Protein AF-A0A959FXG9-F1 (afdb_monomer)

Nearest PDB structures (foldseek):
  6p2m-assembly1_A  TM=4.412E-01  e=2.819E-16  Caldicellulosiruptor acetigenus 6A
  7fik-assembly1_c  TM=3.041E-01  e=5.666E-07  Xenopus laevis
  6v0p-assembly1_B  TM=4.496E-01  e=8.620E-05  Homo sapiens
  6ugh-assembly1_B  TM=3.913E-01  e=2.234E-04  Homo sapiens
  7s0u-assembly1_B  TM=3.903E-01  e=5.953E-05  Homo sapiens

Mean predicted aligned error: 5.33 Å

Secondary structure (DSSP, 8-state):
---TT--SSPPPP---EE-SSSSSS-EE-S-GGGB-EEEEEE-TT-TT-EEEEEEB-TTS--S-EEEEEESSSSSS-EEEE---SSEEEEEEEE-SS-TT-EEEEEEE-EE-SS-EE--BTT--EEEESSTTSS-EE--SSS--S-B--EEEEE-SS-TT-EEEEEE-TTSSEEEEEEESSTTSS-EEPP-TT--TTTTTT-TTT--EEEE-TT-TT-EEEESSSEEEESSTTS--EESSS-GGGSSS-S-EEEEEEPPTT-SSSEEEEETTEEEEE-STT-EEE-TT-----EEEEE--TT-TT-EEEEETTTEEEEE-GGGTT-PPEEE-SS----EE-SS-TT-EEEEETTTEEEEESSTTS--EESGGGS-TT----SS--EEE-SS-TTEEEEESSSEEEEE-TTTTT-S---PEEEE-

Radius of gyration: 24.57 Å; Cα contacts (8 Å, |Δi|>4): 1163; chains: 1; bounding box: 58×46×67 Å

Sequence (424 aa):
TGDPNISGYPAIGDGLYKSEDGGATWMHLGLTETRIISKIVIDPSNTQNLYVGTMGLPFEPGPDRGLYKSTDGGANWQEVLTISDQAGIIDLLINPQDPNVLYAAGWDRIRNNFYSLVSGPGAKIYKSVDAGLNWTPLAGGLPQDEQGRIGLAMSAQNPDVLFAEYVDPGSNLFGIFKSEDAGATWNEFPTNGLDMGLLGGFGWYFGRIEVNPNNHDDVFLLGVELWRTQDGGQNWDLANPPWWMYEVHADKHDIAFGPQGSAYDFLLATDGGLYANVGDEDFIDIENIPACDFYRVAHNPHQPDQYYGGMQDNGSSGGNAAMMNDWPRIFGGDGFQMAFHPDNPDVFYVETQNGSIRVTGDNGDSYNSLSNLMYSDDRKNWDTPYQISAHDPKVLYIGTYRAYKGDLDFIAGDPEVELTVISE

pLDDT: mean 93.14, std 8.01, range [46.41, 98.94]

Structure (mmCIF, N/CA/C/O backbone):
data_AF-A0A959FXG9-F1
#
_entry.id   AF-A0A959FXG9-F1
#
loop_
_atom_site.group_PDB
_atom_site.id
_atom_site.type_symbol
_atom_site.label_atom_id
_atom_site.label_alt_id
_atom_site.label_comp_id
_atom_site.label_asym_id
_atom_site.label_entity_id
_atom_site.label_seq_id
_atom_site.pdbx_PDB_ins_code
_atom_site.Cartn_x
_atom_site.Cartn_y
_atom_site.Cartn_z
_atom_site.occupancy
_atom_site.B_iso_or_equiv
_atom_site.auth_seq_id
_atom_site.auth_comp_id
_atom_site.auth_asym_id
_atom_site.auth_atom_id
_atom_site.pdbx_PDB_model_num
ATOM 1 N N . THR A 1 1 ? -10.962 -9.048 -0.880 1.00 96.06 1 THR A N 1
ATOM 2 C CA . THR A 1 1 ? -10.191 -9.068 -2.139 1.00 96.06 1 THR A CA 1
ATOM 3 C C . THR A 1 1 ? -10.130 -7.658 -2.698 1.00 96.06 1 THR A C 1
ATOM 5 O O . THR A 1 1 ? -10.831 -6.788 -2.185 1.00 96.06 1 THR A O 1
ATOM 8 N N . GLY A 1 2 ? -9.320 -7.441 -3.732 1.00 95.31 2 GLY A N 1
ATOM 9 C CA . GLY A 1 2 ? -9.062 -6.120 -4.305 1.00 95.31 2 GLY A CA 1
ATOM 10 C C . GLY A 1 2 ? -7.840 -5.439 -3.690 1.00 95.31 2 GLY A C 1
ATOM 11 O O . GLY A 1 2 ? -7.328 -5.901 -2.674 1.00 95.31 2 GLY A O 1
ATOM 12 N N . ASP A 1 3 ? -7.382 -4.372 -4.338 1.00 93.88 3 ASP A N 1
ATOM 13 C CA . ASP A 1 3 ? -6.212 -3.585 -3.940 1.00 93.88 3 ASP A CA 1
ATOM 14 C C . ASP A 1 3 ? -6.639 -2.348 -3.117 1.00 93.88 3 ASP A C 1
ATOM 16 O O . ASP A 1 3 ? -7.216 -1.411 -3.682 1.00 93.88 3 ASP A O 1
ATOM 20 N N . PRO A 1 4 ? -6.377 -2.318 -1.795 1.00 93.31 4 PRO A N 1
ATOM 21 C CA . PRO A 1 4 ? -6.763 -1.207 -0.927 1.00 93.31 4 PRO A CA 1
ATOM 22 C C . PRO A 1 4 ? -5.884 0.038 -1.067 1.00 93.31 4 PRO A C 1
ATOM 24 O O . PRO A 1 4 ? -6.298 1.110 -0.626 1.00 93.31 4 PRO A O 1
ATOM 27 N N . ASN A 1 5 ? -4.712 -0.067 -1.696 1.00 92.19 5 ASN A N 1
ATOM 28 C CA . ASN A 1 5 ? -3.834 1.077 -1.930 1.00 92.19 5 ASN A CA 1
ATOM 29 C C . ASN A 1 5 ? -4.308 1.914 -3.136 1.00 92.19 5 ASN A C 1
ATOM 31 O O . ASN A 1 5 ? -4.004 3.103 -3.241 1.00 92.19 5 ASN A O 1
ATOM 35 N N . ILE A 1 6 ? -5.143 1.327 -4.003 1.00 93.12 6 ILE A N 1
ATOM 36 C CA . ILE A 1 6 ? -5.851 1.995 -5.104 1.00 93.12 6 ILE A CA 1
ATOM 37 C C . ILE A 1 6 ? -4.862 2.742 -6.011 1.00 93.12 6 ILE A C 1
ATOM 39 O O . ILE A 1 6 ? -4.853 3.974 -6.084 1.00 93.12 6 ILE A O 1
ATOM 43 N N . SER A 1 7 ? -3.993 1.991 -6.690 1.00 89.06 7 SER A N 1
ATOM 44 C CA . SER A 1 7 ? -3.021 2.527 -7.652 1.00 89.06 7 SER A CA 1
ATOM 45 C C . SER A 1 7 ? -3.683 2.984 -8.969 1.00 89.06 7 SER A C 1
ATOM 47 O O . SER A 1 7 ? -4.897 3.168 -9.050 1.00 89.06 7 SER A O 1
ATOM 49 N N . GLY A 1 8 ? -2.903 3.217 -10.033 1.00 85.12 8 GLY A N 1
ATOM 50 C CA . GLY A 1 8 ? -3.450 3.531 -11.362 1.00 85.12 8 GLY A CA 1
ATOM 51 C C . GLY A 1 8 ? -4.272 2.395 -11.988 1.00 85.12 8 GLY A C 1
ATOM 52 O O . GLY A 1 8 ? -5.191 2.677 -12.756 1.00 85.12 8 GLY A O 1
ATOM 53 N N . TYR A 1 9 ? -3.972 1.144 -11.628 1.00 84.38 9 TYR A N 1
ATOM 54 C CA . TYR A 1 9 ? -4.621 -0.063 -12.148 1.00 84.38 9 TYR A CA 1
ATOM 55 C C . TYR A 1 9 ? -4.905 -1.048 -11.007 1.00 84.38 9 TYR A C 1
ATOM 57 O O . TYR A 1 9 ? -4.359 -2.149 -10.990 1.00 84.38 9 TYR A O 1
ATOM 65 N N . PRO A 1 10 ? -5.731 -0.659 -10.024 1.00 89.88 10 PRO A N 1
ATOM 66 C CA . PRO A 1 10 ? -5.929 -1.481 -8.847 1.00 89.88 10 PRO A CA 1
ATOM 67 C C . PRO A 1 10 ? -6.674 -2.757 -9.224 1.00 89.88 10 PRO A C 1
ATOM 69 O O . PRO A 1 10 ? -7.627 -2.729 -10.014 1.00 89.88 10 PRO A O 1
ATOM 72 N N . ALA A 1 11 ? -6.276 -3.876 -8.620 1.00 92.06 11 ALA A N 1
ATOM 73 C CA . ALA A 1 11 ? -7.049 -5.100 -8.714 1.00 92.06 11 ALA A CA 1
ATOM 74 C C . ALA A 1 11 ? -8.447 -4.840 -8.145 1.00 92.06 11 ALA A C 1
ATOM 76 O O . ALA A 1 11 ? -8.617 -4.468 -6.980 1.00 92.06 11 ALA A O 1
ATOM 77 N N . ILE A 1 12 ? -9.468 -5.032 -8.974 1.00 94.44 12 ILE A N 1
ATOM 78 C CA . ILE A 1 12 ? -10.848 -4.919 -8.522 1.00 94.44 12 ILE A CA 1
ATOM 79 C C . ILE A 1 12 ? -11.200 -6.185 -7.757 1.00 94.44 12 ILE A C 1
ATOM 81 O O . ILE A 1 12 ? -10.995 -7.296 -8.240 1.00 94.44 12 ILE A O 1
ATOM 85 N N . GLY A 1 13 ? -11.699 -6.007 -6.537 1.00 95.69 13 GLY A N 1
ATOM 86 C CA . GLY A 1 13 ? -12.120 -7.129 -5.719 1.00 95.69 13 GLY A CA 1
ATOM 87 C C . GLY A 1 13 ? -13.472 -7.696 -6.148 1.00 95.69 13 GLY A C 1
ATOM 88 O O . GLY A 1 13 ? -14.291 -7.040 -6.796 1.00 95.69 13 GLY A O 1
ATOM 89 N N . ASP A 1 14 ? -13.680 -8.940 -5.746 1.00 96.62 14 ASP A N 1
ATOM 90 C CA . ASP A 1 14 ? -14.895 -9.734 -5.925 1.00 96.62 14 ASP A CA 1
ATOM 91 C C . ASP A 1 14 ? -15.475 -10.127 -4.552 1.00 96.62 14 ASP A C 1
ATOM 93 O O . ASP A 1 14 ? -15.980 -11.223 -4.339 1.00 96.62 14 ASP A O 1
ATOM 97 N N . GLY A 1 15 ? -15.350 -9.239 -3.564 1.00 96.81 15 GLY A N 1
ATOM 98 C CA . GLY A 1 15 ? -15.890 -9.450 -2.222 1.00 96.81 15 GLY A CA 1
ATOM 99 C C . GLY A 1 15 ? -14.991 -10.264 -1.288 1.00 96.81 15 GLY A C 1
ATOM 100 O O . GLY A 1 15 ? -13.752 -10.235 -1.379 1.00 96.81 15 GLY A O 1
ATOM 101 N N . LEU A 1 16 ? -15.621 -10.931 -0.323 1.00 97.75 16 LEU A N 1
ATOM 102 C CA . LEU A 1 16 ? -14.959 -11.587 0.803 1.00 97.75 16 LEU A CA 1
ATOM 103 C C . LEU A 1 16 ? -14.961 -13.112 0.651 1.00 97.75 16 LEU A C 1
ATOM 105 O O . LEU A 1 16 ? -15.956 -13.705 0.243 1.00 97.75 16 LEU A O 1
ATOM 109 N N . TYR A 1 17 ? -13.856 -13.747 1.038 1.00 97.56 17 TYR A N 1
ATOM 110 C CA . TYR A 1 17 ? -13.723 -15.199 1.074 1.00 97.56 17 TYR A CA 1
ATOM 111 C C . TYR A 1 17 ? -13.308 -15.659 2.473 1.00 97.56 17 TYR A C 1
ATOM 113 O O . TYR A 1 17 ? -12.554 -14.973 3.162 1.00 97.56 17 TYR A O 1
ATOM 121 N N . LYS A 1 18 ? -13.783 -16.838 2.877 1.00 96.00 18 LYS A N 1
ATOM 122 C CA . LYS A 1 18 ? -13.435 -17.495 4.140 1.00 96.00 18 LYS A CA 1
ATOM 123 C C . LYS A 1 18 ? -12.919 -18.899 3.883 1.00 96.00 18 LYS A C 1
ATOM 125 O O . LYS A 1 18 ? -13.483 -19.631 3.076 1.00 96.00 18 LYS A O 1
ATOM 130 N N . SER A 1 19 ? -11.896 -19.274 4.632 1.00 96.44 19 SER A N 1
ATOM 131 C CA . SER A 1 19 ? -11.404 -20.640 4.734 1.00 96.44 19 SER A CA 1
ATOM 132 C C . SER A 1 19 ? -11.558 -21.125 6.176 1.00 96.44 19 SER A C 1
ATOM 134 O O . SER A 1 19 ? -11.310 -20.369 7.116 1.00 96.44 19 SER A O 1
ATOM 136 N N . GLU A 1 20 ? -11.915 -22.396 6.348 1.00 94.62 20 GLU A N 1
ATOM 137 C CA . GLU A 1 20 ? -11.960 -23.078 7.652 1.00 94.62 20 GLU A CA 1
ATOM 138 C C . GLU A 1 20 ? -10.934 -24.221 7.756 1.00 94.62 20 GLU A C 1
ATOM 140 O O . GLU A 1 20 ? -10.846 -24.884 8.787 1.00 94.62 20 GLU A O 1
ATOM 145 N N . ASP A 1 21 ? -10.136 -24.442 6.709 1.00 96.12 21 ASP A N 1
ATOM 146 C CA . ASP A 1 21 ? -9.208 -25.572 6.577 1.00 96.12 21 ASP A CA 1
ATOM 147 C C . ASP A 1 21 ? -7.757 -25.133 6.306 1.00 96.12 21 ASP A C 1
ATOM 149 O O . ASP A 1 21 ? -6.964 -25.872 5.725 1.00 96.12 21 ASP A O 1
ATOM 153 N N . GLY A 1 22 ? -7.397 -23.925 6.750 1.00 93.75 22 GLY A N 1
ATOM 154 C CA . GLY A 1 22 ? -6.043 -23.386 6.590 1.00 93.75 22 GLY A CA 1
ATOM 155 C C . GLY A 1 22 ? -5.714 -22.901 5.174 1.00 93.75 22 GLY A C 1
ATOM 156 O O . GLY A 1 22 ? -4.543 -22.751 4.844 1.00 93.75 22 GLY A O 1
ATOM 157 N N . GLY A 1 23 ? -6.728 -22.646 4.345 1.00 95.69 23 GLY A N 1
ATOM 158 C CA . GLY A 1 23 ? -6.602 -22.054 3.014 1.00 95.69 23 GLY A CA 1
ATOM 159 C C . GLY A 1 23 ? -6.664 -23.075 1.882 1.00 95.69 23 GLY A C 1
ATOM 160 O O . GLY A 1 23 ? -6.435 -22.703 0.731 1.00 95.69 23 GLY A O 1
ATOM 161 N N . ALA A 1 24 ? -6.970 -24.341 2.184 1.00 95.25 24 ALA A N 1
ATOM 162 C CA . ALA A 1 24 ? -7.098 -25.387 1.176 1.00 95.25 24 ALA A CA 1
ATOM 163 C C . ALA A 1 24 ? -8.389 -25.227 0.360 1.00 95.25 24 ALA A C 1
ATOM 165 O O . ALA A 1 24 ? -8.393 -25.492 -0.844 1.00 95.25 24 ALA A O 1
ATOM 166 N N . THR A 1 25 ? -9.470 -24.758 0.987 1.00 97.25 25 THR A N 1
ATOM 167 C CA . THR A 1 25 ? -10.713 -24.388 0.309 1.00 97.25 25 THR A CA 1
ATOM 168 C C . THR A 1 25 ? -11.227 -23.031 0.775 1.00 97.25 25 THR A C 1
ATOM 170 O O . THR A 1 25 ? -11.028 -22.613 1.914 1.00 97.25 25 THR A O 1
ATOM 173 N N . TRP A 1 26 ? -11.904 -22.328 -0.134 1.00 97.94 26 TRP A N 1
ATOM 174 C CA . TRP A 1 26 ? -12.426 -20.987 0.107 1.00 97.94 26 TRP A CA 1
ATOM 175 C C . TRP A 1 26 ? -13.906 -20.907 -0.255 1.00 97.94 26 TRP A C 1
ATOM 177 O O . TRP A 1 26 ? -14.329 -21.364 -1.317 1.00 97.94 26 TRP A O 1
ATOM 187 N N . MET A 1 27 ? -14.686 -20.296 0.630 1.00 97.25 27 MET A N 1
ATOM 188 C CA . MET A 1 27 ? -16.100 -19.993 0.447 1.00 97.25 27 MET A CA 1
ATOM 189 C C . MET A 1 27 ? -16.274 -18.495 0.219 1.00 97.25 27 MET A C 1
ATOM 191 O O . MET A 1 27 ? -15.797 -17.693 1.020 1.00 97.25 27 MET A O 1
ATOM 195 N N . HIS A 1 28 ? -16.979 -18.126 -0.848 1.00 97.88 28 HIS A N 1
ATOM 196 C CA . HIS A 1 28 ? -17.386 -16.743 -1.094 1.00 97.88 28 HIS A CA 1
ATOM 197 C C . HIS A 1 28 ? -18.493 -16.327 -0.119 1.00 97.88 28 HIS A C 1
ATOM 199 O O . HIS A 1 28 ? -19.467 -17.059 0.055 1.00 97.88 28 HIS A O 1
ATOM 205 N N . LEU A 1 29 ? -18.335 -15.165 0.516 1.00 97.69 29 LEU A N 1
ATOM 206 C CA . LEU A 1 29 ? -19.233 -14.621 1.541 1.00 97.69 29 LEU A CA 1
ATOM 207 C C . LEU A 1 29 ? -19.992 -13.367 1.071 1.00 97.69 29 LEU A C 1
ATOM 209 O O . LEU A 1 29 ? -20.528 -12.625 1.890 1.00 97.69 29 LEU A O 1
ATOM 213 N N . GLY A 1 30 ? -20.047 -13.099 -0.235 1.00 97.75 30 GLY A N 1
ATOM 214 C CA . GLY A 1 30 ? -20.704 -11.906 -0.773 1.00 97.75 30 GLY A CA 1
ATOM 215 C C . GLY A 1 30 ? -19.823 -10.653 -0.731 1.00 97.75 30 GLY A C 1
ATOM 216 O O . GLY A 1 30 ? -18.597 -10.740 -0.778 1.00 97.75 30 GLY A O 1
ATOM 217 N N . LEU A 1 31 ? -20.467 -9.478 -0.686 1.00 98.00 31 LEU A N 1
ATOM 218 C CA . LEU A 1 31 ? -19.838 -8.152 -0.833 1.00 98.00 31 LEU A CA 1
ATOM 219 C C . LEU A 1 31 ? -19.167 -7.912 -2.203 1.00 98.00 31 LEU A C 1
ATOM 221 O O . LEU A 1 31 ? -18.289 -7.069 -2.330 1.00 98.00 31 LEU A O 1
ATOM 225 N N . THR A 1 32 ? -19.584 -8.616 -3.261 1.00 97.62 32 THR A N 1
ATOM 226 C CA . THR A 1 32 ? -19.029 -8.412 -4.616 1.00 97.62 32 THR A CA 1
ATOM 227 C C . THR A 1 32 ? -19.174 -6.965 -5.103 1.00 97.62 32 THR A C 1
ATOM 229 O O . THR A 1 32 ? -18.250 -6.431 -5.714 1.00 97.62 32 THR A O 1
ATOM 232 N N . GLU A 1 33 ? -20.298 -6.301 -4.813 1.00 96.38 33 GLU A N 1
ATOM 233 C CA . GLU A 1 33 ? -20.536 -4.923 -5.273 1.00 96.38 33 GLU A CA 1
ATOM 234 C C . GLU A 1 33 ? -19.666 -3.885 -4.562 1.00 96.38 33 GLU A C 1
ATOM 236 O O . GLU A 1 33 ? -19.359 -2.848 -5.143 1.00 96.38 33 GLU A O 1
ATOM 241 N N . THR A 1 34 ? -19.157 -4.197 -3.365 1.00 97.31 34 THR A N 1
ATOM 242 C CA . THR A 1 34 ? -18.265 -3.297 -2.620 1.00 97.31 34 THR A CA 1
ATOM 243 C C . THR A 1 34 ? -16.845 -3.277 -3.175 1.00 97.31 34 THR A C 1
ATOM 245 O O . THR A 1 34 ? -16.027 -2.475 -2.729 1.00 97.31 34 THR A O 1
ATOM 248 N N . ARG A 1 35 ? -16.545 -4.150 -4.150 1.00 96.56 35 ARG A N 1
ATOM 249 C CA . ARG A 1 35 ? -15.264 -4.276 -4.855 1.00 96.56 35 ARG A CA 1
ATOM 250 C C . ARG A 1 35 ? -14.088 -4.452 -3.900 1.00 96.56 35 ARG A C 1
ATOM 252 O O . ARG A 1 35 ? -13.744 -5.578 -3.558 1.00 96.56 35 ARG A O 1
ATOM 259 N N . ILE A 1 36 ? -13.460 -3.359 -3.490 1.00 97.81 36 ILE A N 1
ATOM 260 C CA . ILE A 1 36 ? -12.250 -3.362 -2.678 1.00 97.81 36 ILE A CA 1
ATOM 261 C C . ILE A 1 36 ? -12.625 -3.532 -1.208 1.00 97.81 36 ILE A C 1
ATOM 263 O O . ILE A 1 36 ? -13.251 -2.659 -0.603 1.00 97.81 36 ILE A O 1
ATOM 267 N N . ILE A 1 37 ? -12.199 -4.661 -0.643 1.00 98.19 37 ILE A N 1
ATOM 268 C CA . ILE A 1 37 ? -12.209 -4.920 0.795 1.00 98.19 37 ILE A CA 1
ATOM 269 C C . ILE A 1 37 ? -10.875 -4.446 1.368 1.00 98.19 37 ILE A C 1
ATOM 271 O O . ILE A 1 37 ? -9.837 -5.007 1.024 1.00 98.19 37 ILE A O 1
ATOM 275 N N . SER A 1 38 ? -10.905 -3.439 2.234 1.00 97.06 38 SER A N 1
ATOM 276 C CA . SER A 1 38 ? -9.705 -2.779 2.769 1.00 97.06 38 SER A CA 1
ATOM 277 C C . SER A 1 38 ? -9.243 -3.329 4.110 1.00 97.06 38 SER A C 1
ATOM 279 O O . SER A 1 38 ? -8.047 -3.451 4.351 1.00 97.06 38 SER A O 1
ATOM 281 N N . LYS A 1 39 ? -10.184 -3.687 4.986 1.00 97.62 39 LYS A N 1
ATOM 282 C CA . LYS A 1 39 ? -9.887 -4.195 6.325 1.00 97.62 39 LYS A CA 1
ATOM 283 C C . LYS A 1 39 ? -10.965 -5.167 6.772 1.00 97.62 39 LYS A C 1
ATOM 285 O O . LYS A 1 39 ? -12.142 -4.992 6.463 1.00 97.62 39 LYS A O 1
ATOM 290 N N . ILE A 1 40 ? -10.562 -6.184 7.522 1.00 98.06 40 ILE A N 1
ATOM 291 C CA . ILE A 1 40 ? -11.460 -7.152 8.149 1.00 98.06 40 ILE A CA 1
ATOM 292 C C . ILE A 1 40 ? -11.071 -7.225 9.620 1.00 98.06 40 ILE A C 1
ATOM 294 O O . ILE A 1 40 ? -9.901 -7.436 9.930 1.00 98.06 40 ILE A O 1
ATOM 298 N N . VAL A 1 41 ? -12.041 -7.087 10.522 1.00 98.12 41 VAL A N 1
ATOM 299 C CA . VAL A 1 41 ? -11.849 -7.422 11.939 1.00 98.12 41 VAL A CA 1
ATOM 300 C C . VAL A 1 41 ? -12.943 -8.376 12.398 1.00 98.12 41 VAL A C 1
ATOM 302 O O . VAL A 1 41 ? -14.093 -8.315 11.952 1.00 98.12 41 VAL A O 1
ATOM 305 N N . ILE A 1 42 ? -12.559 -9.284 13.286 1.00 98.00 42 ILE A N 1
ATOM 306 C CA . ILE A 1 42 ? -13.419 -10.326 13.839 1.00 98.00 42 ILE A CA 1
ATOM 307 C C . ILE A 1 42 ? -13.560 -10.041 15.327 1.00 98.00 42 ILE A C 1
ATOM 309 O O . ILE A 1 42 ? -12.567 -9.782 16.005 1.00 98.00 42 ILE A O 1
ATOM 313 N N . ASP A 1 43 ? -14.786 -10.093 15.836 1.00 98.00 43 ASP A N 1
ATOM 314 C CA . ASP A 1 43 ? -15.041 -10.006 17.271 1.00 98.00 43 ASP A CA 1
ATOM 315 C C . ASP A 1 43 ? -14.404 -11.214 17.990 1.00 98.00 43 ASP A C 1
ATOM 317 O O . ASP A 1 43 ? -14.803 -12.360 17.740 1.00 98.00 43 ASP A O 1
ATOM 321 N N . PRO A 1 44 ? -13.428 -10.994 18.893 1.00 96.31 44 PRO A N 1
ATOM 322 C CA . PRO A 1 44 ? -12.719 -12.084 19.561 1.00 96.31 44 PRO A CA 1
ATOM 323 C C . PRO A 1 44 ? -13.591 -12.837 20.573 1.00 96.31 44 PRO A C 1
ATOM 325 O O . PRO A 1 44 ? -13.258 -13.960 20.951 1.00 96.31 44 PRO A O 1
ATOM 328 N N . SER A 1 45 ? -14.703 -12.244 21.017 1.00 96.81 45 SER A N 1
ATOM 329 C CA . SER A 1 45 ? -15.657 -12.876 21.932 1.00 96.81 45 SER A CA 1
ATOM 330 C C . SER A 1 45 ? -16.747 -13.669 21.203 1.00 96.81 45 SER A C 1
ATOM 332 O O . SER A 1 45 ? -17.342 -14.578 21.788 1.00 96.81 45 SER A O 1
ATOM 334 N N . ASN A 1 46 ? -17.001 -13.356 19.928 1.00 97.50 46 ASN A N 1
ATOM 335 C CA . ASN A 1 46 ? -17.997 -14.023 19.097 1.00 97.50 46 ASN A CA 1
ATOM 336 C C . ASN A 1 46 ? -17.634 -13.945 17.608 1.00 97.50 46 ASN A C 1
ATOM 338 O O . ASN A 1 46 ? -17.990 -12.994 16.916 1.00 97.50 46 ASN A O 1
ATOM 342 N N . THR A 1 47 ? -17.045 -15.012 17.075 1.00 96.00 47 THR A N 1
ATOM 343 C CA . THR A 1 47 ? -16.579 -15.083 15.680 1.00 96.00 47 THR A CA 1
ATOM 344 C C . THR A 1 47 ? -17.687 -15.033 14.619 1.00 96.00 47 THR A C 1
ATOM 346 O O . THR A 1 47 ? -17.386 -14.975 13.428 1.00 96.00 47 THR A O 1
ATOM 349 N N . GLN A 1 48 ? -18.966 -15.025 15.015 1.00 97.44 48 GLN A N 1
ATOM 350 C CA . GLN A 1 48 ? -20.080 -14.755 14.100 1.00 97.44 48 GLN A CA 1
ATOM 351 C C . GLN A 1 48 ? -20.198 -13.265 13.746 1.00 97.44 48 GLN A C 1
ATOM 353 O O . GLN A 1 48 ? -20.759 -12.925 12.700 1.00 97.44 48 GLN A O 1
ATOM 358 N N . ASN A 1 49 ? -19.673 -12.388 14.606 1.00 98.38 49 ASN A N 1
ATOM 359 C CA . ASN A 1 49 ? -19.627 -10.953 14.379 1.00 98.38 49 ASN A CA 1
ATOM 360 C C . ASN A 1 49 ? -18.374 -10.597 13.567 1.00 98.38 49 ASN A C 1
ATOM 362 O O . ASN A 1 49 ? -17.246 -10.725 14.045 1.00 98.38 49 ASN A O 1
ATOM 366 N N . LEU A 1 50 ? -18.589 -10.125 12.341 1.00 98.50 50 LEU A N 1
ATOM 367 C CA . LEU A 1 50 ? -17.535 -9.711 11.415 1.00 98.50 50 LEU A CA 1
ATOM 368 C C . LEU A 1 50 ? -17.772 -8.263 11.010 1.00 98.50 50 LEU A C 1
ATOM 370 O O . LEU A 1 50 ? -18.922 -7.880 10.790 1.00 98.50 50 LEU A O 1
ATOM 374 N N . TYR A 1 51 ? -16.702 -7.493 10.849 1.00 98.81 51 TYR A N 1
ATOM 375 C CA . TYR A 1 51 ? -16.761 -6.132 10.327 1.00 98.81 51 TYR A CA 1
ATOM 376 C C . TYR A 1 51 ? -15.780 -5.989 9.169 1.00 98.81 51 TYR A C 1
ATOM 378 O O . TYR A 1 51 ? -14.637 -6.441 9.255 1.00 98.81 51 TYR A O 1
ATOM 386 N N . VAL A 1 52 ? -16.241 -5.380 8.082 1.00 98.75 52 VAL A N 1
ATOM 387 C CA . VAL A 1 52 ? -15.515 -5.311 6.816 1.00 98.75 52 VAL A CA 1
ATOM 388 C C . VAL A 1 52 ? -15.559 -3.891 6.274 1.00 98.75 52 VAL A C 1
ATOM 390 O O . VAL A 1 52 ? -16.628 -3.380 5.934 1.00 98.75 52 VAL A O 1
ATOM 393 N N . GLY A 1 53 ? -14.392 -3.252 6.227 1.00 98.62 53 GLY A N 1
ATOM 394 C CA . GLY A 1 53 ? -14.194 -1.961 5.583 1.00 98.62 53 GLY A CA 1
ATOM 395 C C . GLY A 1 53 ? -14.153 -2.118 4.066 1.00 98.62 53 GLY A C 1
ATOM 396 O O . GLY A 1 53 ? -13.595 -3.087 3.542 1.00 98.62 53 GLY A O 1
ATOM 397 N N . THR A 1 54 ? -14.773 -1.177 3.362 1.00 98.56 54 THR A N 1
ATOM 398 C CA . THR A 1 54 ? -14.906 -1.220 1.905 1.00 98.56 54 THR A CA 1
ATOM 399 C C . THR A 1 54 ? -14.640 0.141 1.278 1.00 98.56 54 THR A C 1
ATOM 401 O O . THR A 1 54 ? -14.970 1.181 1.858 1.00 98.56 54 THR A O 1
ATOM 404 N N . MET A 1 55 ? -14.058 0.120 0.076 1.00 97.94 55 MET A N 1
ATOM 405 C CA . MET A 1 55 ? -13.720 1.319 -0.701 1.00 97.94 55 MET A CA 1
ATOM 406 C C . MET A 1 55 ? -14.546 1.460 -1.986 1.00 97.94 55 MET A C 1
ATOM 408 O O . MET A 1 55 ? -14.369 2.438 -2.709 1.00 97.94 55 MET A O 1
ATOM 412 N N . GLY A 1 56 ? -15.470 0.534 -2.263 1.00 97.00 56 GLY A N 1
ATOM 413 C CA . GLY A 1 56 ? -16.322 0.574 -3.451 1.00 97.00 56 GLY A CA 1
ATOM 414 C C . GLY A 1 56 ? -15.534 0.469 -4.758 1.00 97.00 56 GLY A C 1
ATOM 415 O O . GLY A 1 56 ? -14.352 0.112 -4.788 1.00 97.00 56 GLY A O 1
ATOM 416 N N . LEU A 1 57 ? -16.199 0.787 -5.871 1.00 96.25 57 LEU A N 1
ATOM 417 C CA . LEU A 1 57 ? -15.538 0.921 -7.166 1.00 96.25 57 LEU A CA 1
ATOM 418 C C . LEU A 1 57 ? -14.630 2.169 -7.142 1.00 96.25 57 LEU A C 1
ATOM 420 O O . LEU A 1 57 ? -15.139 3.283 -7.020 1.00 96.25 57 LEU A O 1
ATOM 424 N N . PRO A 1 58 ? -13.299 2.035 -7.291 1.00 95.12 58 PRO A N 1
ATOM 425 C CA . PRO A 1 58 ? -12.375 3.142 -7.039 1.00 95.12 58 PRO A CA 1
ATOM 426 C C . PRO A 1 58 ? -12.424 4.242 -8.108 1.00 95.12 58 PRO A C 1
ATOM 428 O O . PRO A 1 58 ? -11.865 5.315 -7.901 1.00 95.12 58 PRO A O 1
ATOM 431 N N . PHE A 1 59 ? -13.065 3.999 -9.253 1.00 95.88 59 PHE A N 1
ATOM 432 C CA . PHE A 1 59 ? -13.023 4.900 -10.409 1.00 95.88 59 PHE A CA 1
ATOM 433 C C . PHE A 1 59 ? -14.056 6.032 -10.355 1.00 95.88 59 PHE A C 1
ATOM 435 O O . PHE A 1 59 ? -13.903 7.031 -11.069 1.00 95.88 59 PHE A O 1
ATOM 442 N N . GLU A 1 60 ? -15.083 5.898 -9.514 1.00 95.25 60 GLU A N 1
ATOM 443 C CA . GLU A 1 60 ? -16.209 6.827 -9.438 1.00 95.25 60 GLU A CA 1
ATOM 444 C C . GLU A 1 60 ? -16.837 6.886 -8.034 1.00 95.25 60 GLU A C 1
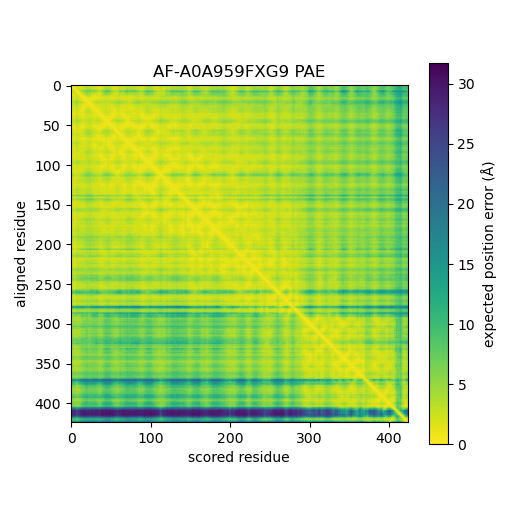ATOM 446 O O . GLU A 1 60 ? -16.600 5.996 -7.207 1.00 95.25 60 GLU A O 1
ATOM 451 N N . PRO A 1 61 ? -17.631 7.932 -7.744 1.00 97.38 61 PRO A N 1
ATOM 452 C CA . PRO A 1 61 ? -18.476 7.952 -6.561 1.00 97.38 61 PRO A CA 1
ATOM 453 C C . PRO A 1 61 ? -19.548 6.855 -6.622 1.00 97.38 61 PRO A C 1
ATOM 455 O O . PRO A 1 61 ? -20.123 6.609 -7.682 1.00 97.38 61 PRO A O 1
ATOM 458 N N . GLY A 1 62 ? -19.854 6.222 -5.493 1.00 97.25 62 GLY A N 1
ATOM 459 C CA . GLY A 1 62 ? -20.844 5.151 -5.426 1.00 97.25 62 GLY A CA 1
ATOM 460 C C . GLY A 1 62 ? -21.259 4.793 -3.997 1.00 97.25 62 GLY A C 1
ATOM 461 O O . GLY A 1 62 ? -20.576 5.173 -3.047 1.00 97.25 62 GLY A O 1
ATOM 462 N N . PRO A 1 63 ? -22.382 4.072 -3.836 1.00 97.06 63 PRO A N 1
ATOM 463 C CA . PRO A 1 63 ? -22.957 3.770 -2.527 1.00 97.06 63 PRO A CA 1
ATOM 464 C C . PRO A 1 63 ? -22.247 2.624 -1.796 1.00 97.06 63 PRO A C 1
ATOM 466 O O . PRO A 1 63 ? -22.400 2.492 -0.592 1.00 97.06 63 PRO A O 1
ATOM 469 N N . ASP A 1 64 ? -21.466 1.794 -2.491 1.00 97.62 64 ASP A N 1
ATOM 470 C CA . ASP A 1 64 ? -20.893 0.563 -1.929 1.00 97.62 64 ASP A CA 1
ATOM 471 C C . ASP A 1 64 ? -19.593 0.804 -1.129 1.00 97.62 64 ASP A C 1
ATOM 473 O O . ASP A 1 64 ? -18.676 -0.021 -1.134 1.00 97.62 64 ASP A O 1
ATOM 477 N N . ARG A 1 65 ? -19.502 1.967 -0.471 1.00 98.00 65 ARG A N 1
ATOM 478 C CA . ARG A 1 65 ? -18.364 2.438 0.328 1.00 98.00 65 ARG A CA 1
ATOM 479 C C . ARG A 1 65 ? -18.793 2.596 1.777 1.00 98.00 65 ARG A C 1
ATOM 481 O O . ARG A 1 65 ? -19.747 3.309 2.062 1.00 98.00 65 ARG A O 1
ATOM 488 N N . GLY A 1 66 ? -18.053 1.996 2.700 1.00 98.25 66 GLY A N 1
ATOM 489 C CA . GLY A 1 66 ? -18.411 2.064 4.112 1.00 98.25 66 GLY A CA 1
ATOM 490 C C . GLY A 1 66 ? -17.976 0.848 4.913 1.00 98.25 66 GLY A C 1
ATOM 491 O O . GLY A 1 66 ? -17.130 0.058 4.483 1.00 98.25 66 GLY A O 1
ATOM 492 N N . LEU A 1 67 ? -18.559 0.714 6.101 1.00 98.88 67 LEU A N 1
ATOM 493 C CA . LEU A 1 67 ? -18.361 -0.425 6.989 1.00 98.88 67 LEU A CA 1
ATOM 494 C C . LEU A 1 67 ? -19.570 -1.351 6.930 1.00 98.88 67 LEU A C 1
ATOM 496 O O . LEU A 1 67 ? -20.695 -0.931 7.201 1.00 98.88 67 LEU A O 1
ATOM 500 N N . TYR A 1 68 ? -19.319 -2.627 6.672 1.00 98.81 68 TYR A N 1
ATOM 501 C CA . TYR A 1 68 ? -20.330 -3.675 6.667 1.00 98.81 68 TYR A CA 1
ATOM 502 C C . TYR A 1 68 ? -20.139 -4.589 7.871 1.00 98.81 68 TYR A C 1
ATOM 504 O O . TYR A 1 68 ? -19.015 -4.936 8.224 1.00 98.81 68 TYR A O 1
ATOM 512 N N . LYS A 1 69 ? -21.242 -4.998 8.496 1.00 98.69 69 LYS A N 1
ATOM 513 C CA . LYS A 1 69 ? -21.273 -5.918 9.631 1.00 98.69 69 LYS A CA 1
ATOM 514 C C . LYS A 1 69 ? -22.072 -7.168 9.288 1.00 98.69 69 LYS A C 1
ATOM 516 O O . LYS A 1 69 ? -23.161 -7.079 8.729 1.00 98.69 69 LYS A O 1
ATOM 521 N N . SER A 1 70 ? -21.563 -8.316 9.710 1.00 98.75 70 SER A N 1
ATOM 522 C CA . SER A 1 70 ? -22.301 -9.577 9.792 1.00 98.75 70 SER A CA 1
ATOM 523 C C . SER A 1 70 ? -22.457 -9.979 11.258 1.00 98.75 70 SER A C 1
ATOM 525 O O . SER A 1 70 ? -21.566 -9.712 12.061 1.00 98.75 70 SER A O 1
ATOM 527 N N . THR A 1 71 ? -23.549 -10.666 11.595 1.00 98.44 71 THR A N 1
ATOM 528 C CA . THR A 1 71 ? -23.770 -11.311 12.908 1.00 98.44 71 THR A CA 1
ATOM 529 C C . THR A 1 71 ? -23.991 -12.824 12.802 1.00 98.44 71 THR A C 1
ATOM 531 O O . THR A 1 71 ? -24.316 -13.482 13.791 1.00 98.44 71 THR A O 1
ATOM 534 N N . ASP A 1 72 ? -23.812 -13.394 11.608 1.00 97.94 72 ASP A N 1
ATOM 535 C CA . ASP A 1 72 ? -24.053 -14.803 11.295 1.00 97.94 72 ASP A CA 1
ATOM 536 C C . ASP A 1 72 ? -22.872 -15.476 10.572 1.00 97.94 72 ASP A C 1
ATOM 538 O O . ASP A 1 72 ? -23.038 -16.484 9.887 1.00 97.94 72 ASP A O 1
ATOM 542 N N . GLY A 1 73 ? -21.656 -14.960 10.779 1.00 96.69 73 GLY A N 1
ATOM 543 C CA . GLY A 1 73 ? -20.429 -15.529 10.215 1.00 96.69 73 GLY A CA 1
ATOM 544 C C . GLY A 1 73 ? -20.217 -15.233 8.726 1.00 96.69 73 GLY A C 1
ATOM 545 O O . GLY A 1 73 ? -19.425 -15.923 8.085 1.00 96.69 73 GLY A O 1
ATOM 546 N N . GLY A 1 74 ? -20.898 -14.215 8.194 1.00 97.56 74 GLY A N 1
ATOM 547 C CA . GLY A 1 74 ? -20.741 -13.691 6.838 1.00 97.56 74 GLY A CA 1
ATOM 548 C C . GLY A 1 74 ? -21.812 -14.162 5.859 1.00 97.56 74 GLY A C 1
ATOM 549 O O . GLY A 1 74 ? -21.616 -14.028 4.655 1.00 97.56 74 GLY A O 1
ATOM 550 N N . ALA A 1 75 ? -22.922 -14.726 6.347 1.00 96.75 75 ALA A N 1
ATOM 551 C CA . ALA A 1 75 ? -24.028 -15.141 5.490 1.00 96.75 75 ALA A CA 1
ATOM 552 C C . ALA A 1 75 ? -24.914 -13.949 5.092 1.00 96.75 75 ALA A C 1
ATOM 554 O O . ALA A 1 75 ? -25.429 -13.921 3.975 1.00 96.75 75 ALA A O 1
ATOM 555 N N . ASN A 1 76 ? -25.067 -12.958 5.977 1.00 98.19 76 ASN A N 1
ATOM 556 C CA . ASN A 1 76 ? -25.762 -11.705 5.695 1.00 98.19 76 ASN A CA 1
ATOM 557 C C . ASN A 1 76 ? -24.941 -10.501 6.164 1.00 98.19 76 ASN A C 1
ATOM 559 O O . ASN A 1 76 ? -24.299 -10.529 7.213 1.00 98.19 76 ASN A O 1
ATOM 563 N N . TRP A 1 77 ? -25.027 -9.412 5.402 1.00 98.56 77 TRP A N 1
ATOM 564 C CA . TRP A 1 77 ? -24.301 -8.175 5.666 1.00 98.56 77 TRP A CA 1
ATOM 565 C C . TRP A 1 77 ? -25.256 -6.996 5.787 1.00 98.56 77 TRP A C 1
ATOM 567 O O . TRP A 1 77 ? -26.202 -6.862 5.010 1.00 98.56 77 TRP A O 1
ATOM 577 N N . GLN A 1 78 ? -24.976 -6.126 6.748 1.00 98.38 78 GLN A N 1
ATOM 578 C CA . GLN A 1 78 ? -25.633 -4.843 6.928 1.00 98.38 78 GLN A CA 1
ATOM 579 C C . GLN A 1 78 ? -24.577 -3.741 6.888 1.00 98.38 78 GLN A C 1
ATOM 581 O O . GLN A 1 78 ? -23.586 -3.813 7.609 1.00 98.38 78 GLN A O 1
ATOM 586 N N . GLU A 1 79 ? -24.804 -2.704 6.092 1.00 98.50 79 GLU A N 1
ATOM 587 C CA . GLU A 1 79 ? -24.003 -1.486 6.170 1.00 98.50 79 GLU A CA 1
ATOM 588 C C . GLU A 1 79 ? -24.309 -0.748 7.485 1.00 98.50 79 GLU A C 1
ATOM 590 O O . GLU A 1 79 ? -25.470 -0.492 7.818 1.00 98.50 79 GLU A O 1
ATOM 595 N N . VAL A 1 80 ? -23.265 -0.456 8.260 1.00 98.69 80 VAL A N 1
ATOM 596 C CA . VAL A 1 80 ? -23.360 0.132 9.606 1.00 98.69 80 VAL A CA 1
ATOM 597 C C . VAL A 1 80 ? -22.682 1.498 9.732 1.00 98.69 80 VAL A C 1
ATOM 599 O O . VAL A 1 80 ? -22.917 2.206 10.708 1.00 98.69 80 VAL A O 1
ATOM 602 N N . LEU A 1 81 ? -21.864 1.888 8.752 1.00 98.75 81 LEU A N 1
ATOM 603 C CA . LEU A 1 81 ? -21.285 3.226 8.655 1.00 98.75 81 LEU A CA 1
ATOM 604 C C . LEU A 1 81 ? -21.094 3.604 7.186 1.00 98.75 81 LEU A C 1
ATOM 606 O O . LEU A 1 81 ? -20.323 2.952 6.487 1.00 98.75 81 LEU A O 1
ATOM 610 N N . THR A 1 82 ? -21.723 4.702 6.777 1.00 98.31 82 THR A N 1
ATOM 611 C CA . THR A 1 82 ? -21.501 5.371 5.489 1.00 98.31 82 THR A CA 1
ATOM 612 C C . THR A 1 82 ? -20.923 6.755 5.764 1.00 98.31 82 THR A C 1
ATOM 614 O O . THR A 1 82 ? -21.431 7.469 6.632 1.00 98.31 82 THR A O 1
ATOM 617 N N . ILE A 1 83 ? -19.879 7.150 5.034 1.00 98.19 83 ILE A N 1
ATOM 618 C CA . ILE A 1 83 ? -19.273 8.486 5.159 1.00 98.19 83 ILE A CA 1
ATOM 6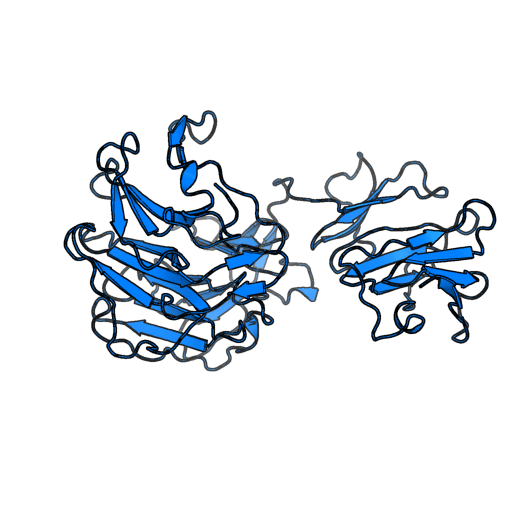19 C C . ILE A 1 83 ? -19.779 9.396 4.040 1.00 98.19 83 ILE A C 1
ATOM 621 O O . ILE A 1 83 ? -20.396 10.430 4.297 1.00 98.19 83 ILE A O 1
ATOM 625 N N . SER A 1 84 ? -19.524 9.002 2.794 1.00 97.94 84 SER A N 1
ATOM 626 C CA . SER A 1 84 ? -19.986 9.668 1.578 1.00 97.94 84 SER A CA 1
ATOM 627 C C . SER A 1 84 ? -19.928 8.681 0.410 1.00 97.94 84 SER A C 1
ATOM 629 O O . SER A 1 84 ? -19.468 7.553 0.563 1.00 97.94 84 SER A O 1
ATOM 631 N N . ASP A 1 85 ? -20.347 9.112 -0.775 1.00 97.69 85 ASP A N 1
ATOM 632 C CA . ASP A 1 85 ? -20.185 8.338 -2.006 1.00 97.69 85 ASP A CA 1
ATOM 633 C C . ASP A 1 85 ? -18.737 8.333 -2.537 1.00 97.69 85 ASP A C 1
ATOM 635 O O . ASP A 1 85 ? -18.444 7.627 -3.497 1.00 97.69 85 ASP A O 1
ATOM 639 N N . GLN A 1 86 ? -17.810 9.079 -1.925 1.00 97.56 86 GLN A N 1
ATOM 640 C CA . GLN A 1 86 ? -16.395 9.164 -2.331 1.00 97.56 86 GLN A CA 1
ATOM 641 C C . GLN A 1 86 ? -15.432 8.610 -1.276 1.00 97.56 86 GLN A C 1
ATOM 643 O O . GLN A 1 86 ? -14.286 8.288 -1.601 1.00 97.56 86 GLN A O 1
ATOM 648 N N . ALA A 1 87 ? -15.897 8.468 -0.032 1.00 98.25 87 ALA A N 1
ATOM 649 C CA . ALA A 1 87 ? -15.104 8.018 1.100 1.00 98.25 87 ALA A CA 1
ATOM 650 C C . ALA A 1 87 ? -15.522 6.623 1.567 1.00 98.25 87 ALA A C 1
ATOM 652 O O . ALA A 1 87 ? -16.684 6.382 1.893 1.00 98.25 87 ALA A O 1
ATOM 653 N N . GLY A 1 88 ? -14.548 5.717 1.610 1.00 98.38 88 GLY A N 1
ATOM 654 C CA . GLY A 1 88 ? -14.696 4.386 2.193 1.00 98.38 88 GLY A CA 1
ATOM 655 C C . GLY A 1 88 ? -14.025 4.288 3.557 1.00 98.38 88 GLY A C 1
ATOM 656 O O . GLY A 1 88 ? -13.568 5.288 4.108 1.00 98.38 88 GLY A O 1
ATOM 657 N N . ILE A 1 89 ? -13.957 3.071 4.089 1.00 98.69 89 ILE A N 1
ATOM 658 C CA . ILE A 1 89 ? -13.208 2.771 5.315 1.00 98.69 89 ILE A CA 1
ATOM 659 C C . ILE A 1 89 ? -11.873 2.177 4.905 1.00 98.69 89 ILE A C 1
ATOM 661 O O . ILE A 1 89 ? -11.878 1.144 4.248 1.00 98.69 89 ILE A O 1
ATOM 665 N N . ILE A 1 90 ? -10.754 2.795 5.269 1.00 97.94 90 ILE A N 1
ATOM 666 C CA . ILE A 1 90 ? -9.412 2.312 4.906 1.00 97.94 90 ILE A CA 1
ATOM 667 C C . ILE A 1 90 ? -8.757 1.500 6.025 1.00 97.94 90 ILE A C 1
ATOM 669 O O . ILE A 1 90 ? -7.979 0.593 5.743 1.00 97.94 90 ILE A O 1
ATOM 673 N N . ASP A 1 91 ? -9.125 1.765 7.280 1.00 98.44 91 ASP A N 1
ATOM 674 C CA . ASP A 1 91 ? -8.620 1.031 8.437 1.00 98.44 91 ASP A CA 1
ATOM 675 C C . ASP A 1 91 ? -9.689 0.873 9.525 1.00 98.44 91 ASP A C 1
ATOM 677 O O . ASP A 1 91 ? -10.674 1.618 9.579 1.00 98.44 91 ASP A O 1
ATOM 681 N N . LEU A 1 92 ? -9.520 -0.133 10.377 1.00 98.50 92 LEU A N 1
ATOM 682 C CA . LEU A 1 92 ? -10.504 -0.551 11.366 1.00 98.50 92 LEU A CA 1
ATOM 683 C C . LEU A 1 92 ? -9.821 -1.261 12.537 1.00 98.50 92 LEU A C 1
ATOM 685 O O . LEU A 1 92 ? -9.049 -2.200 12.345 1.00 98.50 92 LEU A O 1
ATOM 689 N N . LEU A 1 93 ? -10.182 -0.854 13.752 1.00 98.62 93 LEU A N 1
ATOM 690 C CA . LEU A 1 93 ? -9.763 -1.475 15.004 1.00 98.62 93 LEU A CA 1
ATOM 691 C C . LEU A 1 93 ? -10.984 -1.932 15.802 1.00 98.62 93 LEU A C 1
ATOM 693 O O . LEU A 1 93 ? -12.015 -1.254 15.837 1.00 98.62 93 LEU A O 1
ATOM 697 N N . ILE A 1 94 ? -10.833 -3.050 16.505 1.00 98.44 94 ILE A N 1
ATOM 698 C CA . ILE A 1 94 ? -11.783 -3.538 17.506 1.00 98.44 94 ILE A CA 1
ATOM 699 C C . ILE A 1 94 ? -11.053 -3.678 18.834 1.00 98.44 94 ILE A C 1
ATOM 701 O O . ILE A 1 94 ? -9.954 -4.229 18.879 1.00 98.44 94 ILE A O 1
ATOM 705 N N . ASN A 1 95 ? -11.645 -3.173 19.913 1.00 98.12 95 ASN A N 1
ATOM 706 C CA . ASN A 1 95 ? -11.070 -3.362 21.235 1.00 98.12 95 ASN A CA 1
ATOM 707 C C . ASN A 1 95 ? -11.211 -4.848 21.629 1.00 98.12 95 ASN A C 1
ATOM 709 O O . ASN A 1 95 ? -12.335 -5.346 21.741 1.00 98.12 95 ASN A O 1
ATOM 713 N N . PRO A 1 96 ? -10.102 -5.576 21.861 1.00 95.44 96 PRO A N 1
ATOM 714 C CA . PRO A 1 96 ? -10.166 -7.005 22.144 1.00 95.44 96 PRO A CA 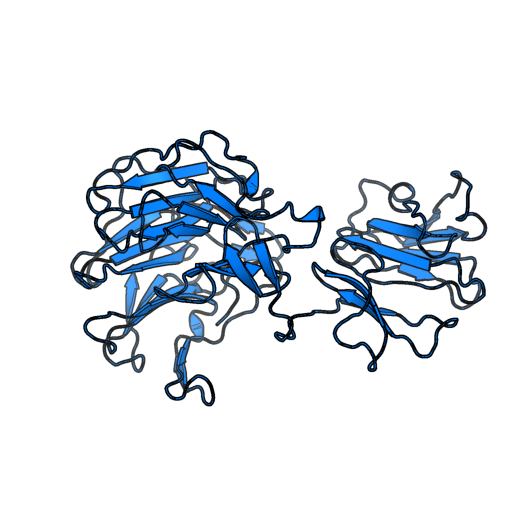1
ATOM 715 C C . PRO A 1 96 ? -10.723 -7.328 23.538 1.00 95.44 96 PRO A C 1
ATOM 717 O O . PRO A 1 96 ? -11.125 -8.463 23.790 1.00 95.44 96 PRO A O 1
ATOM 720 N N . GLN A 1 97 ? -10.739 -6.347 24.446 1.00 95.88 97 GLN A N 1
ATOM 721 C CA . GLN A 1 97 ? -11.267 -6.471 25.806 1.00 95.88 97 GLN A CA 1
ATOM 722 C C . GLN A 1 97 ? -12.746 -6.057 25.894 1.00 95.88 97 GLN A C 1
ATOM 724 O O . GLN A 1 97 ? -13.465 -6.564 26.754 1.00 95.88 97 GLN A O 1
ATOM 729 N N . ASP A 1 98 ? -13.207 -5.183 24.994 1.00 97.38 98 ASP A N 1
ATOM 730 C CA . ASP A 1 98 ? -14.616 -4.803 24.838 1.00 97.38 98 ASP A CA 1
ATOM 731 C C . ASP A 1 98 ? -14.994 -4.661 23.350 1.00 97.38 98 ASP A C 1
ATOM 733 O O . ASP A 1 98 ? -14.915 -3.565 22.789 1.00 97.38 98 ASP A O 1
ATOM 737 N N . PRO A 1 99 ? -15.461 -5.746 22.704 1.00 97.44 99 PRO A N 1
ATOM 738 C CA . PRO A 1 99 ? -15.821 -5.747 21.283 1.00 97.44 99 PRO A CA 1
ATOM 739 C C . PRO A 1 99 ? -16.980 -4.814 20.886 1.00 97.44 99 PRO A C 1
ATOM 741 O O . PRO A 1 99 ? -17.298 -4.705 19.700 1.00 97.44 99 PRO A O 1
ATOM 744 N N . ASN A 1 100 ? -17.625 -4.127 21.840 1.00 98.12 100 ASN A N 1
ATOM 745 C CA . ASN A 1 100 ? -18.570 -3.051 21.526 1.00 98.12 100 ASN A CA 1
ATOM 746 C C . ASN A 1 100 ? -17.864 -1.764 21.081 1.00 98.12 100 ASN A C 1
ATOM 748 O O . ASN A 1 100 ? -18.486 -0.920 20.425 1.00 98.12 100 ASN A O 1
ATOM 752 N N . VAL A 1 101 ? -16.584 -1.609 21.431 1.00 98.69 101 VAL A N 1
ATOM 753 C CA . VAL A 1 101 ? -15.776 -0.444 21.087 1.00 98.69 101 VAL A CA 1
ATOM 754 C C . VAL A 1 101 ? -15.005 -0.708 19.797 1.00 98.69 101 VAL A C 1
ATOM 756 O O . VAL A 1 101 ? -14.155 -1.597 19.731 1.00 98.69 101 VAL A O 1
ATOM 759 N N . LEU A 1 102 ? -15.295 0.092 18.771 1.00 98.88 102 LEU A N 1
ATOM 760 C CA . LEU A 1 102 ? -14.637 0.028 17.465 1.00 98.88 102 LEU A CA 1
ATOM 761 C C . LEU A 1 102 ? -14.204 1.417 17.008 1.00 98.88 102 LEU A C 1
ATOM 763 O O . LEU A 1 102 ? -14.848 2.414 17.345 1.00 98.88 102 LEU A O 1
ATOM 767 N N . TYR A 1 103 ? -13.163 1.451 16.182 1.00 98.94 103 TYR A N 1
ATOM 768 C CA . TYR A 1 103 ? -12.651 2.658 15.541 1.00 98.94 103 TYR A CA 1
ATOM 769 C C . TYR A 1 103 ? -12.512 2.412 14.050 1.00 98.94 103 TYR A C 1
ATOM 771 O O . TYR A 1 103 ? -11.901 1.422 13.669 1.00 98.94 103 TYR A O 1
ATOM 779 N N . ALA A 1 104 ? -13.052 3.295 13.219 1.00 98.88 104 ALA A N 1
ATOM 780 C CA . ALA A 1 104 ? -12.994 3.178 11.768 1.00 98.88 104 ALA A CA 1
ATOM 781 C C . ALA A 1 104 ? -12.385 4.447 11.171 1.00 98.88 104 ALA A C 1
ATOM 783 O O . ALA A 1 104 ? -12.805 5.553 11.518 1.00 98.88 104 ALA A O 1
ATOM 784 N N . ALA A 1 105 ? -11.410 4.290 10.282 1.00 98.69 105 ALA A N 1
ATOM 785 C CA . ALA A 1 105 ? -10.781 5.389 9.570 1.00 98.69 105 ALA A CA 1
ATOM 786 C C . ALA A 1 105 ? -11.406 5.538 8.183 1.00 98.69 105 ALA A C 1
ATOM 788 O O . ALA A 1 105 ? -11.364 4.616 7.368 1.00 98.69 105 ALA A O 1
ATOM 789 N N . GLY A 1 106 ? -12.001 6.697 7.930 1.00 98.44 106 GLY A N 1
ATOM 790 C CA . GLY A 1 106 ? -12.505 7.085 6.623 1.00 98.44 106 GLY A CA 1
ATOM 791 C C . GLY A 1 106 ? -11.402 7.587 5.700 1.00 98.44 106 GLY A C 1
ATOM 792 O O . GLY A 1 106 ? -10.397 8.098 6.186 1.00 98.44 106 GLY A O 1
ATOM 793 N N . TRP A 1 107 ? -11.595 7.486 4.384 1.00 98.19 107 TRP A N 1
ATOM 794 C CA . TRP A 1 107 ? -10.709 8.118 3.401 1.00 98.19 107 TRP A CA 1
ATOM 795 C C . TRP A 1 107 ? -11.402 8.340 2.051 1.00 98.19 107 TRP A C 1
ATOM 797 O O . TRP A 1 107 ? -11.922 7.393 1.452 1.00 98.19 107 TRP A O 1
ATOM 807 N N . ASP A 1 108 ? -11.394 9.585 1.561 1.00 98.06 108 ASP A N 1
ATOM 808 C CA . ASP A 1 108 ? -11.826 9.938 0.206 1.00 98.06 108 ASP A CA 1
ATOM 809 C C . ASP A 1 108 ? -10.810 9.443 -0.821 1.00 98.06 108 ASP A C 1
ATOM 811 O O . ASP A 1 108 ? -9.674 9.921 -0.884 1.00 98.06 108 ASP A O 1
ATOM 815 N N . ARG A 1 109 ? -11.230 8.499 -1.667 1.00 97.00 109 ARG A N 1
ATOM 816 C CA . ARG A 1 109 ? -10.345 7.920 -2.677 1.00 97.00 109 ARG A CA 1
ATOM 817 C C . ARG A 1 109 ? -11.085 7.624 -3.968 1.00 97.00 109 ARG A C 1
ATOM 819 O O . ARG A 1 109 ? -11.910 6.710 -4.044 1.00 97.00 109 ARG A O 1
ATOM 826 N N . ILE A 1 110 ? -10.727 8.377 -5.004 1.00 96.69 110 ILE A N 1
ATOM 827 C CA . ILE A 1 110 ? -11.140 8.127 -6.385 1.00 96.69 110 ILE A CA 1
ATOM 828 C C . ILE A 1 110 ? -9.908 8.176 -7.270 1.00 96.69 110 ILE A C 1
ATOM 830 O O . ILE A 1 110 ? -9.132 9.129 -7.220 1.00 96.69 110 ILE A O 1
ATOM 834 N N . ARG A 1 111 ? -9.742 7.178 -8.127 1.00 94.56 111 ARG A N 1
ATOM 835 C CA . ARG A 1 111 ? -8.661 7.142 -9.101 1.00 94.56 111 ARG A CA 1
ATOM 836 C C . ARG A 1 111 ? -9.218 6.733 -10.444 1.00 94.56 111 ARG A C 1
ATOM 838 O O . ARG A 1 111 ? -9.682 5.620 -10.579 1.00 94.56 111 ARG A O 1
ATOM 845 N N . ASN A 1 112 ? -9.154 7.615 -11.436 1.00 92.69 112 ASN A N 1
ATOM 846 C CA . ASN A 1 112 ? -9.490 7.299 -12.824 1.00 92.69 112 ASN A CA 1
ATOM 847 C C . ASN A 1 112 ? -8.498 7.975 -13.784 1.00 92.69 112 ASN A C 1
ATOM 849 O O . ASN A 1 112 ? -7.527 8.606 -13.361 1.00 92.69 112 ASN A O 1
ATOM 853 N N . ASN A 1 113 ? -8.745 7.853 -15.089 1.00 90.19 113 ASN A N 1
ATOM 854 C CA . ASN A 1 113 ? -7.865 8.386 -16.135 1.00 90.19 113 ASN A CA 1
ATOM 855 C C . ASN A 1 113 ? -7.801 9.923 -16.186 1.00 90.19 113 ASN A C 1
ATOM 857 O O . ASN A 1 113 ? -6.942 10.466 -16.876 1.00 90.19 113 ASN A O 1
ATOM 861 N N . PHE A 1 114 ? -8.700 10.626 -15.493 1.00 89.50 114 PHE A N 1
ATOM 862 C CA . PHE A 1 114 ? -8.790 12.086 -15.516 1.00 89.50 114 PHE A CA 1
ATOM 863 C C . PHE A 1 114 ? -8.244 12.733 -14.245 1.00 89.50 114 PHE A C 1
ATOM 865 O O . PHE A 1 114 ? -7.671 13.817 -14.323 1.00 89.50 114 PHE A O 1
ATOM 872 N N . TYR A 1 115 ? -8.416 12.097 -13.084 1.00 92.19 115 TYR A N 1
ATOM 873 C CA . TYR A 1 115 ? -7.932 12.630 -11.813 1.00 92.19 115 TYR A CA 1
ATOM 874 C C . TYR A 1 115 ? -7.636 11.537 -10.777 1.00 92.19 115 TYR A C 1
ATOM 876 O O . TYR A 1 115 ? -7.995 10.366 -10.929 1.00 92.19 115 TYR A O 1
ATOM 884 N N . SER A 1 116 ? -6.940 11.947 -9.718 1.00 94.62 116 SER A N 1
ATOM 885 C CA . SER A 1 116 ? -6.604 11.142 -8.546 1.00 94.62 116 SER A CA 1
ATOM 886 C C . SER A 1 116 ? -6.954 11.959 -7.304 1.00 94.62 116 SER A C 1
ATOM 888 O O . SER A 1 116 ? -6.246 12.905 -6.969 1.00 94.62 116 SER A O 1
ATOM 890 N N . LEU A 1 117 ? -8.073 11.632 -6.662 1.00 96.94 117 LEU A N 1
ATOM 891 C CA . LEU A 1 117 ? -8.462 12.169 -5.362 1.00 96.94 117 LEU A CA 1
ATOM 892 C C . LEU A 1 117 ? -7.760 11.334 -4.288 1.00 96.94 117 LEU A C 1
ATOM 894 O O . LEU A 1 117 ? -7.986 10.125 -4.210 1.00 96.94 117 LEU A O 1
ATOM 898 N N . VAL A 1 118 ? -6.859 11.957 -3.531 1.00 96.81 118 VAL A N 1
ATOM 899 C CA . VAL A 1 118 ? -6.048 11.317 -2.474 1.00 96.81 118 VAL A CA 1
ATOM 900 C C . VAL A 1 118 ? -6.364 11.858 -1.082 1.00 96.81 118 VAL A C 1
ATOM 902 O O . VAL A 1 118 ? -5.822 11.354 -0.104 1.00 96.81 118 VAL A O 1
ATOM 905 N N . SER A 1 119 ? -7.222 12.873 -0.989 1.00 97.50 119 SER A N 1
ATOM 906 C CA . SER A 1 119 ? -7.592 13.543 0.252 1.00 97.50 119 SER A CA 1
ATOM 907 C C . SER A 1 119 ? -8.999 14.118 0.167 1.00 97.50 119 SER A C 1
ATOM 909 O O . SER A 1 119 ? -9.485 14.407 -0.928 1.00 97.50 119 SER A O 1
ATOM 911 N N . GLY A 1 120 ? -9.633 14.331 1.316 1.00 97.75 120 GLY A N 1
ATOM 912 C CA . GLY A 1 120 ? -10.953 14.942 1.391 1.00 97.75 120 GLY A CA 1
ATOM 913 C C . GLY A 1 120 ? -11.507 15.028 2.816 1.00 97.75 120 GLY A C 1
ATOM 914 O O . GLY A 1 120 ? -10.823 14.687 3.784 1.00 97.75 120 GLY A O 1
ATOM 915 N N . PRO A 1 121 ? -12.745 15.526 2.973 1.00 97.50 121 PRO A N 1
ATOM 916 C CA . PRO A 1 121 ? -13.362 15.756 4.280 1.00 97.50 121 PRO A CA 1
ATOM 917 C C . PRO A 1 121 ? -13.859 14.477 4.978 1.00 97.50 121 PRO A C 1
ATOM 919 O O . PRO A 1 121 ? -14.240 14.531 6.151 1.00 97.50 121 PRO A O 1
ATOM 922 N N . GLY A 1 122 ? -13.914 13.349 4.269 1.00 97.81 122 GLY A N 1
ATOM 923 C CA . GLY A 1 122 ? -14.236 12.025 4.792 1.00 97.81 122 GLY A CA 1
ATOM 924 C C . GLY A 1 122 ? -13.060 11.338 5.489 1.00 97.81 122 GLY A C 1
ATOM 925 O O . GLY A 1 122 ? -13.297 10.384 6.234 1.00 97.81 122 GLY A O 1
ATOM 926 N N . ALA A 1 123 ? -11.833 11.847 5.322 1.00 98.00 123 ALA A N 1
ATOM 927 C CA . ALA A 1 123 ? -10.640 11.422 6.051 1.00 98.00 123 ALA A CA 1
ATOM 928 C C . ALA A 1 123 ? -10.714 11.776 7.547 1.00 98.00 123 ALA A C 1
ATOM 930 O O . ALA A 1 123 ? -10.179 12.785 8.008 1.00 98.00 123 ALA A O 1
ATOM 931 N N . LYS A 1 124 ? -11.439 10.953 8.310 1.00 98.31 124 LYS A N 1
ATOM 932 C CA . LYS A 1 124 ? -11.700 11.123 9.747 1.00 98.31 124 LYS A CA 1
ATOM 933 C C . LYS A 1 124 ? -11.735 9.781 10.456 1.00 98.31 124 LYS A C 1
ATOM 935 O O . LYS A 1 124 ? -12.028 8.755 9.848 1.00 98.31 124 LYS A O 1
ATOM 940 N N . ILE A 1 125 ? -11.528 9.805 11.768 1.00 98.81 125 ILE A N 1
ATOM 941 C CA . ILE A 1 125 ? -11.692 8.631 12.628 1.00 98.81 125 ILE A CA 1
ATOM 942 C C . ILE A 1 125 ? -13.078 8.675 13.264 1.00 98.81 125 ILE A C 1
ATOM 944 O O . ILE A 1 125 ? -13.488 9.700 13.804 1.00 98.81 125 ILE A O 1
ATOM 948 N N . TYR A 1 126 ? -13.794 7.559 13.232 1.00 98.81 126 TYR A N 1
ATOM 949 C CA . TYR A 1 126 ? -15.106 7.385 13.844 1.00 98.81 126 TYR A CA 1
ATOM 950 C C . TYR A 1 126 ? -15.010 6.348 14.956 1.00 98.81 126 TYR A C 1
ATOM 952 O O . TYR A 1 126 ? -14.293 5.362 14.814 1.00 98.81 126 TYR A O 1
ATOM 960 N N . LYS A 1 127 ? -15.756 6.543 16.045 1.00 98.81 127 LYS A N 1
ATOM 961 C CA . LYS A 1 127 ? -15.847 5.600 17.163 1.00 98.81 127 LYS A CA 1
ATOM 962 C C . LYS A 1 127 ? -17.271 5.096 17.344 1.00 98.81 127 LYS A C 1
ATOM 964 O O . LYS A 1 127 ? -18.217 5.884 17.327 1.00 98.81 127 LYS A O 1
ATOM 969 N N . SER A 1 128 ? -17.390 3.802 17.600 1.00 98.88 128 SER A N 1
ATOM 970 C CA . SER A 1 128 ? -18.585 3.152 18.132 1.00 98.88 128 SER A CA 1
ATOM 971 C C . SER A 1 128 ? -18.315 2.673 19.558 1.00 98.88 128 SER A C 1
ATOM 973 O O . SER A 1 128 ? -17.193 2.287 19.876 1.00 98.88 128 SER A O 1
ATOM 975 N N . VAL A 1 129 ? -19.355 2.649 20.395 1.00 98.69 129 VAL A N 1
ATOM 976 C CA . VAL A 1 129 ? -19.347 2.029 21.739 1.00 98.69 129 VAL A CA 1
ATOM 977 C C . VAL A 1 129 ? -20.496 1.029 21.930 1.00 98.69 129 VAL A C 1
ATOM 979 O O . VAL A 1 129 ? -20.789 0.614 23.048 1.00 98.69 129 VAL A O 1
ATOM 982 N N . ASP A 1 130 ? -21.179 0.664 20.845 1.00 98.38 130 ASP A N 1
ATOM 983 C CA . ASP A 1 130 ? -22.353 -0.211 20.835 1.00 98.38 130 ASP A CA 1
ATOM 984 C C . ASP A 1 130 ? -22.296 -1.244 19.696 1.00 98.38 130 ASP A C 1
ATOM 986 O O . ASP A 1 130 ? -23.304 -1.580 19.074 1.00 98.38 130 ASP A O 1
ATOM 990 N N . ALA A 1 131 ? -21.094 -1.767 19.433 1.00 98.12 131 ALA A N 1
ATOM 991 C CA . ALA A 1 131 ? -20.829 -2.794 18.425 1.00 98.12 131 ALA A CA 1
ATOM 992 C C . ALA A 1 131 ? -21.226 -2.364 16.999 1.00 98.12 131 ALA A C 1
ATOM 994 O O . ALA A 1 131 ? -21.734 -3.158 16.202 1.00 98.12 131 ALA A O 1
ATOM 995 N N . GLY A 1 132 ? -21.010 -1.095 16.673 1.00 98.00 132 GLY A N 1
ATOM 996 C CA . GLY A 1 132 ? -21.229 -0.513 15.358 1.00 98.00 132 GLY A CA 1
ATOM 997 C C . GLY A 1 132 ? -22.680 -0.141 15.078 1.00 98.00 132 GLY A C 1
ATOM 998 O O . GLY A 1 132 ? -23.009 0.045 13.916 1.00 98.00 132 GLY A O 1
ATOM 999 N N . LEU A 1 133 ? -23.558 -0.051 16.084 1.00 97.50 133 LEU A N 1
ATOM 1000 C CA . LEU A 1 133 ? -24.930 0.420 15.864 1.00 97.50 133 LEU A CA 1
ATOM 1001 C C . LEU A 1 133 ? -24.969 1.936 15.643 1.00 97.50 133 LEU A C 1
ATOM 1003 O O . LEU A 1 133 ? -25.764 2.408 14.833 1.00 97.50 133 LEU A O 1
ATOM 1007 N N . ASN A 1 134 ? -24.116 2.688 16.343 1.00 98.38 134 ASN A N 1
ATOM 1008 C CA . ASN A 1 134 ? -23.961 4.128 16.185 1.00 98.38 134 ASN A CA 1
ATOM 1009 C C . ASN A 1 134 ? -22.481 4.518 16.129 1.00 98.38 134 ASN A C 1
ATOM 1011 O O . ASN A 1 134 ? -21.638 3.975 16.842 1.00 98.38 134 ASN A O 1
ATOM 1015 N N . TRP A 1 135 ? -22.182 5.533 15.320 1.00 98.69 135 TRP A N 1
ATOM 1016 C CA . TRP A 1 135 ? -20.828 6.037 15.111 1.00 98.69 135 TRP A CA 1
ATOM 1017 C C . TRP A 1 135 ? -20.765 7.538 15.348 1.00 98.69 135 TRP A C 1
ATOM 1019 O O . TRP A 1 135 ? -21.640 8.287 14.918 1.00 98.69 135 TRP A O 1
ATOM 1029 N N . THR A 1 136 ? -19.712 7.981 16.027 1.00 98.38 136 THR A N 1
ATOM 1030 C CA . THR A 1 136 ? -19.439 9.400 16.275 1.00 98.38 136 THR A CA 1
ATOM 1031 C C . THR A 1 136 ? -18.061 9.751 15.715 1.00 98.38 136 THR A C 1
ATOM 1033 O O . THR A 1 136 ? -17.102 9.050 16.046 1.00 98.38 136 THR A O 1
ATOM 1036 N N . PRO A 1 137 ? -17.923 10.801 14.882 1.00 98.06 137 PRO A N 1
ATOM 1037 C CA . PRO A 1 137 ? -16.610 11.266 14.450 1.00 98.06 137 PRO A CA 1
ATOM 1038 C C . PRO A 1 137 ? -15.817 11.767 15.660 1.00 98.06 137 PRO A C 1
ATOM 1040 O O . PRO A 1 137 ? -16.341 12.506 16.497 1.00 98.06 137 PRO A O 1
ATOM 1043 N N . LEU A 1 138 ? -14.559 11.356 15.753 1.00 98.31 138 LEU A N 1
ATOM 1044 C CA . LEU A 1 138 ? -13.646 11.802 16.790 1.00 98.31 138 LEU A CA 1
ATOM 1045 C C . LEU A 1 138 ? -13.060 13.171 16.444 1.00 98.31 138 LEU A C 1
ATOM 1047 O O . LEU A 1 138 ? -12.849 13.530 15.287 1.00 98.31 138 LEU A O 1
ATOM 1051 N N . ALA A 1 139 ? -12.797 13.930 17.499 1.00 94.44 139 ALA A N 1
ATOM 1052 C CA . ALA A 1 139 ? -12.091 15.201 17.469 1.00 94.44 139 ALA A CA 1
ATOM 1053 C C . ALA A 1 139 ? -11.118 15.213 18.660 1.00 94.44 139 ALA A C 1
ATOM 1055 O O . ALA A 1 139 ? -10.612 14.166 19.051 1.00 94.44 139 ALA A O 1
ATOM 1056 N N . GLY A 1 140 ? -10.868 16.376 19.265 1.00 95.50 140 GLY A N 1
ATOM 1057 C CA . GLY A 1 140 ? -10.095 16.446 20.511 1.00 95.50 140 GLY A CA 1
ATOM 1058 C C . GLY A 1 140 ? -8.582 16.447 20.303 1.00 95.50 140 GLY A C 1
ATOM 1059 O O . GLY A 1 140 ? -7.862 15.917 21.137 1.00 95.50 140 GLY A O 1
ATOM 1060 N N . GLY A 1 141 ? -8.120 17.041 19.199 1.00 97.81 141 GLY A N 1
ATOM 1061 C CA . GLY A 1 141 ? -6.700 17.181 18.851 1.00 97.81 141 GLY A CA 1
ATOM 1062 C C . GLY A 1 141 ? -6.363 16.657 17.456 1.00 97.81 141 GLY A C 1
ATOM 1063 O O . GLY A 1 141 ? -5.373 17.079 16.873 1.00 97.81 141 GLY A O 1
ATOM 1064 N N . LEU A 1 142 ? -7.225 15.805 16.893 1.00 98.44 142 LEU A N 1
ATOM 1065 C CA . LEU A 1 142 ? -7.093 15.316 15.520 1.00 98.44 142 LEU A CA 1
ATOM 1066 C C . LEU A 1 142 ? -7.339 16.423 14.478 1.00 98.44 142 LEU A C 1
ATOM 1068 O O . LEU A 1 142 ? -8.174 17.309 14.724 1.00 98.44 142 LEU A O 1
ATOM 1072 N N . PRO A 1 143 ? -6.709 16.335 13.290 1.00 96.88 143 PRO A N 1
ATOM 1073 C CA . PRO A 1 143 ? -6.960 17.253 12.182 1.00 96.88 143 PRO A CA 1
ATOM 1074 C C . PRO A 1 143 ? -8.446 17.339 11.813 1.00 96.88 143 PRO A C 1
ATOM 1076 O O . PRO A 1 143 ? -9.164 16.341 11.849 1.00 96.88 143 PRO A O 1
ATOM 1079 N N . GLN A 1 144 ? -8.919 18.546 11.487 1.00 93.06 144 GLN A N 1
ATOM 1080 C CA . GLN A 1 144 ? -10.319 18.793 11.099 1.00 93.06 144 GLN A CA 1
ATOM 1081 C C . GLN A 1 144 ? -10.479 19.239 9.639 1.00 93.06 144 GLN A C 1
ATOM 1083 O O . GLN A 1 144 ? -11.588 19.164 9.104 1.00 93.06 144 GLN A O 1
ATOM 1088 N N . ASP A 1 145 ? -9.391 19.701 9.020 1.00 95.38 145 ASP A N 1
ATOM 1089 C CA . ASP A 1 145 ? -9.325 20.029 7.596 1.00 95.38 145 ASP A CA 1
ATOM 1090 C C . ASP A 1 145 ? -9.244 18.753 6.740 1.00 95.38 145 ASP A C 1
ATOM 1092 O O . ASP A 1 145 ? -9.185 17.642 7.267 1.00 95.38 145 ASP A O 1
ATOM 1096 N N . GLU A 1 146 ? -9.260 18.905 5.415 1.00 96.44 146 GLU A N 1
ATOM 1097 C CA . GLU A 1 146 ? -9.120 17.776 4.491 1.00 96.44 146 GLU A CA 1
ATOM 1098 C C . GLU A 1 146 ? -7.765 17.085 4.668 1.00 96.44 146 GLU A C 1
ATOM 1100 O O . GLU A 1 146 ? -6.718 17.735 4.677 1.00 96.44 146 GLU A O 1
ATOM 1105 N N . GLN A 1 147 ? -7.800 15.759 4.780 1.00 97.56 147 GLN A N 1
ATOM 1106 C CA . GLN A 1 147 ? -6.620 14.912 4.938 1.00 97.56 147 GLN A CA 1
ATOM 1107 C C . GLN A 1 147 ? -6.667 13.741 3.961 1.00 97.56 147 GLN A C 1
ATOM 1109 O O . GLN A 1 147 ? -7.686 13.495 3.313 1.00 97.56 147 GLN A O 1
ATOM 1114 N N . GLY A 1 148 ? -5.538 13.056 3.826 1.00 97.44 148 GLY A N 1
ATOM 1115 C CA . GLY A 1 148 ? -5.380 11.838 3.051 1.00 97.44 148 GLY A CA 1
ATOM 1116 C C . GLY A 1 148 ? -5.677 10.573 3.850 1.00 97.44 148 GLY A C 1
ATOM 1117 O O . GLY A 1 148 ? -6.563 10.539 4.703 1.00 97.44 148 GLY A O 1
ATOM 1118 N N . ARG A 1 149 ? -4.951 9.505 3.523 1.00 97.56 149 ARG A N 1
ATOM 1119 C CA . ARG A 1 149 ? -5.079 8.197 4.168 1.00 97.56 149 ARG A CA 1
ATOM 1120 C C . ARG A 1 149 ? -4.750 8.279 5.661 1.00 97.56 149 ARG A C 1
ATOM 1122 O O . ARG A 1 149 ? -3.920 9.084 6.082 1.00 97.56 149 ARG A O 1
ATOM 1129 N N . ILE A 1 150 ? -5.415 7.434 6.444 1.00 98.56 150 ILE A N 1
ATOM 1130 C CA . ILE A 1 150 ? -5.229 7.331 7.891 1.00 98.56 150 ILE A CA 1
ATOM 1131 C C . ILE A 1 150 ? -4.900 5.880 8.234 1.00 98.56 150 ILE A C 1
ATOM 1133 O O . ILE A 1 150 ? -5.661 4.982 7.869 1.00 98.56 150 ILE A O 1
ATOM 1137 N N . GLY A 1 151 ? -3.800 5.675 8.953 1.00 98.38 151 GLY A N 1
ATOM 1138 C CA . GLY A 1 151 ? -3.447 4.397 9.570 1.00 98.38 151 GLY A CA 1
ATOM 1139 C C . GLY A 1 151 ? -3.781 4.415 11.058 1.00 98.38 151 GLY A C 1
ATOM 1140 O O . GLY A 1 151 ? -3.567 5.432 11.720 1.00 98.38 151 GLY A O 1
ATOM 1141 N N . LEU A 1 152 ? -4.305 3.315 11.597 1.00 98.69 152 LEU A N 1
ATOM 1142 C CA . LEU A 1 152 ? -4.653 3.183 13.010 1.00 98.69 152 LEU A CA 1
ATOM 1143 C C . LEU A 1 152 ? -3.919 2.013 13.667 1.00 98.69 152 LEU A C 1
ATOM 1145 O O . LEU A 1 152 ? -3.900 0.906 13.139 1.00 98.69 152 LEU A O 1
ATOM 1149 N N . ALA A 1 153 ? -3.434 2.226 14.890 1.00 98.56 153 ALA A N 1
ATOM 1150 C CA . ALA A 1 153 ? -2.922 1.156 15.743 1.00 98.56 153 ALA A CA 1
ATOM 1151 C C . ALA A 1 153 ? -3.469 1.257 17.171 1.00 98.56 153 ALA A C 1
ATOM 1153 O O . ALA A 1 153 ? -3.824 2.331 17.659 1.00 98.56 153 ALA A O 1
ATOM 1154 N N . MET A 1 154 ? -3.531 0.115 17.853 1.00 98.31 154 MET A N 1
ATOM 1155 C CA . MET A 1 154 ? -3.998 -0.010 19.233 1.00 98.31 154 MET A CA 1
ATOM 1156 C C . MET A 1 154 ? -2.981 -0.802 20.040 1.00 98.31 154 MET A C 1
ATOM 1158 O O . MET A 1 154 ? -2.495 -1.838 19.591 1.00 98.31 154 MET A O 1
ATOM 1162 N N . SER A 1 155 ? -2.698 -0.354 21.260 1.00 97.69 155 SER A N 1
ATOM 1163 C CA . SER A 1 155 ? -1.887 -1.147 22.178 1.00 97.69 155 SER A CA 1
ATOM 1164 C C . SER A 1 155 ? -2.644 -2.401 22.617 1.00 97.69 155 SER A C 1
ATOM 1166 O O . SER A 1 155 ? -3.731 -2.324 23.190 1.00 97.69 155 SER A O 1
ATOM 1168 N N . ALA A 1 156 ? -2.029 -3.571 22.434 1.00 94.00 156 ALA A N 1
ATOM 1169 C CA . ALA A 1 156 ? -2.575 -4.825 22.951 1.00 94.00 156 ALA A CA 1
ATOM 1170 C C . ALA A 1 156 ? -2.548 -4.892 24.494 1.00 94.00 156 ALA A C 1
ATOM 1172 O O . ALA A 1 156 ? -3.352 -5.600 25.101 1.00 94.00 156 ALA A O 1
ATOM 1173 N N . GLN A 1 157 ? -1.640 -4.144 25.137 1.00 93.56 157 GLN A N 1
ATOM 1174 C CA . GLN A 1 157 ? -1.508 -4.083 26.597 1.00 93.56 157 GLN A CA 1
ATOM 1175 C C . GLN A 1 157 ? -2.580 -3.196 27.234 1.00 93.56 157 GLN A C 1
ATOM 1177 O O . GLN A 1 157 ? -3.057 -3.490 28.331 1.00 93.56 157 GLN A O 1
ATOM 1182 N N . ASN A 1 158 ? -2.951 -2.115 26.546 1.00 96.69 158 ASN A N 1
ATOM 1183 C CA . ASN A 1 158 ? -3.981 -1.185 26.979 1.00 96.69 158 ASN A CA 1
ATOM 1184 C C . ASN A 1 158 ? -4.763 -0.645 25.766 1.00 96.69 158 ASN A C 1
ATOM 1186 O O . ASN A 1 158 ? -4.312 0.324 25.157 1.00 96.69 158 ASN A O 1
ATOM 1190 N N . PRO A 1 159 ? -5.942 -1.209 25.449 1.00 97.31 159 PRO A N 1
ATOM 1191 C CA . PRO A 1 159 ? -6.777 -0.764 24.331 1.00 97.31 159 PRO A CA 1
ATOM 1192 C C . PRO A 1 159 ? -7.263 0.695 24.378 1.00 97.31 159 PRO A C 1
ATOM 1194 O O . PRO A 1 159 ? -7.792 1.180 23.379 1.00 97.31 159 PRO A O 1
ATOM 1197 N N . ASP A 1 160 ? -7.088 1.403 25.499 1.00 97.56 160 ASP A N 1
ATOM 1198 C CA . ASP A 1 160 ? -7.341 2.848 25.575 1.00 97.56 160 ASP A CA 1
ATOM 1199 C C . ASP A 1 160 ? -6.211 3.670 24.929 1.00 97.56 160 ASP A C 1
ATOM 1201 O O . ASP A 1 160 ? -6.406 4.847 24.618 1.00 97.56 160 ASP A O 1
ATOM 1205 N N . VAL A 1 161 ? -5.038 3.060 24.713 1.00 98.50 161 VAL A N 1
ATOM 1206 C CA . VAL A 1 161 ? -3.910 3.676 24.014 1.00 98.50 161 VAL A CA 1
ATOM 1207 C C . VAL A 1 161 ? -4.008 3.392 22.522 1.00 98.50 161 VAL A C 1
ATOM 1209 O O . VAL A 1 161 ? -3.901 2.245 22.079 1.00 98.50 161 VAL A O 1
ATOM 1212 N N . LEU A 1 162 ? -4.183 4.463 21.753 1.00 98.75 162 LEU A N 1
ATOM 1213 C CA . LEU A 1 162 ? -4.386 4.432 20.310 1.00 98.75 162 LEU A CA 1
ATOM 1214 C C . LEU A 1 162 ? -3.383 5.339 19.618 1.00 98.75 162 LEU A C 1
ATOM 1216 O O . LEU A 1 162 ? -3.012 6.385 20.153 1.00 98.75 162 LEU A O 1
ATOM 1220 N N . PHE A 1 163 ? -3.027 4.970 18.397 1.00 98.81 163 PHE A N 1
ATOM 1221 C CA . PHE A 1 163 ? -2.197 5.768 17.515 1.00 98.81 163 PHE A CA 1
ATOM 1222 C C . PHE A 1 163 ? -2.913 5.986 16.189 1.00 98.81 163 PHE A C 1
ATOM 1224 O O . PHE A 1 163 ? -3.645 5.113 15.717 1.00 98.81 163 PHE A O 1
ATOM 1231 N N . ALA A 1 164 ? -2.695 7.156 15.604 1.00 98.69 164 ALA A N 1
ATOM 1232 C CA . ALA A 1 164 ? -3.189 7.496 14.286 1.00 98.69 164 ALA A CA 1
ATOM 1233 C C . ALA A 1 164 ? -2.100 8.201 13.483 1.00 98.69 164 ALA A C 1
ATOM 1235 O O . ALA A 1 164 ? -1.589 9.236 13.908 1.00 98.69 164 ALA A O 1
ATOM 1236 N N . GLU A 1 165 ? -1.778 7.659 12.320 1.00 98.38 165 GLU A N 1
ATOM 1237 C CA . GLU A 1 165 ? -0.967 8.321 11.304 1.00 98.38 165 GLU A CA 1
ATOM 1238 C C . GLU A 1 165 ? -1.903 9.033 10.326 1.00 98.38 165 GLU A C 1
ATOM 1240 O O . GLU A 1 165 ? -2.882 8.440 9.874 1.00 98.38 165 GLU A O 1
ATOM 1245 N N . TYR A 1 166 ? -1.614 10.291 9.998 1.00 98.31 166 TYR A N 1
ATOM 1246 C CA . TYR A 1 166 ? -2.328 11.039 8.966 1.00 98.31 166 TYR A CA 1
ATOM 1247 C C . TYR A 1 166 ? -1.399 11.358 7.805 1.00 98.31 166 TYR A C 1
ATOM 1249 O O . TYR A 1 166 ? -0.264 11.789 8.004 1.00 98.31 166 TYR A O 1
ATOM 1257 N N . VAL A 1 167 ? -1.929 11.232 6.596 1.00 98.38 167 VAL A N 1
ATOM 1258 C CA . VAL A 1 167 ? -1.294 11.697 5.363 1.00 98.38 167 VAL A CA 1
ATOM 1259 C C . VAL A 1 167 ? -1.886 13.046 4.965 1.00 98.38 167 VAL A C 1
ATOM 1261 O O . VAL A 1 167 ? -3.093 13.248 5.077 1.00 98.38 167 VAL A O 1
ATOM 1264 N N . ASP A 1 168 ? -1.053 13.970 4.493 1.00 97.06 168 ASP A N 1
ATOM 1265 C CA . ASP A 1 168 ? -1.492 15.289 4.038 1.00 97.06 168 ASP A CA 1
ATOM 1266 C C . ASP A 1 168 ? -2.038 15.257 2.588 1.00 97.06 168 ASP A C 1
ATOM 1268 O O . ASP A 1 168 ? -1.842 14.282 1.854 1.00 97.06 168 ASP A O 1
ATOM 1272 N N . PRO A 1 169 ? -2.705 16.325 2.105 1.00 96.81 169 PRO A N 1
ATOM 1273 C CA . PRO A 1 169 ? -3.147 16.407 0.706 1.00 96.81 169 PRO A CA 1
ATOM 1274 C C . PRO A 1 169 ? -2.020 16.314 -0.342 1.00 96.81 169 PRO A C 1
ATOM 1276 O O . PRO A 1 169 ? -2.285 16.057 -1.516 1.00 96.81 169 PRO A O 1
ATOM 1279 N N . GLY A 1 170 ? -0.765 16.526 0.064 1.00 95.81 170 GLY A N 1
ATOM 1280 C CA . GLY A 1 170 ? 0.435 16.356 -0.754 1.00 95.81 170 GLY A CA 1
ATOM 1281 C C . GLY A 1 170 ? 0.975 14.923 -0.777 1.00 95.81 170 GLY A C 1
ATOM 1282 O O . GLY A 1 170 ? 2.005 14.694 -1.407 1.00 95.81 170 GLY A O 1
ATOM 1283 N N . SER A 1 171 ? 0.284 13.967 -0.143 1.00 96.12 171 SER A N 1
ATOM 1284 C CA . SER A 1 171 ? 0.690 12.560 -0.025 1.00 96.12 171 SER A CA 1
ATOM 1285 C C . SER A 1 171 ? 1.984 12.339 0.772 1.00 96.12 171 SER A C 1
ATOM 1287 O O . SER A 1 171 ? 2.718 11.389 0.501 1.00 96.12 171 SER A O 1
ATOM 1289 N N . ASN A 1 172 ? 2.254 13.185 1.767 1.00 96.81 172 ASN A N 1
ATOM 1290 C CA . ASN A 1 172 ? 3.342 13.010 2.737 1.00 96.81 172 ASN A CA 1
ATOM 1291 C C . ASN A 1 172 ? 2.787 12.751 4.139 1.00 96.81 172 ASN A C 1
ATOM 1293 O O . ASN A 1 172 ? 1.591 12.921 4.377 1.00 96.81 172 ASN A O 1
ATOM 1297 N N . LEU A 1 173 ? 3.653 12.361 5.079 1.00 97.88 173 LEU A N 1
ATOM 1298 C CA . LEU A 1 173 ? 3.261 12.239 6.480 1.00 97.88 173 LEU A CA 1
ATOM 1299 C C . LEU A 1 173 ? 2.853 13.625 7.004 1.00 97.88 173 LEU A C 1
ATOM 1301 O O . LEU A 1 173 ? 3.684 14.527 7.100 1.00 97.88 173 LEU A O 1
ATOM 1305 N N . PHE A 1 174 ? 1.580 13.785 7.364 1.00 97.50 174 PHE A N 1
ATOM 1306 C CA . PHE A 1 174 ? 1.091 14.978 8.052 1.00 97.50 174 PHE A CA 1
ATOM 1307 C C . PHE A 1 174 ? 1.569 14.982 9.505 1.00 97.50 174 PHE A C 1
ATOM 1309 O O . PHE A 1 174 ? 2.078 15.982 10.006 1.00 97.50 174 PHE A O 1
ATOM 1316 N N . GLY A 1 175 ? 1.397 13.848 10.185 1.00 97.31 175 GLY A N 1
ATOM 1317 C CA . GLY A 1 175 ? 1.771 13.686 11.580 1.00 97.31 175 GLY A CA 1
ATOM 1318 C C . GLY A 1 175 ? 1.212 12.410 12.190 1.00 97.31 175 GLY A C 1
ATOM 1319 O O . GLY A 1 175 ? 0.384 11.716 11.596 1.00 97.31 175 GLY A O 1
ATOM 1320 N N . ILE A 1 176 ? 1.672 12.128 13.403 1.00 98.50 176 ILE A N 1
ATOM 1321 C CA . ILE A 1 176 ? 1.256 10.979 14.201 1.00 98.50 176 ILE A CA 1
ATOM 1322 C C . ILE A 1 176 ? 0.591 11.521 15.460 1.00 98.50 176 ILE A C 1
ATOM 1324 O O . ILE A 1 176 ? 1.058 12.495 16.048 1.00 98.50 176 ILE A O 1
ATOM 1328 N N . PHE A 1 177 ? -0.494 10.891 15.888 1.00 98.69 177 PHE A N 1
ATOM 1329 C CA . PHE A 1 177 ? -1.254 11.284 17.064 1.00 98.69 177 PHE A CA 1
ATOM 1330 C C . PHE A 1 177 ? -1.406 10.098 18.000 1.00 98.69 177 PHE A C 1
ATOM 1332 O O . PHE A 1 177 ? -1.669 8.986 17.550 1.00 98.69 177 PHE A O 1
ATOM 1339 N N . LYS A 1 178 ? -1.292 10.347 19.304 1.00 98.69 178 LYS A N 1
ATOM 1340 C CA . LYS A 1 178 ? -1.519 9.357 20.359 1.00 98.69 178 LYS A CA 1
ATOM 1341 C C . LYS A 1 178 ? -2.690 9.785 21.235 1.00 98.69 178 LYS A C 1
ATOM 1343 O O . LYS A 1 178 ? -2.776 10.942 21.652 1.00 98.69 178 LYS A O 1
ATOM 1348 N N . SER A 1 179 ? -3.561 8.836 21.544 1.00 98.75 179 SER A N 1
ATOM 1349 C CA . SER A 1 179 ? -4.552 8.940 22.611 1.00 98.75 179 SER A CA 1
ATOM 1350 C C . SER A 1 179 ? -4.206 7.954 23.720 1.00 98.75 179 SER A C 1
ATOM 1352 O O . SER A 1 179 ? -3.693 6.873 23.445 1.00 98.75 179 SER A O 1
ATOM 1354 N N . GLU A 1 180 ? -4.489 8.327 24.966 1.00 98.12 180 GLU A N 1
ATOM 1355 C CA . GLU A 1 180 ? -4.349 7.462 26.149 1.00 98.12 180 GLU A CA 1
ATOM 1356 C C . GLU A 1 180 ? -5.682 7.304 26.905 1.00 98.12 180 GLU A C 1
ATOM 1358 O O . GLU A 1 180 ? -5.716 6.792 28.022 1.00 98.12 180 GLU A O 1
ATOM 1363 N N . ASP A 1 181 ? -6.783 7.769 26.308 1.00 98.06 181 ASP A N 1
ATOM 1364 C CA . ASP A 1 181 ? -8.126 7.809 26.893 1.00 98.06 181 ASP A CA 1
ATOM 1365 C C . ASP A 1 181 ? -9.200 7.299 25.913 1.00 98.06 181 ASP A C 1
ATOM 1367 O O . ASP A 1 181 ? -10.323 7.812 25.834 1.00 98.06 181 ASP A O 1
ATOM 1371 N N . ALA A 1 182 ? -8.847 6.259 25.154 1.00 98.12 182 ALA A N 1
ATOM 1372 C CA . ALA A 1 182 ? -9.713 5.583 24.195 1.00 98.12 182 ALA A CA 1
ATOM 1373 C C . ALA A 1 182 ? -10.229 6.511 23.080 1.00 98.12 182 ALA A C 1
ATOM 1375 O O . ALA A 1 182 ? -11.354 6.344 22.586 1.00 98.12 182 ALA A O 1
ATOM 1376 N N . GLY A 1 183 ? -9.420 7.485 22.668 1.00 98.31 183 GLY A N 1
ATOM 1377 C CA . GLY A 1 183 ? -9.701 8.402 21.569 1.00 98.31 183 GLY A CA 1
ATOM 1378 C C . GLY A 1 183 ? -10.532 9.626 21.951 1.00 98.31 183 GLY A C 1
ATOM 1379 O O . GLY A 1 183 ? -11.076 10.266 21.050 1.00 98.31 183 GLY A O 1
ATOM 1380 N N . ALA A 1 184 ? -10.679 9.943 23.243 1.00 98.25 184 ALA A N 1
ATOM 1381 C CA . ALA A 1 184 ? -11.391 11.145 23.680 1.00 98.25 184 ALA A CA 1
ATOM 1382 C C . ALA A 1 184 ? -10.535 12.413 23.506 1.00 98.25 184 ALA A C 1
ATOM 1384 O O . ALA A 1 184 ? -11.057 13.456 23.104 1.00 98.25 184 ALA A O 1
ATOM 1385 N N . THR A 1 185 ? -9.230 12.311 23.759 1.00 98.69 185 THR A N 1
ATOM 1386 C CA . THR A 1 185 ? -8.227 13.340 23.479 1.00 98.69 185 THR A CA 1
ATOM 1387 C C . THR A 1 185 ? -7.035 12.746 22.737 1.00 98.69 185 THR A C 1
ATOM 1389 O O . THR A 1 185 ? -6.671 11.584 22.922 1.00 98.69 185 THR A O 1
ATOM 1392 N N . TRP A 1 186 ? -6.441 13.557 21.866 1.00 98.81 186 TRP A N 1
ATOM 1393 C CA . TRP A 1 186 ? -5.310 13.195 21.023 1.00 98.81 186 TRP A CA 1
ATOM 1394 C C . TRP A 1 186 ? -4.235 14.268 21.123 1.00 98.81 186 TRP A C 1
ATOM 1396 O O . TRP A 1 186 ? -4.530 15.460 21.055 1.00 98.81 186 TRP A O 1
ATOM 1406 N N . ASN A 1 187 ? -2.986 13.840 21.257 1.00 98.44 187 ASN A N 1
ATOM 1407 C CA . ASN A 1 187 ? -1.820 14.717 21.246 1.00 98.44 187 ASN A CA 1
ATOM 1408 C C . ASN A 1 187 ? -0.898 14.307 20.101 1.00 98.44 187 ASN A C 1
ATOM 1410 O O . ASN A 1 187 ? -0.840 13.125 19.759 1.00 98.44 187 ASN A O 1
ATOM 1414 N N . GLU A 1 188 ? -0.170 15.266 19.529 1.00 98.12 188 GLU A N 1
ATOM 1415 C CA . GLU A 1 188 ? 0.903 14.957 18.582 1.00 98.12 188 GLU A CA 1
ATOM 1416 C C . GLU A 1 188 ? 1.913 14.011 19.238 1.00 98.12 188 GLU A C 1
ATOM 1418 O O . GLU A 1 188 ? 2.356 14.220 20.372 1.00 98.12 188 GLU A O 1
ATOM 1423 N N . PHE A 1 189 ? 2.243 12.944 18.523 1.00 98.19 189 PHE A N 1
ATOM 1424 C CA . PHE A 1 189 ? 3.236 11.974 18.933 1.00 98.19 189 PHE A CA 1
ATOM 1425 C C . PHE A 1 189 ? 4.618 12.453 18.467 1.00 98.19 189 PHE A C 1
ATOM 1427 O O . PHE A 1 189 ? 4.751 12.865 17.313 1.00 98.19 189 PHE A O 1
ATOM 1434 N N . PRO A 1 190 ? 5.644 12.447 19.333 1.00 97.94 190 PRO A N 1
ATOM 1435 C CA . PRO A 1 190 ? 6.955 12.983 18.978 1.00 97.94 190 PRO A CA 1
ATOM 1436 C C . PRO A 1 190 ? 7.607 12.251 17.790 1.00 97.94 190 PRO A C 1
ATOM 1438 O O . PRO A 1 190 ? 7.494 11.034 17.651 1.00 97.94 190 PRO A O 1
ATOM 1441 N N . THR A 1 191 ? 8.296 13.009 16.931 1.00 97.12 191 THR A N 1
ATOM 1442 C CA . THR A 1 191 ? 8.908 12.527 15.674 1.00 97.12 191 THR A CA 1
ATOM 1443 C C . THR A 1 191 ? 10.395 12.878 15.563 1.00 97.12 191 THR A C 1
ATOM 1445 O O . THR A 1 191 ? 10.936 13.065 14.476 1.00 97.12 191 THR A O 1
ATOM 1448 N N . ASN A 1 192 ? 11.091 13.025 16.691 1.00 96.81 192 ASN A N 1
ATOM 1449 C CA . ASN A 1 192 ? 12.500 13.410 16.664 1.00 96.81 192 ASN A CA 1
ATOM 1450 C C . ASN A 1 192 ? 13.355 12.297 16.027 1.00 96.81 192 ASN A C 1
ATOM 1452 O O . ASN A 1 192 ? 13.300 11.150 16.456 1.00 96.81 192 ASN A O 1
ATOM 1456 N N . GLY A 1 193 ? 14.137 12.653 15.004 1.00 96.38 193 GLY A N 1
ATOM 1457 C CA . GLY A 1 193 ? 14.933 11.710 14.206 1.00 96.38 193 GLY A CA 1
ATOM 1458 C C . GLY A 1 193 ? 14.206 11.118 12.993 1.00 96.38 193 GLY A C 1
ATOM 1459 O O . GLY A 1 193 ? 14.871 10.619 12.092 1.00 96.38 193 GLY A O 1
ATOM 1460 N N . LEU A 1 194 ? 12.876 11.241 12.916 1.00 97.50 194 LEU A N 1
ATOM 1461 C CA . LEU A 1 194 ? 12.080 10.690 11.820 1.00 97.50 194 LEU A CA 1
ATOM 1462 C C . LEU A 1 194 ? 12.253 11.514 10.536 1.00 97.50 194 LEU A C 1
ATOM 1464 O O . LEU A 1 194 ? 12.102 12.740 10.548 1.00 97.50 194 LEU A O 1
ATOM 1468 N N . ASP A 1 195 ? 12.494 10.843 9.410 1.00 96.12 195 ASP A N 1
ATOM 1469 C CA . ASP A 1 195 ? 12.381 11.479 8.098 1.00 96.12 195 ASP A CA 1
ATOM 1470 C C . ASP A 1 195 ? 10.906 11.687 7.737 1.00 96.12 195 ASP A C 1
ATOM 1472 O O . ASP A 1 195 ? 10.190 10.746 7.410 1.00 96.12 195 ASP A O 1
ATOM 1476 N N . MET A 1 196 ? 10.443 12.937 7.736 1.00 94.69 196 MET A N 1
ATOM 1477 C CA . MET A 1 196 ? 9.064 13.276 7.357 1.00 94.69 196 MET A CA 1
ATOM 1478 C C . MET A 1 196 ? 8.759 13.008 5.868 1.00 94.69 196 MET A C 1
ATOM 1480 O O . MET A 1 196 ? 7.598 13.037 5.460 1.00 94.69 196 MET A O 1
ATOM 1484 N N . GLY A 1 197 ? 9.785 12.733 5.058 1.00 95.06 197 GLY A N 1
ATOM 1485 C CA . GLY A 1 197 ? 9.684 12.263 3.680 1.00 95.06 197 GLY A CA 1
ATOM 1486 C C . GLY A 1 197 ? 9.552 10.744 3.531 1.00 95.06 197 GLY A C 1
ATOM 1487 O O . GLY A 1 197 ? 9.555 10.279 2.392 1.00 95.06 197 GLY A O 1
ATOM 1488 N N . LEU A 1 198 ? 9.405 9.968 4.619 1.00 96.00 198 LEU A N 1
ATOM 1489 C CA . LEU A 1 198 ? 9.433 8.494 4.581 1.00 96.00 198 LEU A CA 1
ATOM 1490 C C . LEU A 1 198 ? 8.432 7.837 3.612 1.00 96.00 198 LEU A C 1
ATOM 1492 O O . LEU A 1 198 ? 8.635 6.697 3.199 1.00 96.00 198 LEU A O 1
ATOM 1496 N N . LEU A 1 199 ? 7.349 8.537 3.255 1.00 96.88 199 LEU A N 1
ATOM 1497 C CA . LEU A 1 199 ? 6.317 8.039 2.340 1.00 96.88 199 LEU A CA 1
ATOM 1498 C C . LEU A 1 199 ? 6.648 8.315 0.864 1.00 96.88 199 LEU A C 1
ATOM 1500 O O . LEU A 1 199 ? 5.881 7.930 -0.010 1.00 96.88 199 LEU A O 1
ATOM 1504 N N . GLY A 1 200 ? 7.726 9.046 0.558 1.00 94.75 200 GLY A N 1
ATOM 1505 C CA . GLY A 1 200 ? 8.176 9.320 -0.813 1.00 94.75 200 GLY A CA 1
ATOM 1506 C C . GLY A 1 200 ? 7.198 10.119 -1.690 1.00 94.75 200 GLY A C 1
ATOM 1507 O O . GLY A 1 200 ? 7.333 10.104 -2.911 1.00 94.75 200 GLY A O 1
ATOM 1508 N N . GLY A 1 201 ? 6.195 10.790 -1.110 1.00 95.25 201 GLY A N 1
ATOM 1509 C CA . GLY A 1 201 ? 5.081 11.395 -1.856 1.00 95.25 201 GLY A CA 1
ATOM 1510 C C . GLY A 1 201 ? 3.991 10.396 -2.282 1.00 95.25 201 GLY A C 1
ATOM 1511 O O . GLY A 1 201 ? 3.110 10.730 -3.076 1.00 95.25 201 GLY A O 1
ATOM 1512 N N . PHE A 1 202 ? 4.033 9.173 -1.750 1.00 94.69 202 PHE A N 1
ATOM 1513 C CA . PHE A 1 202 ? 3.097 8.079 -2.004 1.00 94.69 202 PHE A CA 1
ATOM 1514 C C . PHE A 1 202 ? 2.269 7.729 -0.760 1.00 94.69 202 PHE A C 1
ATOM 1516 O O . PHE A 1 202 ? 1.895 6.580 -0.561 1.00 94.69 202 PHE A O 1
ATOM 1523 N N . GLY A 1 203 ? 1.906 8.699 0.081 1.00 96.06 203 GLY A N 1
ATOM 1524 C CA . GLY A 1 203 ? 1.062 8.453 1.260 1.00 96.06 203 GLY A CA 1
ATOM 1525 C C . GLY A 1 203 ? -0.339 7.888 0.957 1.00 96.06 203 GLY A C 1
ATOM 1526 O O . GLY A 1 203 ? -1.029 7.427 1.854 1.00 96.06 203 GLY A O 1
ATOM 1527 N N . TRP A 1 204 ? -0.779 7.871 -0.304 1.00 94.25 204 TRP A N 1
ATOM 1528 C CA . TRP A 1 204 ? -1.963 7.105 -0.721 1.00 94.25 204 TRP A CA 1
ATOM 1529 C C . TRP A 1 204 ? -1.694 5.589 -0.822 1.00 94.25 204 TRP A C 1
ATOM 1531 O O . TRP A 1 204 ? -2.623 4.794 -0.673 1.00 94.25 204 TRP A O 1
ATOM 1541 N N . TYR A 1 205 ? -0.441 5.196 -1.060 1.00 94.81 205 TYR A N 1
ATOM 1542 C CA . TYR A 1 205 ? 0.040 3.816 -1.172 1.00 94.81 205 TYR A CA 1
ATOM 1543 C C . TYR A 1 205 ? 0.516 3.265 0.184 1.00 94.81 205 TYR A C 1
ATOM 1545 O O . TYR A 1 205 ? 0.216 2.122 0.525 1.00 94.81 205 TYR A O 1
ATOM 1553 N N . PHE A 1 206 ? 1.175 4.114 0.977 1.00 95.12 206 PHE A N 1
ATOM 1554 C CA . PHE A 1 206 ? 1.582 3.850 2.362 1.00 95.12 206 PHE A CA 1
ATOM 1555 C C . PHE A 1 206 ? 0.529 4.343 3.371 1.00 95.12 206 PHE A C 1
ATOM 1557 O O . PHE A 1 206 ? -0.643 4.473 3.028 1.00 95.12 206 PHE A O 1
ATOM 1564 N N . GLY A 1 207 ? 0.929 4.612 4.617 1.00 88.06 207 GLY A N 1
ATOM 1565 C CA . GLY A 1 207 ? 0.047 5.122 5.672 1.00 88.06 207 GLY A CA 1
ATOM 1566 C C . GLY A 1 207 ? -0.348 4.035 6.661 1.00 88.06 207 GLY A C 1
ATOM 1567 O O . GLY A 1 207 ? -1.537 3.844 6.937 1.00 88.06 207 GLY A O 1
ATOM 1568 N N . ARG A 1 208 ? 0.643 3.262 7.115 1.00 94.94 208 ARG A N 1
ATOM 1569 C CA . ARG A 1 208 ? 0.453 2.187 8.079 1.00 94.94 208 ARG A CA 1
ATOM 1570 C C . ARG A 1 208 ? 1.389 2.374 9.265 1.00 94.94 208 ARG A C 1
ATOM 1572 O O . ARG A 1 208 ? 2.608 2.447 9.120 1.00 94.94 208 ARG A O 1
ATOM 1579 N N . ILE A 1 209 ? 0.771 2.359 10.437 1.00 98.25 209 ILE A N 1
ATOM 1580 C CA . ILE A 1 209 ? 1.401 2.410 11.748 1.00 98.25 209 ILE A CA 1
ATOM 1581 C C . ILE A 1 209 ? 1.104 1.099 12.469 1.00 98.25 209 ILE A C 1
ATOM 1583 O O . ILE A 1 209 ? -0.027 0.620 12.437 1.00 98.25 209 ILE A O 1
ATOM 1587 N N . GLU A 1 210 ? 2.107 0.515 13.113 1.00 97.94 210 GLU A N 1
ATOM 1588 C CA . GLU A 1 210 ? 1.964 -0.730 13.870 1.00 97.94 210 GLU A CA 1
ATOM 1589 C C . GLU A 1 210 ? 2.624 -0.578 15.244 1.00 97.94 210 GLU A C 1
ATOM 1591 O O . GLU A 1 210 ? 3.630 0.112 15.401 1.00 97.94 210 GLU A O 1
ATOM 1596 N N . VAL A 1 211 ? 2.045 -1.208 16.265 1.00 97.69 211 VAL A N 1
ATOM 1597 C CA . VAL A 1 211 ? 2.519 -1.123 17.655 1.00 97.69 211 VAL A CA 1
ATOM 1598 C C . VAL A 1 211 ? 2.897 -2.513 18.130 1.00 97.69 211 VAL A C 1
ATOM 1600 O O . VAL A 1 211 ? 2.112 -3.452 17.988 1.00 97.69 211 VAL A O 1
ATOM 1603 N N . ASN A 1 212 ? 4.072 -2.645 18.746 1.00 95.56 212 ASN A N 1
ATOM 1604 C CA . ASN A 1 212 ? 4.495 -3.911 19.323 1.00 95.56 212 ASN A CA 1
ATOM 1605 C C . ASN A 1 212 ? 3.486 -4.362 20.401 1.00 95.56 212 ASN A C 1
ATOM 1607 O O . ASN A 1 212 ? 3.236 -3.635 21.370 1.00 95.56 212 ASN A O 1
ATOM 1611 N N . PRO A 1 213 ? 2.927 -5.583 20.307 1.00 94.38 213 PRO A N 1
ATOM 1612 C CA . PRO A 1 213 ? 1.918 -6.063 21.249 1.00 94.38 213 PRO A CA 1
ATOM 1613 C C . PRO A 1 213 ? 2.431 -6.187 22.694 1.00 94.38 213 PRO A C 1
ATOM 1615 O O . PRO A 1 213 ? 1.628 -6.268 23.623 1.00 94.38 213 PRO A O 1
ATOM 1618 N N . ASN A 1 214 ? 3.751 -6.194 22.900 1.00 92.19 214 ASN A N 1
ATOM 1619 C CA . ASN A 1 214 ? 4.388 -6.333 24.209 1.00 92.19 214 ASN A CA 1
ATOM 1620 C C . ASN A 1 214 ? 4.947 -5.016 24.774 1.00 92.19 214 ASN A C 1
ATOM 1622 O O . ASN A 1 214 ? 5.371 -5.001 25.933 1.00 92.19 214 ASN A O 1
ATOM 1626 N N . ASN A 1 215 ? 4.972 -3.937 23.988 1.00 94.00 215 ASN A N 1
ATOM 1627 C CA . ASN A 1 215 ? 5.455 -2.627 24.418 1.00 94.00 215 ASN A CA 1
ATOM 1628 C C . ASN A 1 215 ? 4.825 -1.514 23.570 1.00 94.00 215 ASN A C 1
ATOM 1630 O O . ASN A 1 215 ? 5.184 -1.346 22.412 1.00 94.00 215 ASN A O 1
ATOM 1634 N N . HIS A 1 216 ? 3.938 -0.708 24.151 1.00 94.94 216 HIS A N 1
ATOM 1635 C CA . HIS A 1 216 ? 3.291 0.373 23.400 1.00 94.94 216 HIS A CA 1
ATOM 1636 C C . HIS A 1 216 ? 4.171 1.593 23.091 1.00 94.94 216 HIS A C 1
ATOM 1638 O O . HIS A 1 216 ? 3.730 2.465 22.350 1.00 94.94 216 HIS A O 1
ATOM 1644 N N . ASP A 1 217 ? 5.383 1.662 23.648 1.00 96.12 217 ASP A N 1
ATOM 1645 C CA . ASP A 1 217 ? 6.375 2.683 23.295 1.00 96.12 217 ASP A CA 1
ATOM 1646 C C . ASP A 1 217 ? 7.226 2.254 22.087 1.00 96.12 217 ASP A C 1
ATOM 1648 O O . ASP A 1 217 ? 8.007 3.054 21.574 1.00 96.12 217 ASP A O 1
ATOM 1652 N N . ASP A 1 218 ? 7.058 1.004 21.637 1.00 97.00 218 ASP A N 1
ATOM 1653 C CA . ASP A 1 218 ? 7.693 0.428 20.459 1.00 97.00 218 ASP A CA 1
ATOM 1654 C C . ASP A 1 218 ? 6.727 0.456 19.264 1.00 97.00 218 ASP A C 1
ATOM 1656 O O . ASP A 1 218 ? 5.775 -0.330 19.188 1.00 97.00 218 ASP A O 1
ATOM 1660 N N . VAL A 1 219 ? 6.941 1.423 18.371 1.00 98.38 219 VAL A N 1
ATOM 1661 C CA . VAL A 1 219 ? 6.014 1.800 17.296 1.00 98.38 219 VAL A CA 1
ATOM 1662 C C . VAL A 1 219 ? 6.758 1.851 15.971 1.00 98.38 219 VAL A C 1
ATOM 1664 O O . VAL A 1 219 ? 7.860 2.391 15.892 1.00 98.38 219 VAL A O 1
ATOM 1667 N N . PHE A 1 220 ? 6.124 1.324 14.931 1.00 98.38 220 PHE A N 1
ATOM 1668 C CA . PHE A 1 220 ? 6.653 1.234 13.580 1.00 98.38 220 PHE A CA 1
ATOM 1669 C C . PHE A 1 220 ? 5.827 2.086 12.620 1.00 98.38 220 PHE A C 1
ATOM 1671 O O . PHE A 1 220 ? 4.597 2.092 12.702 1.00 98.38 220 PHE A O 1
ATOM 1678 N N . LEU A 1 221 ? 6.498 2.751 11.681 1.00 98.19 221 LEU A N 1
ATOM 1679 C CA . LEU A 1 221 ? 5.881 3.371 10.509 1.00 98.19 221 LEU A CA 1
ATOM 1680 C C . LEU A 1 221 ? 6.409 2.710 9.249 1.00 98.19 221 LEU A C 1
ATOM 1682 O O . LEU A 1 221 ? 7.620 2.564 9.065 1.00 98.19 221 LEU A O 1
ATOM 1686 N N . LEU A 1 222 ? 5.480 2.332 8.385 1.00 97.75 222 LEU A N 1
ATOM 1687 C CA . LEU A 1 222 ? 5.765 1.634 7.149 1.00 97.75 222 LEU A CA 1
ATOM 1688 C C . LEU A 1 222 ? 5.655 2.624 5.984 1.00 97.75 222 LEU A C 1
ATOM 1690 O O . LEU A 1 222 ? 4.563 3.085 5.642 1.00 97.75 222 LEU A O 1
ATOM 1694 N N . GLY A 1 223 ? 6.801 2.956 5.393 1.00 96.56 223 GLY A N 1
ATOM 1695 C CA . GLY A 1 223 ? 6.914 3.742 4.166 1.00 96.56 223 GLY A CA 1
ATOM 1696 C C . GLY A 1 223 ? 7.866 3.065 3.185 1.00 96.56 223 GLY A C 1
ATOM 1697 O O . GLY A 1 223 ? 7.939 1.839 3.134 1.00 96.56 223 GLY A O 1
ATOM 1698 N N . VAL A 1 224 ? 8.656 3.852 2.452 1.00 95.62 224 VAL A N 1
ATOM 1699 C CA . VAL A 1 224 ? 9.743 3.314 1.609 1.00 95.62 224 VAL A CA 1
ATOM 1700 C C . VAL A 1 224 ? 10.749 2.543 2.479 1.00 95.62 224 VAL A C 1
ATOM 1702 O O . VAL A 1 224 ? 11.179 1.433 2.157 1.00 95.62 224 VAL A O 1
ATOM 1705 N N . GLU A 1 225 ? 11.060 3.109 3.644 1.00 94.69 225 GLU A N 1
ATOM 1706 C CA . GLU A 1 225 ? 11.837 2.468 4.704 1.00 94.69 225 GLU A CA 1
ATOM 1707 C C . GLU A 1 225 ? 10.961 2.105 5.904 1.00 94.69 225 GLU A C 1
ATOM 1709 O O . GLU A 1 225 ? 9.889 2.689 6.098 1.00 94.69 225 GLU A O 1
ATOM 1714 N N . LEU A 1 226 ? 11.429 1.157 6.725 1.00 96.81 226 LEU A N 1
ATOM 1715 C CA . LEU A 1 226 ? 10.812 0.874 8.016 1.00 96.81 226 LEU A CA 1
ATOM 1716 C C . LEU A 1 226 ? 11.419 1.781 9.083 1.00 96.81 226 LEU A C 1
ATOM 1718 O O . LEU A 1 226 ? 12.605 1.680 9.395 1.00 96.81 226 LEU A O 1
ATOM 1722 N N . TRP A 1 227 ? 10.588 2.623 9.684 1.00 97.56 227 TRP A N 1
ATOM 1723 C CA . TRP A 1 227 ? 10.982 3.465 10.808 1.00 97.56 227 TRP A CA 1
ATOM 1724 C C . TRP A 1 227 ? 10.442 2.896 12.108 1.00 97.56 227 TRP A C 1
ATOM 1726 O O . TRP A 1 227 ? 9.307 2.423 12.152 1.00 97.56 227 TRP A O 1
ATOM 1736 N N . ARG A 1 228 ? 11.237 2.971 13.174 1.00 97.44 228 ARG A N 1
ATOM 1737 C CA . ARG A 1 228 ? 10.868 2.480 14.501 1.00 97.44 228 ARG A CA 1
ATOM 1738 C C . ARG A 1 228 ? 11.282 3.472 15.576 1.00 97.44 228 ARG A C 1
ATOM 1740 O O . ARG A 1 228 ? 12.369 4.038 15.530 1.00 97.44 228 ARG A O 1
ATOM 1747 N N . THR A 1 229 ? 10.432 3.627 16.577 1.00 98.25 229 THR A N 1
ATOM 1748 C CA . THR A 1 229 ? 10.798 4.187 17.880 1.00 98.25 229 THR A CA 1
ATOM 1749 C C . THR A 1 229 ? 10.617 3.111 18.936 1.00 98.25 229 THR A C 1
ATOM 1751 O O . THR A 1 229 ? 9.718 2.289 18.805 1.00 98.25 229 THR A O 1
ATOM 1754 N N . GLN A 1 230 ? 11.458 3.103 19.969 1.00 96.62 230 GLN A N 1
ATOM 1755 C CA . GLN A 1 230 ? 11.337 2.196 21.121 1.00 96.62 230 GLN A CA 1
ATOM 1756 C C . GLN A 1 230 ? 11.103 2.945 22.442 1.00 96.62 230 GLN A C 1
ATOM 1758 O O . GLN A 1 230 ? 11.087 2.330 23.511 1.00 96.62 230 GLN A O 1
ATOM 1763 N N . ASP A 1 231 ? 10.966 4.271 22.381 1.00 96.94 231 ASP A N 1
ATOM 1764 C CA . ASP A 1 231 ? 10.894 5.168 23.534 1.00 96.94 231 ASP A CA 1
ATOM 1765 C C . ASP A 1 231 ? 9.729 6.165 23.443 1.00 96.94 231 ASP A C 1
ATOM 1767 O O . ASP A 1 231 ? 9.782 7.261 24.007 1.00 96.94 231 ASP A O 1
ATOM 1771 N N . GLY A 1 232 ? 8.653 5.785 22.748 1.00 96.00 232 GLY A N 1
ATOM 1772 C CA . GLY A 1 232 ? 7.446 6.602 22.671 1.00 96.00 232 GLY A CA 1
ATOM 1773 C C . GLY A 1 232 ? 7.635 7.853 21.808 1.00 96.00 232 GLY A C 1
ATOM 1774 O O . GLY A 1 232 ? 7.104 8.920 22.132 1.00 96.00 232 GLY A O 1
ATOM 1775 N N . GLY A 1 233 ? 8.411 7.730 20.728 1.00 96.44 233 GLY A N 1
ATOM 1776 C CA . GLY A 1 233 ? 8.627 8.760 19.712 1.00 96.44 233 GLY A CA 1
ATOM 1777 C C . GLY A 1 233 ? 9.757 9.745 20.018 1.00 96.44 233 GLY A C 1
ATOM 1778 O O . GLY A 1 233 ? 9.983 10.679 19.243 1.00 96.44 233 GLY A O 1
ATOM 1779 N N . GLN A 1 234 ? 10.471 9.588 21.138 1.00 96.88 234 GLN A N 1
ATOM 1780 C CA . GLN A 1 234 ? 11.556 10.510 21.495 1.00 96.88 234 GLN A CA 1
ATOM 1781 C C . GLN A 1 234 ? 12.753 10.362 20.557 1.00 96.88 234 GLN A C 1
ATOM 1783 O O . GLN A 1 234 ? 13.427 11.356 20.283 1.00 96.88 234 GLN A O 1
ATOM 1788 N N . ASN A 1 235 ? 13.000 9.153 20.056 1.00 97.88 235 ASN A N 1
ATOM 1789 C CA . ASN A 1 235 ? 13.966 8.877 19.004 1.00 97.88 235 ASN A CA 1
ATOM 1790 C C . ASN A 1 235 ? 13.372 7.889 17.996 1.00 97.88 235 ASN A C 1
ATOM 1792 O O . ASN A 1 235 ? 12.737 6.900 18.375 1.00 97.88 235 ASN A O 1
ATOM 1796 N N . TRP A 1 236 ? 13.583 8.188 16.719 1.00 98.12 236 TRP A N 1
ATOM 1797 C CA . TRP A 1 236 ? 13.225 7.348 15.586 1.00 98.12 236 TRP A CA 1
ATOM 1798 C C . TRP A 1 236 ? 14.474 7.002 14.791 1.00 98.12 236 TRP A C 1
ATOM 1800 O O . TRP A 1 236 ? 15.248 7.894 14.444 1.00 98.12 236 TRP A O 1
ATOM 1810 N N . ASP A 1 237 ? 14.603 5.726 14.458 1.00 96.69 237 ASP A N 1
ATOM 1811 C CA . ASP A 1 237 ? 15.699 5.175 13.672 1.00 96.69 237 ASP A CA 1
ATOM 1812 C C . ASP A 1 237 ? 15.142 4.217 12.607 1.00 96.69 237 ASP A C 1
ATOM 1814 O O . ASP A 1 237 ? 13.979 3.791 12.663 1.00 96.69 237 ASP A O 1
ATOM 1818 N N . LEU A 1 238 ? 15.973 3.881 11.619 1.00 95.62 238 LEU A N 1
ATOM 1819 C CA . LEU A 1 238 ? 15.656 2.811 10.679 1.00 95.62 238 LEU A CA 1
ATOM 1820 C C . LEU A 1 238 ? 15.627 1.471 11.423 1.00 95.62 238 LEU A C 1
ATOM 1822 O O . LEU A 1 238 ? 16.468 1.204 12.274 1.00 95.62 238 LEU A O 1
ATOM 1826 N N . ALA A 1 239 ? 14.651 0.629 11.094 1.00 94.88 239 ALA A N 1
ATOM 1827 C CA . ALA A 1 239 ? 14.518 -0.726 11.633 1.00 94.88 239 ALA A CA 1
ATOM 1828 C C . ALA A 1 239 ? 14.968 -1.810 10.637 1.00 94.88 239 ALA A C 1
ATOM 1830 O O . ALA A 1 239 ? 14.779 -3.000 10.891 1.00 94.88 239 ALA A O 1
ATOM 1831 N N . ASN A 1 240 ? 15.540 -1.404 9.503 1.00 93.81 240 ASN A N 1
ATOM 1832 C CA . ASN A 1 240 ? 16.159 -2.271 8.508 1.00 93.81 240 ASN A CA 1
ATOM 1833 C C . ASN A 1 240 ? 17.359 -1.565 7.854 1.00 93.81 240 ASN A C 1
ATOM 1835 O O . ASN A 1 240 ? 17.388 -0.330 7.820 1.00 93.81 240 ASN A O 1
ATOM 1839 N N . PRO A 1 241 ? 18.304 -2.324 7.265 1.00 92.25 241 PRO A N 1
ATOM 1840 C CA . PRO A 1 241 ? 19.347 -1.753 6.425 1.00 92.25 241 PRO A CA 1
ATOM 1841 C C . PRO A 1 241 ? 18.729 -0.965 5.267 1.00 92.25 241 PRO A C 1
ATOM 1843 O O . PRO A 1 241 ? 17.710 -1.407 4.727 1.00 92.25 241 PRO A O 1
ATOM 1846 N N . PRO A 1 242 ? 19.330 0.155 4.836 1.00 91.75 242 PRO A N 1
ATOM 1847 C CA . PRO A 1 242 ? 18.758 0.969 3.774 1.00 91.75 242 PRO A CA 1
ATOM 1848 C C . PRO A 1 242 ? 18.450 0.188 2.491 1.00 91.75 242 PRO A C 1
ATOM 1850 O O . PRO A 1 242 ? 19.259 -0.632 2.048 1.00 91.75 242 PRO A O 1
ATOM 1853 N N . TRP A 1 243 ? 17.320 0.486 1.846 1.00 87.81 243 TRP A N 1
ATOM 1854 C CA . TRP A 1 243 ? 16.764 -0.310 0.742 1.00 87.81 243 TRP A CA 1
ATOM 1855 C C . TRP A 1 243 ? 17.728 -0.512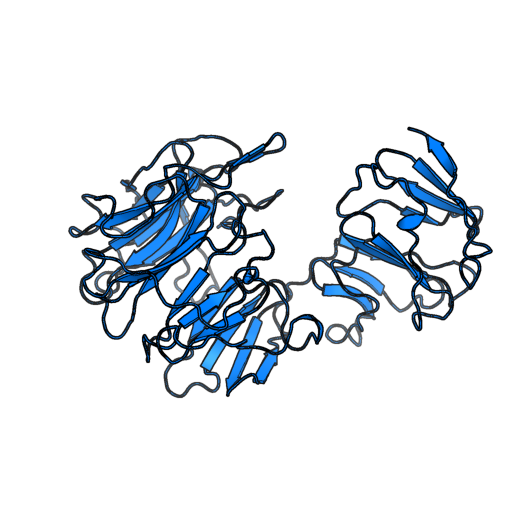 -0.435 1.00 87.81 243 TRP A C 1
ATOM 1857 O O . TRP A 1 243 ? 17.695 -1.540 -1.111 1.00 87.81 243 TRP A O 1
ATOM 1867 N N . TRP A 1 244 ? 18.638 0.436 -0.681 1.00 87.06 244 TRP A N 1
ATOM 1868 C CA . TRP A 1 244 ? 19.621 0.351 -1.768 1.00 87.06 244 TRP A CA 1
ATOM 1869 C C . TRP A 1 244 ? 20.722 -0.692 -1.527 1.00 87.06 244 TRP A C 1
ATOM 1871 O O . TRP A 1 244 ? 21.524 -0.949 -2.427 1.00 87.06 244 TRP A O 1
ATOM 1881 N N . MET A 1 245 ? 20.790 -1.278 -0.328 1.00 89.94 245 MET A N 1
ATOM 1882 C CA . MET A 1 245 ? 21.639 -2.435 -0.028 1.00 89.94 245 MET A CA 1
ATOM 1883 C C . MET A 1 245 ? 21.005 -3.753 -0.488 1.00 89.94 245 MET A C 1
ATOM 1885 O O . MET A 1 245 ? 21.724 -4.737 -0.636 1.00 89.94 245 MET A O 1
ATOM 1889 N N . TYR A 1 246 ? 19.695 -3.764 -0.770 1.00 85.69 246 TYR A N 1
ATOM 1890 C CA . TYR A 1 246 ? 18.926 -4.935 -1.208 1.00 85.69 246 TYR A CA 1
ATOM 1891 C C . TYR A 1 246 ? 18.952 -6.131 -0.243 1.00 85.69 246 TYR A C 1
ATOM 1893 O O . TYR A 1 246 ? 18.698 -7.256 -0.662 1.00 85.69 246 TYR A O 1
ATOM 1901 N N . GLU A 1 247 ? 19.249 -5.895 1.035 1.00 90.62 247 GLU A N 1
ATOM 1902 C CA . GLU A 1 247 ? 19.119 -6.906 2.095 1.00 90.62 247 GLU A CA 1
ATOM 1903 C C . GLU A 1 247 ? 17.664 -7.032 2.565 1.00 90.62 247 GLU A C 1
ATOM 1905 O O . GLU A 1 247 ? 17.186 -8.125 2.851 1.00 90.62 247 GLU A O 1
ATOM 1910 N N . VAL A 1 248 ? 16.949 -5.903 2.590 1.00 93.56 248 VAL A N 1
ATOM 1911 C CA . VAL A 1 248 ? 15.502 -5.819 2.783 1.00 93.56 248 VAL A CA 1
ATOM 1912 C C . VAL A 1 248 ? 14.957 -4.897 1.703 1.00 93.56 248 VAL A C 1
ATOM 1914 O O . VAL A 1 248 ? 15.475 -3.795 1.501 1.00 93.56 248 VAL A O 1
ATOM 1917 N N . HIS A 1 249 ? 13.932 -5.349 0.987 1.00 93.44 249 HIS A N 1
ATOM 1918 C CA . HIS A 1 249 ? 13.340 -4.579 -0.101 1.00 93.44 249 HIS A CA 1
ATOM 1919 C C . HIS A 1 249 ? 12.708 -3.265 0.395 1.00 93.44 249 HIS A C 1
ATOM 1921 O O . HIS A 1 249 ? 12.276 -3.172 1.546 1.00 93.44 249 HIS A O 1
ATOM 1927 N N . ALA A 1 250 ? 12.641 -2.246 -0.470 1.00 93.88 250 ALA A N 1
ATOM 1928 C CA . ALA A 1 250 ? 11.876 -1.016 -0.240 1.00 93.88 250 ALA A CA 1
ATOM 1929 C C . ALA A 1 250 ? 10.370 -1.299 -0.039 1.00 93.88 250 ALA A C 1
ATOM 1931 O O . ALA A 1 250 ? 9.918 -2.427 -0.214 1.00 93.88 250 ALA A O 1
ATOM 1932 N N . ASP A 1 251 ? 9.609 -0.268 0.320 1.00 94.56 251 ASP A N 1
ATOM 1933 C CA . ASP A 1 251 ? 8.141 -0.248 0.271 1.00 94.56 251 ASP A CA 1
ATOM 1934 C C . ASP A 1 251 ? 7.486 -1.262 1.216 1.00 94.56 251 ASP A C 1
ATOM 1936 O O . ASP A 1 251 ? 7.166 -2.401 0.882 1.00 94.56 251 ASP A O 1
ATOM 1940 N N . LYS A 1 252 ? 7.339 -0.841 2.473 1.00 96.44 252 LYS A N 1
ATOM 1941 C CA . LYS A 1 252 ? 6.852 -1.663 3.579 1.00 96.44 252 LYS A CA 1
ATOM 1942 C C . LYS A 1 252 ? 5.326 -1.580 3.648 1.00 96.44 252 LYS A C 1
ATOM 1944 O O . LYS A 1 252 ? 4.762 -0.487 3.677 1.00 96.44 252 LYS A O 1
ATOM 1949 N N . HIS A 1 253 ? 4.649 -2.725 3.729 1.00 95.12 253 HIS A N 1
ATOM 1950 C CA . HIS A 1 253 ? 3.182 -2.793 3.645 1.00 95.12 253 HIS A CA 1
ATOM 1951 C C . HIS A 1 253 ? 2.488 -3.475 4.825 1.00 95.12 253 HIS A C 1
ATOM 1953 O O . HIS A 1 253 ? 1.332 -3.153 5.127 1.00 95.12 253 HIS A O 1
ATOM 1959 N N . ASP A 1 254 ? 3.159 -4.401 5.510 1.00 95.75 254 ASP A N 1
ATOM 1960 C CA . ASP A 1 254 ? 2.596 -5.063 6.688 1.00 95.75 254 ASP A CA 1
ATOM 1961 C C . ASP A 1 254 ? 3.674 -5.535 7.664 1.00 95.75 254 ASP A C 1
ATOM 1963 O O . ASP A 1 254 ? 4.782 -5.884 7.255 1.00 95.75 254 ASP A O 1
ATOM 1967 N N . ILE A 1 255 ? 3.307 -5.602 8.944 1.00 96.75 255 ILE A N 1
ATOM 1968 C CA . ILE A 1 255 ? 4.076 -6.254 9.997 1.00 96.75 255 ILE A CA 1
ATOM 1969 C C . ILE A 1 255 ? 3.182 -7.252 10.728 1.00 96.75 255 ILE A C 1
ATOM 1971 O O . ILE A 1 255 ? 2.101 -6.922 11.208 1.00 96.75 255 ILE A O 1
ATOM 1975 N N . ALA A 1 256 ? 3.687 -8.473 10.896 1.00 95.50 256 ALA A N 1
ATOM 1976 C CA . ALA A 1 256 ? 3.079 -9.476 11.759 1.00 95.50 256 ALA A CA 1
ATOM 1977 C C . ALA A 1 256 ? 4.057 -9.881 12.865 1.00 95.50 256 ALA A C 1
ATOM 1979 O O . ALA A 1 256 ? 5.051 -10.564 12.615 1.00 95.50 256 ALA A O 1
ATOM 1980 N N . PHE A 1 257 ? 3.765 -9.486 14.103 1.00 95.19 257 PHE A N 1
ATOM 1981 C CA . PHE A 1 257 ? 4.604 -9.823 15.252 1.00 95.19 257 PHE A CA 1
ATOM 1982 C C . PHE A 1 257 ? 4.589 -11.326 15.551 1.00 95.19 257 PHE A C 1
ATOM 1984 O O . PHE A 1 257 ? 3.537 -11.973 15.568 1.00 95.19 257 PHE A O 1
ATOM 1991 N N . GLY A 1 258 ? 5.772 -11.878 15.817 1.00 91.56 258 GLY A N 1
ATOM 1992 C CA . GLY A 1 258 ? 5.932 -13.260 16.241 1.00 91.56 258 GLY A CA 1
ATOM 1993 C C . GLY A 1 258 ? 5.341 -13.481 17.639 1.00 91.56 258 GLY A C 1
ATOM 1994 O O . GLY A 1 258 ? 5.482 -12.627 18.520 1.00 91.56 258 GLY A O 1
ATOM 1995 N N . PRO A 1 259 ? 4.679 -14.623 17.904 1.00 87.62 259 PRO A N 1
ATOM 1996 C CA . PRO A 1 259 ? 4.273 -14.960 19.263 1.00 87.62 259 PRO A CA 1
ATOM 1997 C C . PRO A 1 259 ? 5.491 -15.099 20.187 1.00 87.62 259 PRO A C 1
ATOM 1999 O O . PRO A 1 259 ? 6.601 -15.394 19.742 1.00 87.62 259 PRO A O 1
ATOM 2002 N N . GLN A 1 260 ? 5.284 -14.941 21.496 1.00 83.81 260 GLN A N 1
ATOM 2003 C CA . GLN A 1 260 ? 6.360 -15.059 22.482 1.00 83.81 260 GLN A CA 1
ATOM 2004 C C . GLN A 1 260 ? 7.125 -16.389 22.335 1.00 83.81 260 GLN A C 1
ATOM 2006 O O . GLN A 1 260 ? 6.529 -17.466 22.377 1.00 83.81 260 GLN A O 1
ATOM 2011 N N . GLY A 1 261 ? 8.454 -16.308 22.208 1.00 84.69 261 GLY A N 1
ATOM 2012 C CA . GLY A 1 261 ? 9.328 -17.472 22.022 1.00 84.69 261 GLY A CA 1
ATOM 2013 C C . GLY A 1 261 ? 9.476 -17.941 20.569 1.00 84.69 261 GLY A C 1
ATOM 2014 O O . GLY A 1 261 ? 10.023 -19.021 20.346 1.00 84.69 261 GLY A O 1
ATOM 2015 N N . SER A 1 262 ? 8.995 -17.158 19.600 1.00 89.19 262 SER A N 1
ATOM 2016 C CA . SER A 1 262 ? 9.265 -17.373 18.174 1.00 89.19 262 SER A CA 1
ATOM 2017 C C . SER A 1 262 ? 10.746 -17.224 17.840 1.00 89.19 262 SER A C 1
ATOM 2019 O O . SER A 1 262 ? 11.514 -16.632 18.592 1.00 89.19 262 SER A O 1
ATOM 2021 N N . ALA A 1 263 ? 11.139 -17.769 16.688 1.00 91.12 263 ALA A N 1
ATOM 2022 C CA . ALA A 1 263 ? 12.492 -17.620 16.151 1.00 91.12 263 ALA A CA 1
ATOM 2023 C C . ALA A 1 263 ? 12.737 -16.256 15.473 1.00 91.12 263 ALA A C 1
ATOM 2025 O O . ALA A 1 263 ? 13.850 -16.000 15.032 1.00 91.12 263 ALA A O 1
ATOM 2026 N N . TYR A 1 264 ? 11.697 -15.431 15.360 1.00 93.81 264 TYR A N 1
ATOM 2027 C CA . TYR A 1 264 ? 11.700 -14.103 14.758 1.00 93.81 264 TYR A CA 1
ATOM 2028 C C . TYR A 1 264 ? 10.848 -13.162 15.618 1.00 93.81 264 TYR A C 1
ATOM 2030 O O . TYR A 1 264 ? 9.885 -13.612 16.252 1.00 93.81 264 TYR A O 1
ATOM 2038 N N . ASP A 1 265 ? 11.178 -11.874 15.613 1.00 93.25 265 ASP A N 1
ATOM 2039 C CA . ASP A 1 265 ? 10.442 -10.846 16.356 1.00 93.25 265 ASP A CA 1
ATOM 2040 C C . ASP A 1 265 ? 9.196 -10.400 15.584 1.00 93.25 265 ASP A C 1
ATOM 2042 O O . ASP A 1 265 ? 8.105 -10.277 16.149 1.00 93.25 265 ASP A O 1
ATOM 2046 N N . PHE A 1 266 ? 9.328 -10.225 14.269 1.00 95.81 266 PHE A N 1
ATOM 2047 C CA . PHE A 1 266 ? 8.220 -9.941 13.364 1.00 95.81 266 PHE A CA 1
ATOM 2048 C C . PHE A 1 266 ? 8.518 -10.386 11.927 1.00 95.81 266 PHE A C 1
ATOM 2050 O O . PHE A 1 266 ? 9.669 -10.573 11.536 1.00 95.81 266 PHE A O 1
ATOM 2057 N N . LEU A 1 267 ? 7.454 -10.567 11.149 1.00 96.81 267 L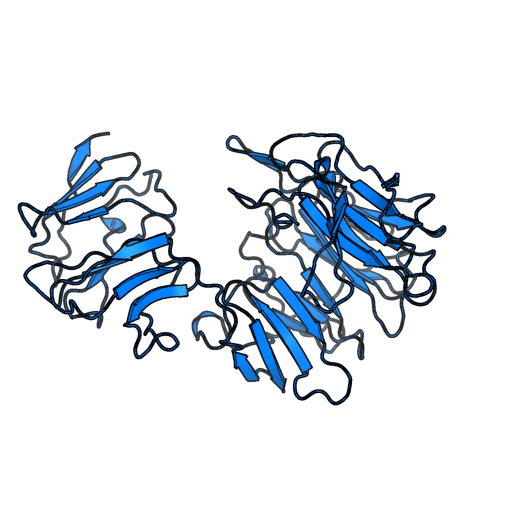EU A N 1
ATOM 2058 C CA . LEU A 1 267 ? 7.503 -10.686 9.697 1.00 96.81 267 LEU A CA 1
ATOM 2059 C C . LEU A 1 267 ? 7.186 -9.324 9.083 1.00 96.81 267 LEU A C 1
ATOM 2061 O O . LEU A 1 267 ? 6.286 -8.641 9.567 1.00 96.81 267 LEU A O 1
ATOM 2065 N N . LEU A 1 268 ? 7.892 -8.962 8.020 1.00 97.12 268 LEU A N 1
ATOM 2066 C CA . LEU A 1 268 ? 7.757 -7.712 7.286 1.00 97.12 268 LEU A CA 1
ATOM 2067 C C . LEU A 1 268 ? 7.399 -8.024 5.835 1.00 97.12 268 LEU A C 1
ATOM 2069 O O . LEU A 1 268 ? 8.177 -8.668 5.133 1.00 97.12 268 LEU A O 1
ATOM 2073 N N . ALA A 1 269 ? 6.223 -7.582 5.398 1.00 95.56 269 ALA A N 1
ATOM 2074 C CA . ALA A 1 269 ? 5.802 -7.682 4.006 1.00 95.56 269 ALA A CA 1
ATOM 2075 C C . ALA A 1 269 ? 6.173 -6.403 3.252 1.00 95.56 269 ALA A C 1
ATOM 2077 O O . ALA A 1 269 ? 5.937 -5.292 3.738 1.00 95.56 269 ALA A O 1
ATOM 2078 N N . THR A 1 270 ? 6.727 -6.583 2.060 1.00 94.38 270 THR A N 1
ATOM 2079 C CA . THR A 1 270 ? 7.204 -5.525 1.166 1.00 94.38 270 THR A CA 1
ATOM 2080 C C . THR A 1 270 ? 6.804 -5.826 -0.274 1.00 94.38 270 THR A C 1
ATOM 2082 O O . THR A 1 270 ? 6.399 -6.957 -0.556 1.00 94.38 270 THR A O 1
ATOM 2085 N N . ASP A 1 271 ? 6.980 -4.874 -1.189 1.00 90.75 271 ASP A N 1
ATOM 2086 C CA . ASP A 1 271 ? 6.769 -5.132 -2.624 1.00 90.75 271 ASP A CA 1
ATOM 2087 C C . ASP A 1 271 ? 7.712 -6.228 -3.172 1.00 90.75 271 ASP A C 1
ATOM 2089 O O . ASP A 1 271 ? 7.337 -6.981 -4.068 1.00 90.75 271 ASP A O 1
ATOM 2093 N N . GLY A 1 272 ? 8.885 -6.425 -2.556 1.00 89.56 272 GLY A N 1
ATOM 2094 C CA . GLY A 1 272 ? 9.838 -7.476 -2.931 1.00 89.56 272 GLY A CA 1
ATOM 2095 C C . GLY A 1 272 ? 9.600 -8.849 -2.298 1.00 89.56 272 GLY A C 1
ATOM 2096 O O . GLY A 1 272 ? 10.337 -9.780 -2.616 1.00 89.56 272 GLY A O 1
ATOM 2097 N N . GLY A 1 273 ? 8.612 -9.000 -1.408 1.00 91.44 273 GLY A N 1
ATOM 2098 C CA . GLY A 1 273 ? 8.333 -10.265 -0.722 1.00 91.44 273 GLY A CA 1
ATOM 2099 C C . GLY A 1 273 ? 8.230 -10.143 0.798 1.00 91.44 273 GLY A C 1
ATOM 2100 O O . GLY A 1 273 ? 7.804 -9.118 1.336 1.00 91.44 273 GLY A O 1
ATOM 2101 N N . LEU A 1 274 ? 8.573 -11.225 1.502 1.00 94.75 274 LEU A N 1
ATOM 2102 C CA . LEU A 1 274 ? 8.381 -11.364 2.946 1.00 94.75 274 LEU A CA 1
ATOM 2103 C C . LEU A 1 274 ? 9.714 -11.622 3.650 1.00 94.75 274 LEU A C 1
ATOM 2105 O O . LEU A 1 274 ? 10.431 -12.553 3.304 1.00 94.75 274 LEU A O 1
ATOM 2109 N N . TYR A 1 275 ? 9.985 -10.864 4.706 1.00 95.75 275 TYR A N 1
ATOM 2110 C CA . TYR A 1 275 ? 11.219 -10.953 5.482 1.00 95.75 275 TYR A CA 1
ATOM 2111 C C . TYR A 1 275 ? 10.913 -11.287 6.941 1.00 95.75 275 TYR A C 1
ATOM 2113 O O . TYR A 1 275 ? 9.956 -10.766 7.511 1.00 95.75 275 TYR A O 1
ATOM 2121 N N . ALA A 1 276 ? 11.725 -12.129 7.576 1.00 96.12 276 ALA A N 1
ATOM 2122 C CA . ALA A 1 276 ? 11.656 -12.392 9.014 1.00 96.12 276 ALA A CA 1
ATOM 2123 C C . ALA A 1 276 ? 12.780 -11.653 9.746 1.00 96.12 276 ALA A C 1
ATOM 2125 O O . ALA A 1 276 ? 13.949 -11.934 9.492 1.00 96.12 276 ALA A O 1
ATOM 2126 N N . ASN A 1 277 ? 12.438 -10.756 10.673 1.00 95.75 277 ASN A N 1
ATOM 2127 C CA . ASN A 1 277 ? 13.415 -10.121 11.556 1.00 95.75 277 ASN A CA 1
ATOM 2128 C C . ASN A 1 277 ? 13.824 -11.094 12.667 1.00 95.75 277 ASN A C 1
ATOM 2130 O O . ASN A 1 277 ? 12.968 -11.581 13.408 1.00 95.75 277 ASN A O 1
ATOM 2134 N N . VAL A 1 278 ? 15.118 -11.379 12.794 1.00 93.50 278 VAL A N 1
ATOM 2135 C CA . VAL A 1 278 ? 15.658 -12.354 13.763 1.00 93.50 278 VAL A CA 1
ATOM 2136 C C . VAL A 1 278 ? 16.480 -11.700 14.881 1.00 93.50 278 VAL A C 1
ATOM 2138 O O . VAL A 1 278 ? 17.235 -12.385 15.577 1.00 93.50 278 VAL A O 1
ATOM 2141 N N . GLY A 1 279 ? 16.286 -10.394 15.075 1.00 84.44 279 GLY A N 1
ATOM 2142 C CA . GLY A 1 279 ? 16.942 -9.554 16.074 1.00 84.44 279 GLY A CA 1
ATOM 2143 C C . GLY A 1 279 ? 17.587 -8.316 15.445 1.00 84.44 279 GLY A C 1
ATOM 2144 O O . GLY A 1 279 ? 18.120 -8.387 14.344 1.00 84.44 279 GLY A O 1
ATOM 2145 N N . ASP A 1 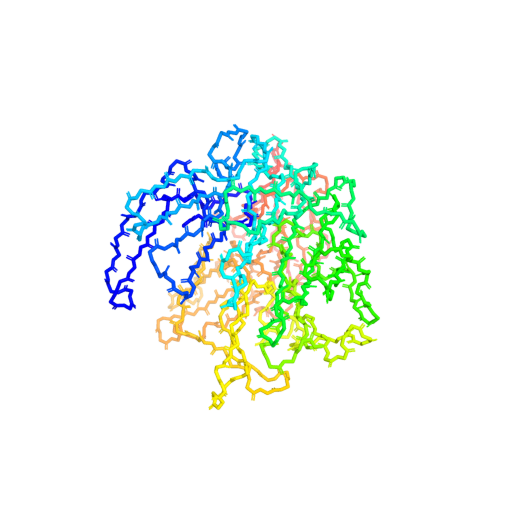280 ? 17.547 -7.186 16.157 1.00 79.81 280 ASP A N 1
ATOM 2146 C CA . ASP A 1 280 ? 18.074 -5.888 15.703 1.00 79.81 280 ASP A CA 1
ATOM 2147 C C . ASP A 1 280 ? 17.661 -5.565 14.246 1.00 79.81 280 ASP A C 1
ATOM 2149 O O . ASP A 1 280 ? 16.467 -5.561 13.937 1.00 79.81 280 ASP A O 1
ATOM 2153 N N . GLU A 1 281 ? 18.624 -5.305 13.358 1.00 82.69 281 GLU A N 1
ATOM 2154 C CA . GLU A 1 281 ? 18.423 -5.043 11.924 1.00 82.69 281 GLU A CA 1
ATOM 2155 C C . GLU A 1 281 ? 18.662 -6.294 11.050 1.00 82.69 281 GLU A C 1
ATOM 2157 O O . GLU A 1 281 ? 18.765 -6.175 9.831 1.00 82.69 281 GLU A O 1
ATOM 2162 N N . ASP A 1 282 ? 18.749 -7.496 11.635 1.00 91.06 282 ASP A N 1
ATOM 2163 C CA . ASP A 1 282 ? 19.001 -8.736 10.892 1.00 91.06 282 ASP A CA 1
ATOM 2164 C C . ASP A 1 282 ? 17.698 -9.342 10.344 1.00 91.06 282 ASP A C 1
ATOM 2166 O O . ASP A 1 282 ? 16.739 -9.607 11.082 1.00 91.06 282 ASP A O 1
ATOM 2170 N N . PHE A 1 283 ? 17.688 -9.640 9.041 1.00 95.12 283 PHE A N 1
ATOM 2171 C CA . PHE A 1 283 ? 16.541 -10.223 8.342 1.00 95.12 283 PHE A CA 1
ATOM 2172 C C . PHE A 1 283 ? 16.903 -11.491 7.566 1.00 95.12 283 PHE A C 1
ATOM 2174 O O . PHE A 1 283 ? 18.016 -11.664 7.072 1.00 95.12 283 PHE A O 1
ATOM 2181 N N . ILE A 1 284 ? 15.921 -12.381 7.440 1.00 94.38 284 ILE A N 1
ATOM 2182 C CA . ILE A 1 284 ? 15.955 -13.549 6.557 1.00 94.38 284 ILE A CA 1
ATOM 2183 C C . ILE A 1 284 ? 14.867 -13.372 5.497 1.00 94.38 284 ILE A C 1
ATOM 2185 O O . ILE A 1 284 ? 13.693 -13.262 5.854 1.00 94.38 284 ILE A O 1
ATOM 2189 N N . ASP A 1 285 ? 15.249 -13.385 4.219 1.00 92.00 285 ASP A N 1
ATOM 2190 C CA . ASP A 1 285 ? 14.306 -13.406 3.094 1.00 92.00 285 ASP A CA 1
ATOM 2191 C C . ASP A 1 285 ? 13.587 -14.767 3.009 1.00 92.00 285 ASP A C 1
ATOM 2193 O O . ASP A 1 285 ? 14.199 -15.839 3.114 1.00 92.00 285 ASP A O 1
ATOM 2197 N N . ILE A 1 286 ? 12.265 -14.735 2.857 1.00 91.75 286 ILE A N 1
ATOM 2198 C CA . ILE A 1 286 ? 11.407 -15.907 2.697 1.00 91.75 286 ILE A CA 1
ATOM 2199 C C . ILE A 1 286 ? 11.180 -16.145 1.194 1.00 91.75 286 ILE A C 1
ATOM 2201 O O . ILE A 1 286 ? 10.124 -15.884 0.624 1.00 91.75 286 ILE A O 1
ATOM 2205 N N . GLU A 1 287 ? 12.188 -16.757 0.577 1.00 83.94 287 GLU A N 1
ATOM 2206 C CA . GLU A 1 287 ? 12.334 -16.994 -0.874 1.00 83.94 287 GLU A CA 1
ATOM 2207 C C . GLU A 1 287 ? 11.321 -17.972 -1.509 1.00 83.94 287 GLU A C 1
ATOM 2209 O O . GLU A 1 287 ? 11.400 -18.310 -2.689 1.00 83.94 287 GLU A O 1
ATOM 2214 N N . ASN A 1 288 ? 10.380 -18.526 -0.741 1.00 82.88 288 ASN A N 1
ATOM 2215 C CA . ASN A 1 288 ? 9.436 -19.534 -1.240 1.00 82.88 288 ASN A CA 1
ATOM 2216 C C . ASN A 1 288 ? 8.064 -18.959 -1.629 1.00 82.88 288 ASN A C 1
ATOM 2218 O O . ASN A 1 288 ? 7.109 -19.725 -1.801 1.00 82.88 288 ASN A O 1
ATOM 2222 N N . ILE A 1 289 ? 7.972 -17.638 -1.790 1.00 85.19 289 ILE A N 1
ATOM 2223 C CA . ILE A 1 289 ? 6.779 -16.930 -2.255 1.00 85.19 289 ILE A CA 1
ATOM 2224 C C . ILE A 1 289 ? 7.023 -16.476 -3.705 1.00 85.19 289 ILE A C 1
ATOM 2226 O O . ILE A 1 289 ? 7.768 -15.526 -3.924 1.00 85.19 289 ILE A O 1
ATOM 2230 N N . PRO A 1 290 ? 6.419 -17.128 -4.719 1.00 82.38 290 PRO A N 1
ATOM 2231 C CA . PRO A 1 290 ? 6.591 -16.729 -6.114 1.00 82.38 290 PRO A CA 1
ATOM 2232 C C . PRO A 1 290 ? 5.767 -15.464 -6.410 1.00 82.38 290 PRO A C 1
ATOM 2234 O O . PRO A 1 290 ? 4.653 -15.558 -6.923 1.00 82.38 290 PRO A O 1
ATOM 2237 N N . ALA A 1 291 ? 6.306 -14.299 -6.050 1.00 82.75 291 ALA A N 1
ATOM 2238 C CA . ALA A 1 291 ? 5.668 -12.987 -6.205 1.00 82.75 291 ALA A CA 1
ATOM 2239 C C . ALA A 1 291 ? 6.229 -12.152 -7.374 1.00 82.75 291 ALA A C 1
ATOM 2241 O O . ALA A 1 291 ? 5.805 -11.021 -7.573 1.00 82.75 291 ALA A O 1
ATOM 2242 N N . CYS A 1 292 ? 7.175 -12.687 -8.154 1.00 84.75 292 CYS A N 1
ATOM 2243 C CA . CYS A 1 292 ? 7.810 -11.935 -9.236 1.00 84.75 292 CYS A CA 1
ATOM 2244 C C . CYS A 1 292 ? 6.849 -11.665 -10.404 1.00 84.75 292 CYS A C 1
ATOM 2246 O O . CYS A 1 292 ? 6.371 -12.609 -11.040 1.00 84.75 292 CYS A O 1
ATOM 2248 N N . ASP A 1 293 ? 6.708 -10.392 -10.774 1.00 89.25 293 ASP A N 1
ATOM 2249 C CA . ASP A 1 293 ? 5.945 -9.952 -11.941 1.00 89.25 293 ASP A CA 1
ATOM 2250 C C . ASP A 1 293 ? 6.869 -9.395 -13.030 1.00 89.25 293 ASP A C 1
ATOM 2252 O O . ASP A 1 293 ? 7.467 -8.328 -12.900 1.00 89.25 293 ASP A O 1
ATOM 2256 N N . PHE A 1 294 ? 6.987 -10.124 -14.143 1.00 92.19 294 PHE A N 1
ATOM 2257 C CA . PHE A 1 294 ? 7.743 -9.667 -15.309 1.00 92.19 294 PHE A CA 1
ATOM 2258 C C . PHE A 1 294 ? 6.903 -8.737 -16.183 1.00 92.19 294 PHE A C 1
ATOM 2260 O O . PHE A 1 294 ? 5.905 -9.162 -16.770 1.00 92.19 294 PHE A O 1
ATOM 2267 N N . TYR A 1 295 ? 7.378 -7.511 -16.394 1.00 93.75 295 TYR A N 1
ATOM 2268 C CA . TYR A 1 295 ? 6.816 -6.623 -17.411 1.00 93.75 295 TYR A CA 1
ATOM 2269 C C . TYR A 1 295 ? 7.141 -7.115 -18.822 1.00 93.75 295 TYR A C 1
ATOM 2271 O O . TYR A 1 295 ? 6.289 -7.112 -19.715 1.00 93.75 295 TYR A O 1
ATOM 2279 N N . ARG A 1 296 ? 8.398 -7.524 -19.039 1.00 93.81 296 ARG A N 1
ATOM 2280 C CA . ARG A 1 296 ? 8.942 -7.908 -20.347 1.00 93.81 296 ARG A CA 1
ATOM 2281 C C . ARG A 1 296 ? 9.959 -9.028 -20.206 1.00 93.81 296 ARG A C 1
ATOM 2283 O O . ARG A 1 296 ? 10.688 -9.106 -19.223 1.00 93.81 296 ARG A O 1
ATOM 2290 N N . VAL A 1 297 ? 10.066 -9.837 -21.256 1.00 94.62 297 VAL A N 1
ATOM 2291 C CA . VAL A 1 297 ? 11.141 -10.820 -21.427 1.00 94.62 297 VAL A CA 1
ATOM 2292 C C . VAL A 1 297 ? 12.009 -10.447 -22.624 1.00 94.62 297 VAL A C 1
ATOM 2294 O O . VAL A 1 297 ? 11.554 -9.798 -23.570 1.00 94.62 297 VAL A O 1
ATOM 2297 N N . ALA A 1 298 ? 13.265 -10.871 -22.594 1.00 94.19 298 ALA A N 1
ATOM 2298 C CA . ALA A 1 298 ? 14.247 -10.609 -23.629 1.00 94.19 298 ALA A CA 1
ATOM 2299 C C . ALA A 1 298 ? 15.092 -11.854 -23.915 1.00 94.19 298 ALA A C 1
ATOM 2301 O O . ALA A 1 298 ? 15.359 -12.679 -23.042 1.00 94.19 298 ALA A O 1
ATOM 2302 N N . HIS A 1 299 ? 15.524 -11.971 -25.168 1.00 93.56 299 HIS A N 1
ATOM 2303 C CA . HIS A 1 299 ? 16.411 -13.031 -25.626 1.00 93.56 299 HIS A CA 1
ATOM 2304 C C . HIS A 1 299 ? 17.800 -12.456 -25.898 1.00 93.56 299 HIS A C 1
ATOM 2306 O O . HIS A 1 299 ? 17.935 -11.513 -26.683 1.00 93.56 299 HIS A O 1
ATOM 2312 N N . ASN A 1 300 ? 18.821 -13.058 -25.291 1.00 94.94 300 ASN A N 1
ATOM 2313 C CA . ASN A 1 300 ? 20.217 -12.754 -25.572 1.00 94.94 300 ASN A CA 1
ATOM 2314 C C . ASN A 1 300 ? 20.779 -13.779 -26.578 1.00 94.94 300 ASN A C 1
ATOM 2316 O O . ASN A 1 300 ? 20.967 -14.941 -26.211 1.00 94.94 300 ASN A O 1
ATOM 2320 N N . PRO A 1 301 ? 21.094 -13.387 -27.827 1.00 94.69 301 PRO A N 1
ATOM 2321 C CA . PRO A 1 301 ? 21.595 -14.319 -28.839 1.00 94.69 301 PRO A CA 1
ATOM 2322 C C . PRO A 1 301 ? 22.984 -14.893 -28.525 1.00 94.69 301 PRO A C 1
ATOM 2324 O O . PRO A 1 301 ? 23.351 -15.923 -29.090 1.00 94.69 301 PRO A O 1
ATOM 2327 N N . HIS A 1 302 ? 23.738 -14.271 -27.615 1.00 95.31 302 HIS A N 1
ATOM 2328 C CA . HIS A 1 302 ? 25.060 -14.743 -27.186 1.00 95.31 302 HIS A CA 1
ATOM 2329 C C . HIS A 1 302 ? 24.988 -15.749 -26.036 1.00 95.31 302 HIS A C 1
ATOM 2331 O O . HIS A 1 302 ? 25.964 -16.446 -25.766 1.00 95.31 302 HIS A O 1
ATOM 2337 N N . GLN A 1 303 ? 23.837 -15.834 -25.364 1.00 95.38 303 GLN A N 1
ATOM 2338 C CA . GLN A 1 303 ? 23.583 -16.737 -24.240 1.00 95.38 303 GLN A CA 1
ATOM 2339 C C . GLN A 1 303 ? 22.198 -17.396 -24.394 1.00 95.38 303 GLN A C 1
ATOM 2341 O O . GLN A 1 303 ? 21.309 -17.160 -23.579 1.00 95.38 303 GLN A O 1
ATOM 2346 N N . PRO A 1 304 ? 21.990 -18.230 -25.433 1.00 93.75 304 PRO A N 1
ATOM 2347 C CA . PRO A 1 304 ? 20.665 -18.750 -25.795 1.00 93.75 304 PRO A CA 1
ATOM 2348 C C . PRO A 1 304 ? 20.047 -19.703 -24.757 1.00 93.75 304 PRO A C 1
ATOM 2350 O O . PRO A 1 304 ? 18.850 -19.969 -24.813 1.00 93.75 304 PRO A O 1
ATOM 2353 N N . ASP A 1 305 ? 20.847 -20.212 -23.815 1.00 95.31 305 ASP A N 1
ATOM 2354 C CA . ASP A 1 305 ? 20.387 -21.067 -22.711 1.00 95.31 305 ASP A CA 1
ATOM 2355 C C . ASP A 1 305 ? 19.944 -20.263 -21.469 1.00 95.31 305 ASP A C 1
ATOM 2357 O O . ASP A 1 305 ? 19.593 -20.853 -20.444 1.00 95.31 305 ASP A O 1
ATOM 2361 N N . GLN A 1 306 ? 19.986 -18.928 -21.540 1.00 94.94 306 GLN A N 1
ATOM 2362 C CA . GLN A 1 306 ? 19.569 -18.004 -20.486 1.00 94.94 306 GLN A CA 1
ATOM 2363 C C . GLN A 1 306 ? 18.315 -17.231 -20.911 1.00 94.94 306 GLN A C 1
ATOM 2365 O O . GLN A 1 306 ? 18.107 -16.921 -22.086 1.00 94.94 306 GLN A O 1
ATOM 2370 N N . TYR A 1 307 ? 17.492 -16.886 -19.931 1.00 94.31 307 TYR A N 1
ATOM 2371 C CA . TYR A 1 307 ? 16.307 -16.052 -20.072 1.00 94.31 307 TYR A CA 1
ATOM 2372 C C . TYR A 1 307 ? 16.543 -14.747 -19.328 1.00 94.31 307 TYR A C 1
ATOM 2374 O O . TYR A 1 307 ? 17.147 -14.745 -18.260 1.00 94.31 307 TYR A O 1
ATOM 2382 N N . TYR A 1 308 ? 16.048 -13.649 -19.883 1.00 96.31 308 TYR A N 1
ATOM 2383 C CA . TYR A 1 308 ? 16.198 -12.323 -19.301 1.00 96.31 308 TYR A CA 1
ATOM 2384 C C . TYR A 1 308 ? 14.849 -11.638 -19.248 1.00 96.31 308 TYR A C 1
ATOM 2386 O O . TYR A 1 308 ? 13.984 -11.888 -20.093 1.00 96.31 308 TYR A O 1
ATOM 2394 N N . GLY A 1 309 ? 14.677 -10.741 -18.292 1.00 95.00 309 GLY A N 1
ATOM 2395 C CA . GLY A 1 309 ? 13.481 -9.932 -18.220 1.00 95.00 309 GLY A CA 1
ATOM 2396 C C . GLY A 1 309 ? 13.579 -8.847 -17.171 1.00 95.00 309 GLY A C 1
ATOM 2397 O O . GLY A 1 309 ? 14.419 -8.893 -16.275 1.00 95.00 309 GLY A O 1
ATOM 2398 N N . GLY A 1 310 ? 12.705 -7.867 -17.328 1.00 95.50 310 GLY A N 1
ATOM 2399 C CA . GLY A 1 310 ? 12.492 -6.818 -16.355 1.00 95.50 310 GLY A CA 1
ATOM 2400 C C . GLY A 1 310 ? 11.312 -7.156 -15.459 1.00 95.50 310 GLY A C 1
ATOM 2401 O O . GLY A 1 310 ? 10.246 -7.528 -15.962 1.00 95.50 310 GLY A O 1
ATOM 2402 N N . MET A 1 311 ? 11.526 -7.050 -14.152 1.00 92.38 311 MET A N 1
ATOM 2403 C CA . MET A 1 311 ? 10.531 -7.292 -13.117 1.00 92.38 311 MET A CA 1
ATOM 2404 C C . MET A 1 311 ? 10.102 -5.976 -12.471 1.00 92.38 311 MET A C 1
ATOM 2406 O O . MET A 1 311 ? 10.931 -5.082 -12.278 1.00 92.38 311 MET A O 1
ATOM 2410 N N . GLN A 1 312 ? 8.827 -5.880 -12.104 1.00 90.81 312 GLN A N 1
ATOM 2411 C CA . GLN A 1 312 ? 8.356 -4.816 -11.226 1.00 90.81 312 GLN A CA 1
ATOM 2412 C C . GLN A 1 312 ? 9.122 -4.870 -9.896 1.00 90.81 312 GLN A C 1
ATOM 2414 O O . GLN A 1 312 ? 9.326 -5.965 -9.376 1.00 90.81 312 GLN A O 1
ATOM 2419 N N . ASP A 1 313 ? 9.612 -3.711 -9.436 1.00 89.00 313 ASP A N 1
ATOM 2420 C CA . ASP A 1 313 ? 10.371 -3.465 -8.194 1.00 89.00 313 ASP A CA 1
ATOM 2421 C C . ASP A 1 313 ? 11.709 -4.233 -8.007 1.00 89.00 313 ASP A C 1
ATOM 2423 O O . ASP A 1 313 ? 12.626 -3.769 -7.328 1.00 89.00 313 ASP A O 1
ATOM 2427 N N . ASN A 1 314 ? 11.921 -5.344 -8.719 1.00 90.12 314 ASN A N 1
ATOM 2428 C CA . ASN A 1 314 ? 13.075 -6.233 -8.552 1.00 90.12 314 ASN A CA 1
ATOM 2429 C C . ASN A 1 314 ? 14.167 -6.064 -9.627 1.00 90.12 314 ASN A C 1
ATOM 2431 O O . ASN A 1 314 ? 15.224 -6.708 -9.546 1.00 90.12 314 ASN A O 1
ATOM 2435 N N . GLY A 1 315 ? 13.959 -5.169 -10.593 1.00 92.88 315 GLY A N 1
ATOM 2436 C CA . GLY A 1 315 ? 14.944 -4.804 -11.608 1.00 92.88 315 GLY A CA 1
ATOM 2437 C C . GLY A 1 315 ? 14.981 -5.720 -12.824 1.00 92.88 315 GLY A C 1
ATOM 2438 O O . GLY A 1 315 ? 14.109 -6.553 -13.064 1.00 92.88 315 GLY A O 1
ATOM 2439 N N . SER A 1 316 ? 16.007 -5.524 -13.649 1.00 95.62 316 SER A N 1
ATOM 2440 C CA . SER A 1 316 ? 16.310 -6.423 -14.765 1.00 95.62 316 SER A CA 1
ATOM 2441 C C . SER A 1 316 ? 17.165 -7.575 -14.263 1.00 95.62 316 SER A C 1
ATOM 2443 O O . SER A 1 316 ? 18.201 -7.329 -13.646 1.00 95.62 316 SER A O 1
ATOM 2445 N N . SER A 1 317 ? 16.779 -8.808 -14.574 1.00 94.81 317 SER A N 1
ATOM 2446 C CA . SER A 1 317 ? 17.457 -10.025 -14.116 1.00 94.81 317 SER A CA 1
ATOM 2447 C C . SER A 1 317 ? 17.528 -11.063 -15.230 1.00 94.81 317 SER A C 1
ATOM 2449 O O . SER A 1 317 ? 16.788 -11.000 -16.218 1.00 94.81 317 SER A O 1
ATOM 2451 N N . GLY A 1 318 ? 18.417 -12.043 -15.084 1.00 94.44 318 GLY A N 1
ATOM 2452 C CA . GLY A 1 318 ? 18.489 -13.143 -16.036 1.00 94.44 318 GLY A CA 1
ATOM 2453 C C . GLY A 1 318 ? 19.148 -14.393 -15.485 1.00 94.44 318 GLY A C 1
ATOM 2454 O O . GLY A 1 318 ? 20.015 -14.327 -14.622 1.00 94.44 318 GLY A O 1
ATOM 2455 N N . GLY A 1 319 ? 18.727 -15.540 -15.998 1.00 94.75 319 GLY A N 1
ATOM 2456 C CA . GLY A 1 319 ? 19.167 -16.846 -15.536 1.00 94.75 319 GLY A CA 1
ATOM 2457 C C . GLY A 1 319 ? 18.445 -17.970 -16.269 1.00 94.75 319 GLY A C 1
ATOM 2458 O O . GLY A 1 319 ? 17.815 -17.773 -17.309 1.00 94.75 319 GLY A O 1
ATOM 2459 N N . ASN A 1 320 ? 18.516 -19.184 -15.734 1.00 94.69 320 ASN A N 1
ATOM 2460 C CA . ASN A 1 320 ? 17.836 -20.339 -16.311 1.00 94.69 320 ASN A CA 1
ATOM 2461 C C . ASN A 1 320 ? 17.207 -21.234 -15.240 1.00 94.69 320 ASN A C 1
ATOM 2463 O O . ASN A 1 320 ? 17.292 -20.965 -14.041 1.00 94.69 320 ASN A O 1
ATOM 2467 N N . ALA A 1 321 ? 16.558 -22.315 -15.675 1.00 92.62 321 ALA A N 1
ATOM 2468 C CA . ALA A 1 321 ? 15.851 -23.227 -14.779 1.00 92.62 321 ALA A CA 1
ATOM 2469 C C . ALA A 1 321 ? 16.768 -23.946 -13.769 1.00 92.62 321 ALA A C 1
ATOM 2471 O O . ALA A 1 321 ? 16.283 -24.393 -12.733 1.00 92.62 321 ALA A O 1
ATOM 2472 N N . ALA A 1 322 ? 18.075 -24.065 -14.036 1.00 94.12 322 ALA A N 1
ATOM 2473 C CA . ALA A 1 322 ? 19.019 -24.685 -13.102 1.00 94.12 322 ALA A CA 1
ATOM 2474 C C . ALA A 1 322 ? 19.349 -23.782 -11.900 1.00 94.12 322 ALA A C 1
ATOM 2476 O O . ALA A 1 322 ? 19.841 -24.279 -10.890 1.00 94.12 322 ALA A O 1
ATOM 2477 N N . MET A 1 323 ? 19.056 -22.484 -12.003 1.00 91.00 323 MET A N 1
ATOM 2478 C CA . MET A 1 323 ? 19.307 -21.459 -10.987 1.00 91.00 323 MET A CA 1
ATOM 2479 C C . MET A 1 323 ? 18.049 -20.629 -10.710 1.00 91.00 323 MET A C 1
ATOM 2481 O O . MET A 1 323 ? 18.144 -19.445 -10.440 1.00 91.00 323 MET A O 1
ATOM 2485 N N . MET A 1 324 ? 16.858 -21.229 -10.812 1.00 85.69 324 MET A N 1
ATOM 2486 C CA . MET A 1 324 ? 15.577 -20.500 -10.781 1.00 85.69 324 MET A CA 1
ATOM 2487 C C . MET A 1 324 ? 15.358 -19.599 -9.550 1.00 85.69 324 MET A C 1
ATOM 2489 O O . MET A 1 324 ? 14.579 -18.66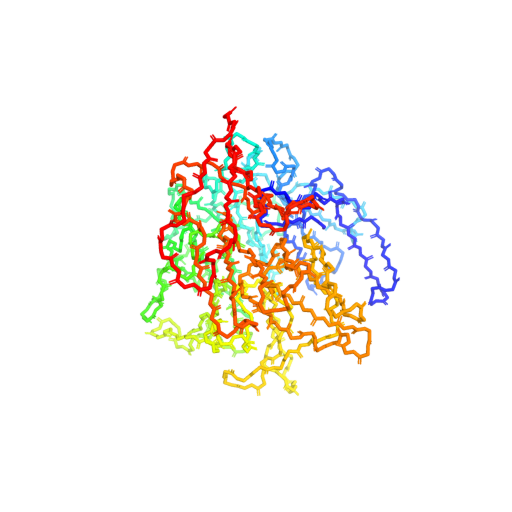3 -9.647 1.00 85.69 324 MET A O 1
ATOM 2493 N N . ASN A 1 325 ? 16.049 -19.869 -8.437 1.00 83.81 325 ASN A N 1
ATOM 2494 C CA . ASN A 1 325 ? 15.968 -19.095 -7.190 1.00 83.81 325 ASN A CA 1
ATOM 2495 C C . ASN A 1 325 ? 17.155 -18.133 -6.998 1.00 83.81 325 ASN A C 1
ATOM 2497 O O . ASN A 1 325 ? 17.354 -17.629 -5.905 1.00 83.81 325 ASN A O 1
ATOM 2501 N N . ASP A 1 326 ? 18.013 -17.971 -8.004 1.00 87.56 326 ASP A N 1
ATOM 2502 C CA . ASP A 1 326 ? 19.267 -17.219 -7.882 1.00 87.56 326 ASP A CA 1
ATOM 2503 C C . ASP A 1 326 ? 19.605 -16.531 -9.212 1.00 87.56 326 ASP A C 1
ATOM 2505 O O . ASP A 1 326 ? 20.722 -16.612 -9.718 1.00 87.56 326 ASP A O 1
ATOM 2509 N N . TRP A 1 327 ? 18.600 -15.928 -9.862 1.00 90.50 327 TRP A N 1
ATOM 2510 C CA . TRP A 1 327 ? 18.838 -15.119 -11.060 1.00 90.50 327 TRP A CA 1
ATOM 2511 C C . TRP A 1 327 ? 19.563 -13.835 -10.650 1.00 90.50 327 TRP A C 1
ATOM 2513 O O . TRP A 1 327 ? 18.975 -13.033 -9.922 1.00 90.50 327 TRP A O 1
ATOM 2523 N N . PRO A 1 328 ? 20.804 -13.590 -11.113 1.00 91.50 328 PRO A N 1
ATOM 2524 C CA . PRO A 1 328 ? 21.498 -12.358 -10.794 1.00 91.50 328 PRO A CA 1
ATOM 2525 C C . PRO A 1 328 ? 20.727 -11.147 -11.315 1.00 91.50 328 PRO A C 1
ATOM 2527 O O . PRO A 1 328 ? 20.263 -11.118 -12.463 1.00 91.50 328 PRO A O 1
ATOM 2530 N N . ARG A 1 329 ? 20.669 -10.113 -10.475 1.00 91.44 329 ARG A N 1
ATOM 2531 C CA . ARG A 1 329 ? 20.234 -8.784 -10.889 1.00 91.44 329 ARG A CA 1
ATOM 2532 C C . ARG A 1 329 ? 21.285 -8.173 -11.812 1.00 91.44 329 ARG A C 1
ATOM 2534 O O . ARG A 1 329 ? 22.471 -8.137 -11.494 1.00 91.44 329 ARG A O 1
ATOM 2541 N N . ILE A 1 330 ? 20.824 -7.661 -12.942 1.00 94.44 330 ILE A N 1
ATOM 2542 C CA . ILE A 1 330 ? 21.620 -6.988 -13.972 1.00 94.44 330 ILE A CA 1
ATOM 2543 C C . ILE A 1 330 ? 21.552 -5.470 -13.781 1.00 94.44 330 ILE A C 1
ATOM 2545 O O . ILE A 1 330 ? 22.559 -4.780 -13.927 1.00 94.44 330 ILE A O 1
ATOM 2549 N N . PHE A 1 331 ? 20.371 -4.947 -13.436 1.00 94.12 331 PHE A N 1
ATOM 2550 C CA . PHE A 1 331 ? 20.155 -3.525 -13.166 1.00 94.12 331 PHE A CA 1
ATOM 2551 C C . PHE A 1 331 ? 18.979 -3.311 -12.197 1.00 94.12 331 PHE A C 1
ATOM 2553 O O . PHE A 1 331 ? 18.091 -4.157 -12.139 1.00 94.12 331 PHE A O 1
ATOM 2560 N N . GLY A 1 332 ? 18.989 -2.220 -11.421 1.00 91.06 332 GLY A N 1
ATOM 2561 C CA . GLY A 1 332 ? 17.975 -1.928 -10.387 1.00 91.06 332 GLY A CA 1
ATOM 2562 C C . GLY A 1 332 ? 16.746 -1.151 -10.882 1.00 91.06 332 GLY A C 1
ATOM 2563 O O . GLY A 1 332 ? 16.609 -0.925 -12.082 1.00 91.06 332 GLY A O 1
ATOM 2564 N N . GLY A 1 333 ? 15.898 -0.709 -9.943 1.00 89.88 333 GLY A N 1
ATOM 2565 C CA . GLY A 1 333 ? 14.590 -0.075 -10.202 1.00 89.88 333 GLY A CA 1
ATOM 2566 C C . GLY A 1 333 ? 13.514 -1.095 -10.594 1.00 89.88 333 GLY A C 1
ATOM 2567 O O . GLY A 1 333 ? 13.746 -2.290 -10.470 1.00 89.88 333 GLY A O 1
ATOM 2568 N N . ASP A 1 334 ? 12.379 -0.654 -11.137 1.00 92.62 334 ASP A N 1
ATOM 2569 C CA . ASP A 1 334 ? 11.542 -1.520 -11.973 1.00 92.62 334 ASP A CA 1
ATOM 2570 C C . ASP A 1 334 ? 12.347 -1.850 -13.231 1.00 92.62 334 ASP A C 1
ATOM 2572 O O . ASP A 1 334 ? 12.815 -0.944 -13.925 1.00 92.62 334 ASP A O 1
ATOM 2576 N N . GLY A 1 335 ? 12.504 -3.128 -13.552 1.00 95.00 335 GLY A N 1
ATOM 2577 C CA . GLY A 1 335 ? 13.058 -3.543 -14.832 1.00 95.00 335 GLY A CA 1
ATOM 2578 C C . GLY A 1 335 ? 11.969 -3.612 -15.895 1.00 95.00 335 GLY A C 1
ATOM 2579 O O . GLY A 1 335 ? 10.942 -4.251 -15.684 1.00 95.00 335 GLY A O 1
ATOM 2580 N N . PHE A 1 336 ? 12.224 -3.058 -17.079 1.00 95.19 336 PHE A N 1
ATOM 2581 C CA . PHE A 1 336 ? 11.318 -3.183 -18.231 1.00 95.19 336 PHE A CA 1
ATOM 2582 C C . PHE A 1 336 ? 11.939 -3.992 -19.371 1.00 95.19 336 PHE A C 1
ATOM 2584 O O . PHE A 1 336 ? 12.466 -5.089 -19.174 1.00 95.19 336 PHE A O 1
ATOM 2591 N N . GLN A 1 337 ? 11.840 -3.498 -20.604 1.00 93.94 337 GLN A N 1
ATOM 2592 C CA . GLN A 1 337 ? 12.427 -4.165 -21.748 1.00 93.94 337 GLN A CA 1
ATOM 2593 C C . GLN A 1 337 ? 13.952 -4.170 -21.593 1.00 93.94 337 GLN A C 1
ATOM 2595 O O . GLN A 1 337 ? 14.558 -3.134 -21.333 1.00 93.94 337 GLN A O 1
ATOM 2600 N N . MET A 1 338 ? 14.576 -5.332 -21.796 1.00 95.25 338 MET A N 1
ATOM 2601 C CA . MET A 1 338 ? 16.004 -5.433 -22.104 1.00 95.25 338 MET A CA 1
ATOM 2602 C C . MET A 1 338 ? 16.185 -5.637 -23.608 1.00 95.25 338 MET A C 1
ATOM 2604 O O . MET A 1 338 ? 15.359 -6.289 -24.254 1.00 95.25 338 MET A O 1
ATOM 2608 N N . ALA A 1 339 ? 17.282 -5.148 -24.175 1.00 93.75 339 ALA A N 1
ATOM 2609 C CA . ALA A 1 339 ? 17.645 -5.442 -25.560 1.00 93.75 339 ALA A CA 1
ATOM 2610 C C . ALA A 1 339 ? 19.133 -5.775 -25.662 1.00 93.75 339 ALA A C 1
ATOM 2612 O O . ALA A 1 339 ? 19.963 -5.076 -25.095 1.00 93.75 339 ALA A O 1
ATOM 2613 N N . PHE A 1 340 ? 19.476 -6.823 -26.406 1.00 93.56 340 PHE A N 1
ATOM 2614 C CA . PHE A 1 340 ? 20.857 -7.274 -26.579 1.00 93.56 340 PHE A CA 1
ATOM 2615 C C . PHE A 1 340 ? 21.301 -7.030 -28.017 1.00 93.56 340 PHE A C 1
ATOM 2617 O O . PHE A 1 340 ? 20.567 -7.355 -28.955 1.00 93.56 340 PHE A O 1
ATOM 2624 N N . HIS A 1 341 ? 22.493 -6.464 -28.202 1.00 92.19 341 HIS A N 1
ATOM 2625 C CA . HIS A 1 341 ? 23.042 -6.266 -29.537 1.00 92.19 341 HIS A CA 1
ATOM 2626 C C . HIS A 1 341 ? 23.326 -7.632 -30.190 1.00 92.19 341 HIS A C 1
ATOM 2628 O O . HIS A 1 341 ? 23.951 -8.487 -29.562 1.00 92.19 341 HIS A O 1
ATOM 2634 N N . PRO A 1 342 ? 22.911 -7.883 -31.444 1.00 91.75 342 PRO A N 1
ATOM 2635 C CA . PRO A 1 342 ? 22.975 -9.227 -32.020 1.00 91.75 342 PRO A CA 1
ATOM 2636 C C . PRO A 1 342 ? 24.393 -9.714 -32.326 1.00 91.75 342 PRO A C 1
ATOM 2638 O O . PRO A 1 342 ? 24.635 -10.914 -32.269 1.00 91.75 342 PRO A O 1
ATOM 2641 N N . ASP A 1 343 ? 25.329 -8.798 -32.594 1.00 89.81 343 ASP A N 1
ATOM 2642 C CA . ASP A 1 343 ? 26.696 -9.143 -33.017 1.00 89.81 343 ASP A CA 1
ATOM 2643 C C . ASP A 1 343 ? 27.779 -8.802 -31.977 1.00 89.81 343 ASP A C 1
ATOM 2645 O O . ASP A 1 343 ? 28.950 -9.103 -32.193 1.00 89.81 343 ASP A O 1
ATOM 2649 N N . ASN A 1 344 ? 27.415 -8.161 -30.860 1.00 90.19 344 ASN A N 1
ATOM 2650 C CA . ASN A 1 344 ? 28.365 -7.709 -29.840 1.00 90.19 344 ASN A CA 1
ATOM 2651 C C . ASN A 1 344 ? 27.833 -8.078 -28.445 1.00 90.19 344 ASN A C 1
ATOM 2653 O O . ASN A 1 344 ? 26.848 -7.474 -28.021 1.00 90.19 344 ASN A O 1
ATOM 2657 N N . PRO A 1 345 ? 28.438 -9.056 -27.748 1.00 92.38 345 PRO A N 1
ATOM 2658 C CA . PRO A 1 345 ? 27.960 -9.505 -26.443 1.00 92.38 345 PRO A CA 1
ATOM 2659 C C . PRO A 1 345 ? 28.131 -8.462 -25.335 1.00 92.38 345 PRO A C 1
ATOM 2661 O O . PRO A 1 345 ? 27.412 -8.535 -24.344 1.00 92.38 345 PRO A O 1
ATOM 2664 N N . ASP A 1 346 ? 29.022 -7.483 -25.510 1.00 91.44 346 ASP A N 1
ATOM 2665 C CA . ASP A 1 346 ? 29.313 -6.477 -24.485 1.00 91.44 346 ASP A CA 1
ATOM 2666 C C . ASP A 1 346 ? 28.295 -5.326 -24.481 1.00 91.44 346 ASP A C 1
ATOM 2668 O O . ASP A 1 346 ? 28.315 -4.493 -23.576 1.00 91.44 346 ASP A O 1
ATOM 2672 N N . VAL A 1 347 ? 27.405 -5.270 -25.486 1.00 90.62 347 VAL A N 1
ATOM 2673 C CA . VAL A 1 347 ? 26.437 -4.183 -25.667 1.00 90.62 347 VAL A CA 1
ATOM 2674 C C . VAL A 1 347 ? 25.012 -4.662 -25.429 1.00 90.62 347 VAL A C 1
ATOM 2676 O O . VAL A 1 347 ? 24.443 -5.428 -26.215 1.00 90.62 347 VAL A O 1
ATOM 2679 N N . PHE A 1 348 ? 24.390 -4.133 -24.381 1.00 92.88 348 PHE A N 1
ATOM 2680 C CA . PHE A 1 348 ? 22.973 -4.334 -24.111 1.00 92.88 348 PHE A CA 1
ATOM 2681 C C . PHE A 1 348 ? 22.353 -3.143 -23.384 1.00 92.88 348 PHE A C 1
ATOM 2683 O O . PHE A 1 348 ? 23.039 -2.261 -22.866 1.00 92.88 348 PHE A O 1
ATOM 2690 N N . TYR A 1 349 ? 21.027 -3.130 -23.382 1.00 93.19 349 TYR A N 1
ATOM 2691 C CA . TYR A 1 349 ? 20.189 -2.053 -22.889 1.00 93.19 349 TYR A CA 1
ATOM 2692 C C . TYR A 1 349 ? 19.294 -2.583 -21.781 1.00 93.19 349 TYR A C 1
ATOM 2694 O O . TYR A 1 349 ? 18.786 -3.706 -21.857 1.00 93.19 349 TYR A O 1
ATOM 2702 N N . VAL A 1 350 ? 19.098 -1.743 -20.778 1.00 95.12 350 VAL A N 1
ATOM 2703 C CA . VAL A 1 350 ? 18.172 -1.949 -19.667 1.00 95.12 350 VAL A CA 1
ATOM 2704 C C . VAL A 1 350 ? 17.352 -0.684 -19.495 1.00 95.12 350 VAL A C 1
ATOM 2706 O O . VAL A 1 350 ? 17.775 0.407 -19.880 1.00 95.12 350 VAL A O 1
ATOM 2709 N N . GLU A 1 351 ? 16.173 -0.815 -18.918 1.00 94.31 351 GLU A N 1
ATOM 2710 C CA . GLU A 1 351 ? 15.270 0.305 -18.714 1.00 94.31 351 GLU A CA 1
ATOM 2711 C C . GLU A 1 351 ? 14.724 0.281 -17.295 1.00 94.31 351 GLU A C 1
ATOM 2713 O O . GLU A 1 351 ? 14.345 -0.781 -16.800 1.00 94.31 351 GLU A O 1
ATOM 2718 N N . THR A 1 352 ? 14.667 1.474 -16.699 1.00 94.19 352 THR A N 1
ATOM 2719 C CA . THR A 1 352 ? 13.884 1.762 -15.498 1.00 94.19 352 THR A CA 1
ATOM 2720 C C . THR A 1 352 ? 12.782 2.778 -15.795 1.00 94.19 352 THR A C 1
ATOM 2722 O O . THR A 1 352 ? 12.681 3.301 -16.910 1.00 94.19 352 THR A O 1
ATOM 2725 N N . GLN A 1 353 ? 11.967 3.077 -14.786 1.00 91.81 353 GLN A N 1
ATOM 2726 C CA . GLN A 1 353 ? 10.710 3.814 -14.898 1.00 91.81 353 GLN A CA 1
ATOM 2727 C C . GLN A 1 353 ? 10.838 5.099 -15.726 1.00 91.81 353 GLN A C 1
ATOM 2729 O O . GLN A 1 353 ? 11.849 5.808 -15.679 1.00 91.81 353 GLN A O 1
ATOM 2734 N N . ASN A 1 354 ? 9.757 5.455 -16.420 1.00 90.50 354 ASN A N 1
ATOM 2735 C CA . ASN A 1 354 ? 9.628 6.711 -17.165 1.00 90.50 354 ASN A CA 1
ATOM 2736 C C . ASN A 1 354 ? 10.655 6.852 -18.304 1.00 90.50 354 ASN A C 1
ATOM 2738 O O . ASN A 1 354 ? 11.158 7.948 -18.578 1.00 90.50 354 ASN A O 1
ATOM 2742 N N . GLY A 1 355 ? 10.975 5.740 -18.973 1.00 89.81 355 GLY A N 1
ATOM 2743 C CA . GLY A 1 355 ? 11.893 5.711 -20.114 1.00 89.81 355 GLY A CA 1
ATOM 2744 C C . GLY A 1 355 ? 13.331 6.046 -19.736 1.00 89.81 355 GLY A C 1
ATOM 2745 O O . GLY A 1 355 ? 14.074 6.656 -20.515 1.00 89.81 355 GLY A O 1
ATOM 2746 N N . SER A 1 356 ? 13.731 5.674 -18.522 1.00 91.69 356 SER A N 1
ATOM 2747 C CA . SER A 1 356 ? 15.099 5.782 -18.035 1.00 91.69 356 SER A CA 1
ATOM 2748 C C . SER A 1 356 ? 15.928 4.632 -18.618 1.00 91.69 356 SER A C 1
ATOM 2750 O O . SER A 1 356 ? 16.324 3.692 -17.934 1.00 91.69 356 SER A O 1
ATOM 2752 N N . ILE A 1 357 ? 16.193 4.722 -19.923 1.00 91.19 357 ILE A N 1
ATOM 2753 C CA . ILE A 1 357 ? 16.959 3.720 -20.667 1.00 91.19 357 ILE A CA 1
ATOM 2754 C C . ILE A 1 357 ? 18.456 3.923 -20.405 1.00 91.19 357 ILE A C 1
ATOM 2756 O O . ILE A 1 357 ? 18.979 5.048 -20.419 1.00 91.19 357 ILE A O 1
ATOM 2760 N N . ARG A 1 358 ? 19.146 2.816 -20.151 1.00 91.00 358 ARG A N 1
ATOM 2761 C CA . ARG A 1 358 ? 20.584 2.715 -19.927 1.00 91.00 358 ARG A CA 1
ATOM 2762 C C . ARG A 1 358 ? 21.183 1.694 -20.875 1.00 91.00 358 ARG A C 1
ATOM 2764 O O . ARG A 1 358 ? 20.506 0.789 -21.352 1.00 91.00 358 ARG A O 1
ATOM 2771 N N . VAL A 1 359 ? 22.471 1.842 -21.122 1.00 89.62 359 VAL A N 1
ATOM 2772 C CA . VAL A 1 359 ? 23.223 0.990 -22.037 1.00 89.62 359 VAL A CA 1
ATOM 2773 C C . VAL A 1 359 ? 24.632 0.806 -21.521 1.00 89.62 359 VAL A C 1
ATOM 2775 O O . VAL A 1 359 ? 25.252 1.752 -21.032 1.00 89.62 359 VAL A O 1
ATOM 2778 N N . THR A 1 360 ? 25.117 -0.416 -21.642 1.00 90.81 360 THR A N 1
ATOM 2779 C CA . THR A 1 360 ? 26.504 -0.785 -21.383 1.00 90.81 360 THR A CA 1
ATOM 2780 C C . THR A 1 360 ? 27.192 -1.120 -22.702 1.00 90.81 360 THR A C 1
ATOM 2782 O O . THR A 1 360 ? 26.538 -1.542 -23.657 1.00 90.81 360 THR A O 1
ATOM 2785 N N . GLY A 1 361 ? 28.502 -0.891 -22.756 1.00 89.69 361 GLY A N 1
ATOM 2786 C CA . GLY A 1 361 ? 29.386 -1.377 -23.819 1.00 89.69 361 GLY A CA 1
ATOM 2787 C C . GLY A 1 361 ? 30.539 -2.227 -23.283 1.00 89.69 361 GLY A C 1
ATOM 2788 O O . GLY A 1 361 ? 31.507 -2.467 -23.998 1.00 89.69 361 GLY A O 1
ATOM 2789 N N . ASP A 1 362 ? 30.451 -2.619 -22.014 1.00 91.12 362 ASP A N 1
ATOM 2790 C CA . ASP A 1 362 ? 31.449 -3.348 -21.237 1.00 91.12 362 ASP A CA 1
ATOM 2791 C C . ASP A 1 362 ? 30.785 -4.470 -20.418 1.00 91.12 362 ASP A C 1
ATOM 2793 O O . ASP A 1 362 ? 31.183 -4.767 -19.296 1.00 91.12 362 ASP A O 1
ATOM 2797 N N . ASN A 1 363 ? 29.753 -5.101 -20.992 1.00 90.25 363 ASN A N 1
ATOM 2798 C CA . ASN A 1 363 ? 29.052 -6.252 -20.419 1.00 90.25 363 ASN A CA 1
ATOM 2799 C C . ASN A 1 363 ? 28.497 -6.012 -18.993 1.00 90.25 363 ASN A C 1
ATOM 2801 O O . ASN A 1 363 ? 28.455 -6.915 -18.158 1.00 90.25 363 ASN A O 1
ATOM 2805 N N . GLY A 1 364 ? 28.028 -4.794 -18.727 1.00 91.06 364 GLY A N 1
ATOM 2806 C CA . GLY A 1 364 ? 27.358 -4.405 -17.485 1.00 91.06 364 GLY A CA 1
ATOM 2807 C C . GLY A 1 364 ? 28.277 -3.831 -16.407 1.00 91.06 364 GLY A C 1
ATOM 2808 O O . GLY A 1 364 ? 27.773 -3.494 -15.335 1.00 91.06 364 GLY A O 1
ATOM 2809 N N . ASP A 1 365 ? 29.579 -3.678 -16.674 1.00 91.69 365 ASP A N 1
ATOM 2810 C CA . ASP A 1 365 ? 30.521 -3.051 -15.735 1.00 91.69 365 ASP A CA 1
ATOM 2811 C C . ASP A 1 365 ? 30.199 -1.559 -15.525 1.00 91.69 365 ASP A C 1
ATOM 2813 O O . ASP A 1 365 ? 30.336 -1.029 -14.418 1.00 91.69 365 ASP A O 1
ATOM 2817 N N . SER A 1 366 ? 29.729 -0.870 -16.571 1.00 91.19 366 SER A N 1
ATOM 2818 C CA . SER A 1 366 ? 29.249 0.506 -16.495 1.00 91.19 366 SER A CA 1
ATOM 2819 C C . SER A 1 366 ? 28.047 0.773 -17.404 1.00 91.19 366 SER A C 1
ATOM 2821 O O . SER A 1 366 ? 27.815 0.100 -18.409 1.00 91.19 366 SER A O 1
ATOM 2823 N N . TYR A 1 367 ? 27.255 1.788 -17.039 1.00 89.75 367 TYR A N 1
ATOM 2824 C CA . TYR A 1 367 ? 26.038 2.162 -17.758 1.00 89.75 367 TYR A CA 1
ATOM 2825 C C . TYR A 1 367 ? 26.004 3.655 -18.080 1.00 89.75 367 TYR A C 1
ATOM 2827 O O . TYR A 1 367 ? 26.131 4.505 -17.197 1.00 89.75 367 TYR A O 1
ATOM 2835 N N . ASN A 1 368 ? 25.736 3.973 -19.344 1.00 86.62 368 ASN A N 1
ATOM 2836 C CA . ASN A 1 368 ? 25.467 5.324 -19.824 1.00 86.62 368 ASN A CA 1
ATOM 2837 C C . ASN A 1 368 ? 23.959 5.558 -19.951 1.00 86.62 368 ASN A C 1
ATOM 2839 O O . ASN A 1 368 ? 23.202 4.640 -20.270 1.00 86.62 368 ASN A O 1
ATOM 2843 N N . SER A 1 369 ? 23.512 6.794 -19.716 1.00 86.75 369 SER A N 1
ATOM 2844 C CA . SER A 1 369 ? 22.099 7.150 -19.861 1.00 86.75 369 SER A CA 1
ATOM 2845 C C . SER A 1 369 ? 21.754 7.650 -21.255 1.00 86.75 369 SER A C 1
ATOM 2847 O O . SER A 1 369 ? 22.327 8.631 -21.723 1.00 86.75 369 SER A O 1
ATOM 2849 N N . LEU A 1 370 ? 20.743 7.030 -21.867 1.00 79.75 370 LEU A N 1
ATOM 2850 C CA . LEU A 1 370 ? 20.137 7.505 -23.113 1.00 79.75 370 LEU A CA 1
ATOM 2851 C C . LEU A 1 370 ? 19.021 8.519 -22.868 1.00 79.75 370 LEU A C 1
ATOM 2853 O O . LEU A 1 370 ? 18.599 9.213 -23.791 1.00 79.75 370 LEU A O 1
ATOM 2857 N N . SER A 1 371 ? 18.536 8.639 -21.628 1.00 66.50 371 SER A N 1
ATOM 2858 C CA . SER A 1 371 ? 17.376 9.476 -21.310 1.00 66.50 371 SER A CA 1
ATOM 2859 C C . SER A 1 371 ? 17.609 10.965 -21.570 1.00 66.50 371 SER A C 1
ATOM 2861 O O . SER A 1 371 ? 16.648 11.687 -21.826 1.00 66.50 371 SER A O 1
ATOM 2863 N N . ASN A 1 372 ? 18.870 11.410 -21.529 1.00 66.88 372 ASN A N 1
ATOM 2864 C CA . ASN A 1 372 ? 19.277 12.795 -21.789 1.00 66.88 372 ASN A CA 1
ATOM 2865 C C . ASN A 1 372 ? 19.254 13.162 -23.279 1.00 66.88 372 ASN A C 1
ATOM 2867 O O . ASN A 1 372 ? 19.404 14.332 -23.617 1.00 66.88 372 ASN A O 1
ATOM 2871 N N . LEU A 1 373 ? 19.084 12.172 -24.157 1.00 71.06 373 LEU A N 1
ATOM 2872 C CA . LEU A 1 373 ? 19.039 12.364 -25.604 1.00 71.06 373 LEU A CA 1
ATOM 2873 C C . LEU A 1 373 ? 17.602 12.539 -26.120 1.00 71.06 373 LEU A C 1
ATOM 2875 O O . LEU A 1 373 ? 17.398 12.821 -27.296 1.00 71.06 373 LEU A O 1
ATOM 2879 N N . MET A 1 374 ? 16.602 12.372 -25.249 1.00 79.50 374 MET A N 1
ATOM 2880 C CA . MET A 1 374 ? 15.195 12.661 -25.533 1.00 79.50 374 MET A CA 1
ATOM 2881 C C . MET A 1 374 ? 14.810 14.020 -24.952 1.00 79.50 374 MET A C 1
ATOM 2883 O O . MET A 1 374 ? 15.380 14.455 -23.948 1.00 79.50 374 MET A O 1
ATOM 2887 N N . TYR A 1 375 ? 13.794 14.668 -25.524 1.00 81.62 375 TYR A N 1
ATOM 2888 C CA . TYR A 1 375 ? 13.276 15.904 -24.947 1.00 81.62 375 TYR A CA 1
ATOM 2889 C C . TYR A 1 375 ? 12.733 15.670 -23.530 1.00 81.62 375 TYR A C 1
ATOM 2891 O O . TYR A 1 375 ? 12.059 14.677 -23.250 1.00 81.62 375 TYR A O 1
ATOM 2899 N N . SER A 1 376 ? 13.059 16.577 -22.607 1.00 82.75 376 SER A N 1
ATOM 2900 C CA . SER A 1 376 ? 12.691 16.446 -21.193 1.00 82.75 376 SER A CA 1
ATOM 2901 C C . SER A 1 376 ? 11.205 16.693 -20.925 1.00 82.75 376 SER A C 1
ATOM 2903 O O . SER A 1 376 ? 10.704 16.252 -19.895 1.00 82.75 376 SER A O 1
ATOM 2905 N N . ASP A 1 377 ? 10.504 17.368 -21.838 1.00 86.81 377 ASP A N 1
ATOM 2906 C CA . ASP A 1 377 ? 9.062 17.624 -21.787 1.00 86.81 377 ASP A CA 1
ATOM 2907 C C . ASP A 1 377 ? 8.223 16.521 -22.452 1.00 86.81 377 ASP A C 1
ATOM 2909 O O . ASP A 1 377 ? 6.990 16.578 -22.424 1.00 86.81 377 ASP A O 1
ATOM 2913 N N . ASP A 1 378 ? 8.864 15.495 -23.023 1.00 89.88 378 ASP A N 1
ATOM 2914 C CA . ASP A 1 378 ? 8.144 14.350 -23.558 1.00 89.88 378 ASP A CA 1
ATOM 2915 C C . ASP A 1 378 ? 7.394 13.606 -22.463 1.00 89.88 378 ASP A C 1
ATOM 2917 O O . ASP A 1 378 ? 7.947 13.199 -21.439 1.00 89.88 378 ASP A O 1
ATOM 2921 N N . ARG A 1 379 ? 6.127 13.315 -22.755 1.00 89.81 379 ARG A N 1
ATOM 2922 C CA . ARG A 1 379 ? 5.369 12.331 -21.991 1.00 89.81 379 ARG A CA 1
ATOM 2923 C C . ARG A 1 379 ? 5.919 10.948 -22.318 1.00 89.81 379 ARG A C 1
ATOM 2925 O O . ARG A 1 379 ? 5.901 10.534 -23.478 1.00 89.81 379 ARG A O 1
ATOM 2932 N N . LYS A 1 380 ? 6.399 10.261 -21.289 1.00 90.50 380 LYS A N 1
ATOM 2933 C CA . LYS A 1 380 ? 6.949 8.905 -21.352 1.00 90.50 380 LYS A CA 1
ATOM 2934 C C . LYS A 1 380 ? 6.028 7.965 -20.589 1.00 90.50 380 LYS A C 1
ATOM 2936 O O . LYS A 1 380 ? 5.352 8.388 -19.651 1.00 90.50 380 LYS A O 1
ATOM 2941 N N . ASN A 1 381 ? 5.983 6.713 -21.019 1.00 89.62 381 ASN A N 1
ATOM 2942 C CA . ASN A 1 381 ? 5.279 5.678 -20.275 1.00 89.62 381 ASN A CA 1
ATOM 2943 C C . ASN A 1 381 ? 6.174 5.162 -19.144 1.00 89.62 381 ASN A C 1
ATOM 2945 O O . ASN A 1 381 ? 7.394 5.309 -19.202 1.00 89.62 381 ASN A O 1
ATOM 2949 N N . TRP A 1 382 ? 5.555 4.531 -18.145 1.00 89.56 382 TRP A N 1
ATOM 2950 C CA . TRP A 1 382 ? 6.272 3.812 -17.090 1.00 89.56 382 TRP A CA 1
ATOM 2951 C C . TRP A 1 382 ? 7.223 2.764 -17.702 1.00 89.56 382 TRP A C 1
ATOM 2953 O O . TRP A 1 382 ? 8.423 2.861 -17.473 1.00 89.56 382 TRP A O 1
ATOM 2963 N N . ASP A 1 383 ? 6.683 1.911 -18.590 1.00 92.94 383 ASP A N 1
ATOM 2964 C CA . ASP A 1 383 ? 7.378 1.049 -19.569 1.00 92.94 383 ASP A CA 1
ATOM 2965 C C . ASP A 1 383 ? 7.413 1.758 -20.941 1.00 92.94 383 ASP A C 1
ATOM 2967 O O . ASP A 1 383 ? 6.398 1.820 -21.651 1.00 92.94 383 ASP A O 1
ATOM 2971 N N . THR A 1 384 ? 8.539 2.374 -21.303 1.00 92.81 384 THR A N 1
ATOM 2972 C CA . THR A 1 384 ? 8.721 3.110 -22.561 1.00 92.81 384 THR A CA 1
ATOM 2973 C C . THR A 1 384 ? 9.207 2.169 -23.666 1.00 92.81 384 THR A C 1
ATOM 2975 O O . THR A 1 384 ? 10.313 1.643 -23.605 1.00 92.81 384 THR A O 1
ATOM 2978 N N . PRO A 1 385 ? 8.447 1.995 -24.763 1.00 92.62 385 PRO A N 1
ATOM 2979 C CA . PRO A 1 385 ? 8.837 1.068 -25.814 1.00 92.62 385 PRO A CA 1
ATOM 2980 C C . PRO A 1 385 ? 10.123 1.510 -26.518 1.00 92.62 385 PRO A C 1
ATOM 2982 O O . PRO A 1 385 ? 10.210 2.615 -27.057 1.00 92.62 385 PRO A O 1
ATOM 2985 N N . TYR A 1 386 ? 11.085 0.598 -26.615 1.00 92.25 386 TYR A N 1
ATOM 2986 C CA . TYR A 1 386 ? 12.258 0.759 -27.460 1.00 92.25 386 TYR A CA 1
ATOM 2987 C C . TYR A 1 386 ? 12.689 -0.573 -28.085 1.00 92.25 386 TYR A C 1
ATOM 2989 O O . TYR A 1 386 ? 12.375 -1.649 -27.574 1.00 92.25 386 TYR A O 1
ATOM 2997 N N . GLN A 1 387 ? 13.375 -0.515 -29.228 1.00 91.81 387 GLN A N 1
ATOM 2998 C CA . GLN A 1 387 ? 13.793 -1.713 -29.958 1.00 91.81 387 GLN A CA 1
ATOM 2999 C C . GLN A 1 387 ? 15.002 -1.456 -30.868 1.00 91.81 387 GLN A C 1
ATOM 3001 O O . GLN A 1 387 ? 15.041 -0.472 -31.609 1.00 91.81 387 GLN A O 1
ATOM 3006 N N . ILE A 1 388 ? 15.952 -2.398 -30.868 1.00 90.88 388 ILE A N 1
ATOM 3007 C CA . ILE A 1 388 ? 17.037 -2.475 -31.856 1.00 90.88 388 ILE A CA 1
ATOM 3008 C C . ILE A 1 388 ? 16.468 -3.009 -33.177 1.00 90.88 388 ILE A C 1
ATOM 3010 O O . ILE A 1 388 ? 15.768 -4.026 -33.208 1.00 90.88 388 ILE A O 1
ATOM 3014 N N . SER A 1 389 ? 16.763 -2.332 -34.283 1.00 91.56 389 SER A N 1
ATOM 3015 C CA . SER A 1 389 ? 16.326 -2.739 -35.617 1.00 91.56 389 SER A CA 1
ATOM 3016 C C . SER A 1 389 ? 16.876 -4.116 -35.995 1.00 91.56 389 SER A C 1
ATOM 3018 O O . SER A 1 389 ? 18.079 -4.361 -35.969 1.00 91.56 389 SER A O 1
ATOM 3020 N N . ALA A 1 390 ? 15.990 -5.005 -36.447 1.00 89.31 390 ALA A N 1
ATOM 3021 C CA . ALA A 1 390 ? 16.370 -6.330 -36.941 1.00 89.31 390 ALA A CA 1
ATOM 3022 C C . ALA A 1 390 ? 17.075 -6.300 -38.315 1.00 89.31 390 ALA A C 1
ATOM 3024 O O . ALA A 1 390 ? 17.587 -7.323 -38.765 1.00 89.31 390 ALA A O 1
ATOM 3025 N N . HIS A 1 391 ? 17.064 -5.157 -39.012 1.00 91.75 391 HIS A N 1
ATOM 3026 C CA . HIS A 1 391 ? 17.684 -4.995 -40.335 1.00 91.75 391 HIS A CA 1
ATOM 3027 C C . HIS A 1 391 ? 19.064 -4.348 -40.278 1.00 91.75 391 HIS A C 1
ATOM 3029 O O . HIS A 1 391 ? 19.886 -4.581 -41.161 1.00 91.75 391 HIS A O 1
ATOM 3035 N N . ASP A 1 392 ? 19.281 -3.508 -39.271 1.00 90.12 392 ASP A N 1
ATOM 3036 C CA . ASP A 1 392 ? 20.524 -2.787 -39.056 1.00 90.12 392 ASP A CA 1
ATOM 3037 C C . ASP A 1 392 ? 20.725 -2.664 -37.542 1.00 90.12 392 ASP A C 1
ATOM 3039 O O . ASP A 1 392 ? 20.056 -1.837 -36.918 1.00 90.12 392 ASP A O 1
ATOM 3043 N N . PRO A 1 393 ? 21.599 -3.485 -36.933 1.00 85.62 393 PRO A N 1
ATOM 3044 C CA . PRO A 1 393 ? 21.779 -3.514 -35.485 1.00 85.62 393 PRO A CA 1
ATOM 3045 C C . PRO A 1 393 ? 22.398 -2.228 -34.933 1.00 85.62 393 PRO A C 1
ATOM 3047 O O . PRO A 1 393 ? 22.512 -2.084 -33.721 1.00 85.62 393 PRO A O 1
ATOM 3050 N N . LYS A 1 394 ? 22.739 -1.282 -35.818 1.00 82.38 394 LYS A N 1
ATOM 3051 C CA . LYS A 1 394 ? 23.159 0.074 -35.488 1.00 82.38 394 LYS A CA 1
ATOM 3052 C C . LYS A 1 394 ? 21.994 1.021 -35.244 1.00 82.38 394 LYS A C 1
ATOM 3054 O O . LYS A 1 394 ? 22.218 2.164 -34.898 1.00 82.38 394 LYS A O 1
ATOM 3059 N N . VAL A 1 395 ? 20.745 0.612 -35.448 1.00 87.81 395 VAL A N 1
ATOM 3060 C CA . VAL A 1 395 ? 19.595 1.516 -35.319 1.00 87.81 395 VAL A CA 1
ATOM 3061 C C . VAL A 1 395 ? 18.761 1.167 -34.094 1.00 87.81 395 VAL A C 1
ATOM 3063 O O . VAL A 1 395 ? 18.280 0.041 -33.972 1.00 87.81 395 VAL A O 1
ATOM 3066 N N . LEU A 1 396 ? 18.509 2.163 -33.242 1.00 88.62 396 LEU A N 1
ATOM 3067 C CA . LEU A 1 396 ? 17.570 2.086 -32.119 1.00 88.62 396 LEU A CA 1
ATOM 3068 C C . LEU A 1 396 ? 16.344 2.949 -32.388 1.00 88.62 396 LEU A C 1
ATOM 3070 O O . LEU A 1 396 ? 16.474 4.105 -32.795 1.00 88.62 396 LEU A O 1
ATOM 3074 N N . TYR A 1 397 ? 15.166 2.407 -32.105 1.00 92.31 397 TYR A N 1
ATOM 3075 C CA . TYR A 1 397 ? 13.921 3.164 -32.063 1.00 92.31 397 TYR A CA 1
ATOM 3076 C C . TYR A 1 397 ? 13.439 3.291 -30.624 1.00 92.31 397 TYR A C 1
ATOM 3078 O O . TYR A 1 397 ? 13.478 2.308 -29.888 1.00 92.31 397 TYR A O 1
ATOM 3086 N N . ILE A 1 398 ? 12.966 4.477 -30.241 1.00 92.06 398 ILE A N 1
ATOM 3087 C CA . ILE A 1 398 ? 12.378 4.751 -28.920 1.00 92.06 398 ILE A CA 1
ATOM 3088 C C . ILE A 1 398 ? 11.055 5.488 -29.129 1.00 92.06 398 ILE A C 1
ATOM 3090 O O . ILE A 1 398 ? 10.990 6.419 -29.933 1.00 92.06 398 ILE A O 1
ATOM 3094 N N . GLY A 1 399 ? 10.002 5.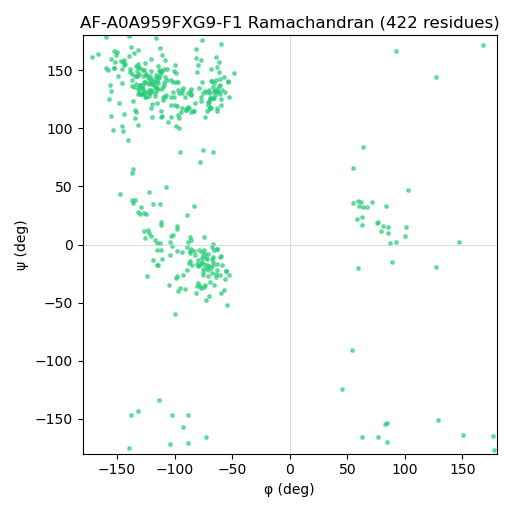066 -28.433 1.00 92.19 399 GLY A N 1
ATOM 3095 C CA . GLY A 1 399 ? 8.674 5.667 -28.507 1.00 92.19 399 GLY A CA 1
ATOM 3096 C C . GLY A 1 399 ? 8.287 6.369 -27.212 1.00 92.19 399 GLY A C 1
ATOM 3097 O O . GLY A 1 399 ? 7.980 5.720 -26.220 1.00 92.19 399 GLY A O 1
ATOM 3098 N N . THR A 1 400 ? 8.240 7.693 -27.242 1.00 91.44 400 THR A N 1
ATOM 3099 C CA . THR A 1 400 ? 7.573 8.532 -26.239 1.00 91.44 400 THR A CA 1
ATOM 3100 C C . THR A 1 400 ? 6.222 8.997 -26.816 1.00 91.44 400 THR A C 1
ATOM 3102 O O . THR A 1 400 ? 5.611 8.296 -27.624 1.00 91.44 400 THR A O 1
ATOM 3105 N N . TYR A 1 401 ? 5.754 10.204 -26.473 1.00 89.31 401 TYR A N 1
ATOM 3106 C CA . TYR A 1 401 ? 4.812 10.938 -27.327 1.00 89.31 401 TYR A CA 1
ATOM 3107 C C . TYR A 1 401 ? 5.309 11.078 -28.784 1.00 89.31 401 TYR A C 1
ATOM 3109 O O . TYR A 1 401 ? 4.493 11.165 -29.693 1.00 89.31 401 TYR A O 1
ATOM 3117 N N . ARG A 1 402 ? 6.629 11.056 -29.005 1.00 91.12 402 ARG A N 1
ATOM 3118 C CA . ARG A 1 402 ? 7.301 11.092 -30.308 1.00 91.12 402 ARG A CA 1
ATOM 3119 C C . ARG A 1 402 ? 7.968 9.756 -30.617 1.00 91.12 402 ARG A C 1
ATOM 3121 O O . ARG A 1 402 ? 8.251 8.963 -29.724 1.00 91.12 402 ARG A O 1
ATOM 3128 N N . ALA A 1 403 ? 8.304 9.534 -31.882 1.00 92.00 403 ALA A N 1
ATOM 3129 C CA . ALA A 1 403 ? 9.197 8.449 -32.274 1.00 92.00 403 ALA A CA 1
ATOM 3130 C C . ALA A 1 403 ? 10.605 8.994 -32.526 1.00 92.00 403 ALA A C 1
ATOM 3132 O O . ALA A 1 403 ? 10.787 9.907 -33.336 1.00 92.00 403 ALA A O 1
ATOM 3133 N N . TYR A 1 404 ? 11.597 8.393 -31.876 1.00 90.75 404 TYR A N 1
ATOM 3134 C CA . TYR A 1 404 ? 13.013 8.693 -32.058 1.00 90.75 404 TYR A CA 1
ATOM 3135 C C . TYR A 1 404 ? 13.718 7.581 -32.822 1.00 90.75 404 TYR A C 1
ATOM 3137 O O . TYR A 1 404 ? 13.359 6.406 -32.719 1.00 90.75 404 TYR A O 1
ATOM 3145 N N . LYS A 1 405 ? 14.767 7.964 -33.548 1.00 89.62 405 LYS A N 1
ATOM 3146 C CA . LYS A 1 405 ? 15.742 7.065 -34.159 1.00 89.62 405 LYS A CA 1
ATOM 3147 C C . LYS A 1 405 ? 17.152 7.482 -33.740 1.00 89.62 405 LYS A C 1
ATOM 3149 O O . LYS A 1 405 ? 17.499 8.648 -33.908 1.00 89.62 405 LYS A O 1
ATOM 3154 N N . GLY A 1 406 ? 17.953 6.540 -33.252 1.00 81.06 406 GLY A N 1
ATOM 3155 C CA . GLY A 1 406 ? 19.373 6.731 -32.930 1.00 81.06 406 GLY A CA 1
ATOM 3156 C C . GLY A 1 406 ? 20.293 5.797 -33.715 1.00 81.06 406 GLY A C 1
ATOM 3157 O O . GLY A 1 406 ? 19.833 4.767 -34.215 1.00 81.06 406 GLY A O 1
ATOM 3158 N N . ASP A 1 407 ? 21.574 6.166 -33.802 1.00 76.69 407 ASP A N 1
ATOM 3159 C CA . ASP A 1 407 ? 22.672 5.318 -34.289 1.00 76.69 407 ASP A CA 1
ATOM 3160 C C . ASP A 1 407 ? 23.473 4.765 -33.090 1.00 76.69 407 ASP A C 1
ATOM 3162 O O . ASP A 1 407 ? 23.812 5.509 -32.169 1.00 76.69 407 ASP A O 1
ATOM 3166 N N . LEU A 1 408 ? 23.723 3.456 -33.078 1.00 65.31 408 LEU A N 1
ATOM 3167 C CA . LEU A 1 408 ? 24.260 2.672 -31.967 1.00 65.31 408 LEU A CA 1
ATOM 3168 C C . LEU A 1 408 ? 25.772 2.422 -32.074 1.00 65.31 408 LEU A C 1
ATOM 3170 O O . LEU A 1 408 ? 26.354 1.909 -31.119 1.00 65.31 408 LEU A O 1
ATOM 3174 N N . ASP A 1 409 ? 26.428 2.814 -33.174 1.00 60.00 409 ASP A N 1
ATOM 3175 C CA . ASP A 1 409 ? 27.875 2.604 -33.393 1.00 60.00 409 ASP A CA 1
ATOM 3176 C C . ASP A 1 409 ? 28.796 3.341 -32.389 1.00 60.00 409 ASP A C 1
ATOM 3178 O O . ASP A 1 409 ? 30.013 3.156 -32.425 1.00 60.00 409 ASP A O 1
ATOM 3182 N N . PHE A 1 410 ? 28.257 4.158 -31.476 1.00 54.41 410 PHE A N 1
ATOM 3183 C CA . PHE A 1 410 ? 29.044 5.056 -30.615 1.00 54.41 410 PHE A CA 1
ATOM 3184 C C . PHE A 1 410 ? 28.798 4.906 -29.108 1.00 54.41 410 PHE A C 1
ATOM 3186 O O . PHE A 1 410 ? 29.384 5.639 -28.309 1.00 54.41 410 PHE A O 1
ATOM 3193 N N . ILE A 1 411 ? 27.999 3.924 -28.674 1.00 53.66 411 ILE A N 1
ATOM 3194 C CA . ILE A 1 411 ? 27.567 3.843 -27.266 1.00 53.66 411 ILE A CA 1
ATOM 3195 C C . ILE A 1 411 ? 28.514 3.037 -26.352 1.00 53.66 411 ILE A C 1
ATOM 3197 O O . ILE A 1 411 ? 28.155 2.567 -25.276 1.00 53.66 411 ILE A O 1
ATOM 3201 N N . ALA A 1 412 ? 29.782 2.964 -26.751 1.00 47.50 412 ALA A N 1
ATOM 3202 C CA . ALA A 1 412 ? 30.894 2.582 -25.890 1.00 47.50 412 ALA A CA 1
ATOM 3203 C C . ALA A 1 412 ? 31.964 3.694 -25.860 1.00 47.50 412 ALA A C 1
ATOM 3205 O O . ALA A 1 412 ? 33.153 3.416 -26.008 1.00 47.50 412 ALA A O 1
ATOM 3206 N N . GLY A 1 413 ? 31.554 4.965 -25.708 1.00 48.91 413 GLY A N 1
ATOM 3207 C CA . GLY A 1 413 ? 32.481 6.018 -25.264 1.00 48.91 413 GLY A CA 1
ATOM 3208 C C . GLY A 1 413 ? 32.316 7.453 -25.780 1.00 48.91 413 GLY A C 1
ATOM 3209 O O . GLY A 1 413 ? 33.148 8.269 -25.387 1.00 48.91 413 GLY A O 1
ATOM 3210 N N . ASP A 1 414 ? 31.321 7.803 -26.609 1.00 49.03 414 ASP A N 1
ATOM 3211 C CA . ASP A 1 414 ? 31.225 9.164 -27.182 1.00 49.03 414 ASP A CA 1
ATOM 3212 C C . ASP A 1 414 ? 29.922 9.908 -26.786 1.00 49.03 414 ASP A C 1
ATOM 3214 O O . ASP A 1 414 ? 28.828 9.408 -27.059 1.00 49.03 414 ASP A O 1
ATOM 3218 N N . PRO A 1 415 ? 29.991 11.086 -26.127 1.00 46.41 415 PRO A N 1
ATOM 3219 C CA . PRO A 1 415 ? 28.824 11.845 -25.657 1.00 46.41 415 PRO A CA 1
ATOM 3220 C C . PRO A 1 415 ? 28.018 12.599 -26.738 1.00 46.41 415 PRO A C 1
ATOM 3222 O O . PRO A 1 415 ? 27.094 13.328 -26.380 1.00 46.41 415 PRO A O 1
ATOM 3225 N N . GLU A 1 416 ? 28.310 12.445 -28.033 1.00 50.75 416 GLU A N 1
ATOM 3226 C CA . GLU A 1 416 ? 27.617 13.157 -29.128 1.00 50.75 416 GLU A CA 1
ATOM 3227 C C . GLU A 1 416 ? 26.673 12.259 -29.957 1.00 50.75 416 GLU A C 1
ATOM 3229 O O . GLU A 1 416 ? 26.708 12.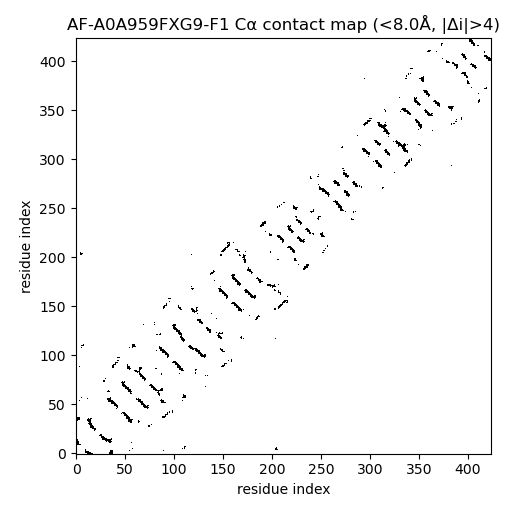250 -31.187 1.00 50.75 416 GLU A O 1
ATOM 3234 N N . VAL A 1 417 ? 25.797 11.491 -29.300 1.00 59.62 417 VAL A N 1
ATOM 3235 C CA . VAL A 1 417 ? 24.722 10.750 -29.990 1.00 59.62 417 VAL A CA 1
ATOM 3236 C C . VAL A 1 417 ? 23.471 11.626 -30.091 1.00 59.62 417 VAL A C 1
ATOM 3238 O O . VAL A 1 417 ? 22.867 11.966 -29.077 1.00 59.62 417 VAL A O 1
ATOM 3241 N N . GLU A 1 418 ? 23.031 11.962 -31.306 1.00 63.41 418 GLU A N 1
ATOM 3242 C CA . GLU A 1 418 ? 21.753 12.651 -31.526 1.00 63.41 418 GLU A CA 1
ATOM 3243 C C . GLU A 1 418 ? 20.634 11.639 -31.821 1.00 63.41 418 GLU A C 1
ATOM 3245 O O . GLU A 1 418 ? 20.613 10.988 -32.869 1.00 63.41 418 GLU A O 1
ATOM 3250 N N . LEU A 1 419 ? 19.654 11.525 -30.917 1.00 76.31 419 LEU A N 1
ATOM 3251 C CA . LEU A 1 419 ? 18.370 10.921 -31.268 1.00 76.31 419 LEU A CA 1
ATOM 3252 C C . LEU A 1 419 ? 17.614 11.887 -32.187 1.00 76.31 419 LEU A C 1
ATOM 3254 O O . LEU A 1 419 ? 17.328 13.025 -31.822 1.00 76.31 419 LEU A O 1
ATOM 3258 N N . THR A 1 420 ? 17.253 11.432 -33.384 1.00 85.12 420 THR A N 1
ATOM 3259 C CA . THR A 1 420 ? 16.457 12.226 -34.327 1.00 85.12 420 THR A CA 1
ATOM 3260 C C . THR A 1 420 ? 14.974 11.914 -34.155 1.00 85.12 420 THR A C 1
ATOM 3262 O O . THR A 1 420 ? 14.582 10.747 -34.200 1.00 85.12 420 THR A O 1
ATOM 3265 N N . VAL A 1 421 ? 14.131 12.943 -34.024 1.00 87.62 421 VAL A N 1
ATOM 3266 C CA . VAL A 1 421 ? 12.670 12.782 -34.088 1.00 87.62 421 VAL A CA 1
ATOM 3267 C C . VAL A 1 421 ? 12.259 12.438 -35.516 1.00 87.62 421 VAL A C 1
ATOM 3269 O O . VAL A 1 421 ? 12.541 13.180 -36.456 1.00 87.62 421 VAL A O 1
ATOM 3272 N N . ILE A 1 422 ? 11.577 11.309 -35.677 1.00 91.38 422 ILE A N 1
ATOM 3273 C CA . ILE A 1 422 ? 11.098 10.807 -36.971 1.00 91.38 422 ILE A CA 1
ATOM 3274 C C . ILE A 1 422 ? 9.569 10.850 -37.102 1.00 91.38 422 ILE A C 1
ATOM 3276 O O . ILE A 1 422 ? 9.058 10.692 -38.210 1.00 91.38 422 ILE A O 1
ATOM 3280 N N . SER A 1 423 ? 8.843 11.067 -36.000 1.00 85.62 423 SER A N 1
ATOM 3281 C CA . SER A 1 423 ? 7.389 11.291 -35.964 1.00 85.62 423 SER A CA 1
ATOM 3282 C C . SER A 1 423 ? 6.983 11.977 -34.657 1.00 85.62 423 SER A C 1
ATOM 3284 O O . SER A 1 423 ? 7.628 11.750 -33.632 1.00 85.62 423 SER A O 1
ATOM 3286 N N . GLU A 1 424 ? 5.894 12.749 -34.688 1.00 81.00 424 GLU A N 1
ATOM 3287 C CA . GLU A 1 424 ? 5.214 13.345 -33.521 1.00 81.00 424 GLU A CA 1
ATOM 3288 C C . GLU A 1 424 ? 3.748 12.917 -33.427 1.00 81.00 424 GLU A C 1
ATOM 3290 O O . GLU A 1 424 ? 3.193 12.508 -34.478 1.00 81.00 424 GLU A O 1
#

Solvent-accessible surface area (backbone atoms only — not comparable to full-atom values): 22085 Å² total; per-residue (Å²): 61,38,40,69,45,56,56,100,79,45,53,79,17,72,14,42,73,50,55,92,66,89,67,79,52,75,44,80,44,48,58,44,76,21,15,17,41,41,33,76,50,66,35,83,93,43,73,31,32,36,40,37,22,12,43,14,57,42,62,52,71,42,81,44,15,17,32,34,37,20,74,66,62,38,79,51,77,42,82,53,44,73,75,44,45,48,13,13,19,58,27,71,51,67,32,84,90,46,62,31,32,34,39,40,22,23,23,21,45,33,42,48,99,87,51,72,44,52,38,25,83,42,25,44,48,30,38,21,75,58,59,46,73,50,74,45,78,58,50,53,67,56,85,84,64,62,19,11,30,38,13,63,32,56,24,69,80,43,66,34,30,35,39,36,38,37,14,27,73,75,18,28,60,63,49,40,34,37,18,78,61,62,54,62,41,37,43,81,46,52,59,42,71,51,66,63,63,42,32,76,59,38,13,52,66,35,45,46,39,48,47,41,63,92,39,74,33,28,36,37,40,30,15,46,52,45,36,33,18,73,64,57,22,67,46,34,46,72,54,47,61,63,44,92,72,65,80,43,60,40,41,33,77,48,76,48,73,44,60,94,89,50,89,30,60,29,36,40,34,30,83,76,46,43,31,35,29,62,51,88,60,43,68,44,78,52,86,87,61,94,75,85,47,68,75,29,72,32,73,38,82,85,45,76,82,39,45,33,30,3,18,61,77,70,4,23,32,40,36,37,85,93,39,71,91,64,49,52,71,75,44,69,53,33,10,26,60,44,51,53,45,83,90,40,82,33,32,40,35,43,27,25,61,56,42,42,33,31,33,16,51,57,63,66,79,49,74,48,71,54,46,81,50,47,71,88,85,55,58,54,38,61,75,40,55,66,49,70,37,94,89,43,76,43,32,36,38,41,44,50,68,37,34,33,40,33,71,52,90,46,65,74,82,56,96,83,66,69,50,41,79,78,47,113

Foldseek 3Di:
DWDLLDPQDTQWAQADWDDPPVPPDIDHLDLRQLGDWQDKDAQLVARQWIKTWGQGDQADFADSAEIWIGNGNRNDIDGLDDQGSQKHWNDKDADNVQRQKIKTAIFGFHHYPPDTQFKDQRGFIWIGNGNRNDIDTADAADDRGIWGDKAKEAALVQRQWIKIWTAHSQLWTPFMWIGNGNRNHIDTFAAVAHDSCQQVSSNSNFHYKYAQNVARLWIWGWHQFIWTGNHRRPHIDTQADDCVVVQDHGGWDDWAADPPPDQAGIWTQGLVGIWGHRDRHDIDGPLPDPNWDFQDKEAALVCRQKIWTWTAQAGTWMDHPVQVSPTDHLDGAGWHDKAAQNPQRQWIWIDAFQGQIWIGNGNSPDIDTPPVLDDPPFAAGRRWDKDQDPVDNQWIWTDTVFIWIWGNPCRHDDPPTHTDTPGD